Protein AF-A0AA36N2W6-F1 (afdb_monomer_lite)

Secondary structure (DSSP, 8-state):
------------TTHHHHHHHHHHHTS-HHHHHHHHHHHHTS-HHHHHHHHHHHHHHH-HHHHHHHHHHHHHHHHTT-----HHHHHHHHHHHHHHHHHIIIIIHHHHHHHHHHHHHHHHHH--SS---HHHHHHHHHHHHHHHHHHHHHHHHHTTTTTS-----PPP--------------S--TTTHHHHHHHHHHHHHHHHHHHHHHHHHHHHHHHHHHTTS----HHHHHHTS-PPP---PPPP---HHHHHHTTS---SSS----HHHHHHHHHHHHHS-----------HHHHHHHHHHHTT--SPPPPHHHHHHHHHHTTS------------PEEEEEEEEETTEEEEEEEEEPTTHHHHHHHHHHHHHHHHT-SS-HHHHHHHS--S---HHHHHHHHHHHHHHHTT-S----TTS-HHHHHHHHHHHHHHHHHHHHHHHHHHHHHHHT-

Organism: NCBI:txid2562239

Sequence (459 aa):
MEGVEMAKRGEESGELAMQQWEDFDNYSKEEKLEVLQKWANMDVPAIAVATVKGAVVRHPVLVSFWAVGLLIASLAGGLPVNTSQEEAYHILLQQAEVIDSRELGQQAEVELQKAEAVYHASSGLFSCDDTCQKAFDKESNRGYQDAKATTANWAMVTLGSAVFPDSDPEDEDFILEETEEPAARSQAARGADKAARRKRQKAAEELWEEMQKEELQSAKSWVKRPCFDPLFRSLQQRVPPVQRFAPKKVDVAASVASYGQCAEEGQCKSAKEMKQRVRAEVAAPRPSASAGSVSKASIWAQLAKYSFATEPLPSAKEMKQMVRGSNTSGTKKLALKLPSSTVVQESVRFAGETLLLQRRLQPGEQQRYLQTQKRKQAARLGGSLRALDQLLSKDKELNTMEKSGLDWKQHKEEAGLELPKDERGSALERSAFLSRAAARAQHAARAQLRAAARKRAAK

Structure (mmCIF, N/CA/C/O backbone):
data_AF-A0AA36N2W6-F1
#
_entry.id   AF-A0AA36N2W6-F1
#
loop_
_atom_site.group_PDB
_atom_site.id
_atom_site.type_symbol
_atom_site.label_atom_id
_atom_site.label_alt_id
_atom_site.label_comp_id
_atom_site.label_asym_id
_atom_site.label_entity_id
_atom_site.label_seq_id
_atom_site.pdbx_PDB_ins_code
_atom_site.Cartn_x
_atom_site.Cartn_y
_atom_site.Cartn_z
_atom_site.occupancy
_atom_site.B_iso_or_equiv
_atom_site.auth_seq_id
_atom_site.auth_comp_id
_atom_site.auth_asym_id
_atom_site.auth_atom_id
_atom_site.pdbx_PDB_model_num
ATOM 1 N N . MET A 1 1 ? 36.696 29.363 57.363 1.00 43.50 1 MET A N 1
ATOM 2 C CA . MET A 1 1 ? 36.931 29.167 55.921 1.00 43.50 1 MET A CA 1
ATOM 3 C C . MET A 1 1 ? 37.146 27.688 55.725 1.00 43.50 1 MET A C 1
ATOM 5 O O . MET A 1 1 ? 38.185 27.213 56.139 1.00 43.50 1 MET A O 1
ATOM 9 N N . GLU A 1 2 ? 36.163 26.982 55.184 1.00 37.19 2 GLU A N 1
ATOM 10 C CA . GLU A 1 2 ? 36.326 25.639 54.619 1.00 37.19 2 GLU A CA 1
ATOM 11 C C . GLU A 1 2 ? 35.150 25.447 53.657 1.00 37.19 2 GLU A C 1
ATOM 13 O O . GLU A 1 2 ? 33.994 25.683 54.016 1.00 37.19 2 GLU A O 1
ATOM 18 N N . GLY A 1 3 ? 35.488 25.237 52.385 1.00 36.75 3 GLY A N 1
ATOM 19 C CA . GLY A 1 3 ? 34.593 25.363 51.241 1.00 36.75 3 GLY A CA 1
ATOM 20 C C . GLY A 1 3 ? 33.713 24.135 51.048 1.00 36.75 3 GLY A C 1
ATOM 21 O O . GLY A 1 3 ? 34.170 23.002 51.159 1.00 36.75 3 GLY A O 1
ATOM 22 N N . VAL A 1 4 ? 32.445 24.380 50.729 1.00 39.69 4 VAL A N 1
ATOM 23 C CA . VAL A 1 4 ? 31.482 23.353 50.329 1.00 39.69 4 VAL A CA 1
ATOM 24 C C . VAL A 1 4 ? 31.487 23.279 48.804 1.00 39.69 4 VAL A C 1
ATOM 26 O O . VAL A 1 4 ? 30.962 24.166 48.132 1.00 39.69 4 VAL A O 1
ATOM 29 N N . GLU A 1 5 ? 32.095 22.227 48.262 1.00 42.59 5 GLU A N 1
ATOM 30 C CA . GLU A 1 5 ? 31.999 21.874 46.846 1.00 42.59 5 GLU A CA 1
ATOM 31 C C . GLU A 1 5 ? 30.614 21.276 46.554 1.00 42.59 5 GLU A C 1
ATOM 33 O O . GLU A 1 5 ? 30.216 20.245 47.099 1.00 42.59 5 GLU A O 1
ATOM 38 N N . MET A 1 6 ? 29.852 21.950 45.693 1.00 37.00 6 MET A N 1
ATOM 39 C CA . MET A 1 6 ? 28.563 21.476 45.193 1.00 37.00 6 MET A CA 1
ATOM 40 C C . MET A 1 6 ? 28.790 20.520 44.019 1.00 37.00 6 MET A C 1
ATOM 42 O O . MET A 1 6 ? 29.141 20.941 42.917 1.00 37.00 6 MET A O 1
ATOM 46 N N . ALA A 1 7 ? 28.545 19.230 44.249 1.00 37.09 7 ALA A N 1
ATOM 47 C CA . ALA A 1 7 ? 28.520 18.214 43.205 1.00 37.09 7 ALA A CA 1
ATOM 48 C C . ALA A 1 7 ? 27.346 18.448 42.234 1.00 37.09 7 ALA A C 1
ATOM 50 O O . ALA A 1 7 ? 26.171 18.432 42.611 1.00 37.09 7 ALA A O 1
ATOM 51 N N . LYS A 1 8 ? 27.689 18.647 40.961 1.00 41.56 8 LYS A N 1
ATOM 52 C CA . LYS A 1 8 ? 26.786 18.831 39.823 1.00 41.56 8 LYS A CA 1
ATOM 53 C C . LYS A 1 8 ? 26.254 17.455 39.370 1.00 41.56 8 LYS A C 1
ATOM 55 O O . LYS A 1 8 ? 26.951 16.717 38.690 1.00 41.56 8 LYS A O 1
ATOM 60 N N . ARG A 1 9 ? 25.025 17.102 39.767 1.00 39.81 9 ARG A N 1
ATOM 61 C CA . ARG A 1 9 ? 24.149 16.103 39.102 1.00 39.81 9 ARG A CA 1
ATOM 62 C C . ARG A 1 9 ? 23.213 16.899 38.186 1.00 39.81 9 ARG A C 1
ATOM 64 O O . ARG A 1 9 ? 22.675 17.896 38.649 1.00 39.81 9 ARG A O 1
ATOM 71 N N . GLY A 1 10 ? 22.933 16.580 36.931 1.00 38.03 10 GLY A N 1
ATOM 72 C CA . GLY A 1 10 ? 23.143 15.390 36.118 1.00 38.03 10 GLY A CA 1
ATOM 73 C C . GLY A 1 10 ? 22.305 15.604 34.850 1.00 38.03 10 GLY A C 1
ATOM 74 O O . GLY A 1 10 ? 21.081 15.679 34.939 1.00 38.03 10 GLY A O 1
ATOM 75 N N . GLU A 1 11 ? 22.961 15.771 33.704 1.00 46.47 11 GLU A N 1
ATOM 76 C CA . GLU A 1 11 ? 22.370 15.769 32.357 1.00 46.47 11 GLU A CA 1
ATOM 77 C C . GLU A 1 11 ? 22.781 14.448 31.685 1.00 46.47 11 GLU A C 1
ATOM 79 O O . GLU A 1 11 ? 23.636 14.429 30.817 1.00 46.47 11 GLU A O 1
ATOM 84 N N . GLU A 1 12 ? 22.227 13.317 32.133 1.00 46.41 12 GLU A N 1
ATOM 85 C CA . GLU A 1 12 ? 22.584 11.974 31.609 1.00 46.41 12 GLU A CA 1
ATOM 86 C C . GLU A 1 12 ? 21.418 11.289 30.869 1.00 46.41 12 GLU A C 1
ATOM 88 O O . GLU A 1 12 ? 21.501 10.137 30.459 1.00 46.41 12 GLU A O 1
ATOM 93 N N . SER A 1 13 ? 20.286 11.973 30.675 1.00 50.75 13 SER A N 1
ATOM 94 C CA . SER A 1 13 ? 19.083 11.320 30.124 1.00 50.75 13 SER A CA 1
ATOM 95 C C . SER A 1 13 ? 19.024 11.240 28.590 1.00 50.75 13 SER A C 1
ATOM 97 O O . SER A 1 13 ? 18.145 10.559 28.066 1.00 50.75 13 SER A O 1
ATOM 99 N N . GLY A 1 14 ? 19.955 11.894 27.881 1.00 45.12 14 GLY A N 1
ATOM 100 C CA . GLY A 1 14 ? 20.073 11.839 26.417 1.00 45.12 14 GLY A CA 1
ATOM 101 C C . GLY A 1 14 ? 20.987 10.719 25.900 1.00 45.12 14 GLY A C 1
ATOM 102 O O . GLY A 1 14 ? 20.652 10.077 24.909 1.00 45.12 14 GLY A O 1
ATOM 103 N N . GLU A 1 15 ? 22.089 10.422 26.598 1.00 47.62 15 GLU A N 1
ATOM 104 C CA . GLU A 1 15 ? 23.057 9.387 26.182 1.00 47.62 15 GLU A CA 1
ATOM 105 C C . GLU A 1 15 ? 22.507 7.960 26.317 1.00 47.62 15 GLU A C 1
ATOM 107 O O . GLU A 1 15 ? 22.812 7.097 25.496 1.00 47.62 15 GLU A O 1
ATOM 112 N N . LEU A 1 16 ? 21.614 7.717 27.281 1.00 50.09 16 LEU A N 1
ATOM 113 C CA . LEU A 1 16 ? 21.030 6.391 27.522 1.00 50.09 16 LEU A CA 1
ATOM 114 C C . LEU A 1 16 ? 20.176 5.860 26.357 1.00 50.09 16 LEU A C 1
ATOM 116 O O . LEU A 1 16 ? 20.015 4.649 26.225 1.00 50.09 16 LEU A O 1
ATOM 120 N N . ALA A 1 17 ? 19.618 6.736 25.514 1.00 52.62 17 ALA A N 1
ATOM 121 C CA . ALA A 1 17 ? 18.851 6.311 24.342 1.00 52.62 17 ALA A CA 1
ATOM 122 C C . ALA A 1 17 ? 19.750 5.970 23.141 1.00 52.62 17 ALA A C 1
ATOM 124 O O . ALA A 1 17 ? 19.367 5.133 22.329 1.00 52.62 17 ALA A O 1
ATOM 125 N N . MET A 1 18 ? 20.935 6.583 23.046 1.00 46.94 18 MET A N 1
ATOM 126 C CA . MET A 1 18 ? 21.923 6.297 21.999 1.00 46.94 18 MET A CA 1
ATOM 127 C C . MET A 1 18 ? 22.737 5.037 22.329 1.00 46.94 18 MET A C 1
ATOM 129 O O . MET A 1 18 ? 22.900 4.182 21.463 1.00 46.94 18 MET A O 1
ATOM 133 N N . GLN A 1 19 ? 23.120 4.847 23.599 1.00 52.44 19 GLN A N 1
ATOM 134 C CA . GLN A 1 19 ? 23.821 3.636 24.058 1.00 52.44 19 GLN A CA 1
ATOM 135 C C . GLN A 1 19 ? 23.024 2.351 23.809 1.00 52.44 19 GLN A C 1
ATOM 137 O O . GLN A 1 19 ? 23.596 1.326 23.455 1.00 52.44 19 GLN A O 1
ATOM 142 N N . GLN A 1 20 ? 21.691 2.403 23.902 1.00 59.94 20 GLN A N 1
ATOM 143 C CA . GLN A 1 20 ? 20.858 1.222 23.668 1.00 59.94 20 GLN A CA 1
ATOM 144 C C . GLN A 1 20 ? 20.893 0.729 22.205 1.00 59.94 20 GLN A C 1
ATOM 146 O O . GLN A 1 20 ? 20.604 -0.440 21.952 1.00 59.94 20 GLN A O 1
ATOM 151 N N . TRP A 1 21 ? 21.248 1.600 21.252 1.00 60.88 21 TRP A N 1
ATOM 152 C CA . TRP A 1 21 ? 21.449 1.228 19.848 1.00 60.88 21 TRP A CA 1
ATOM 153 C C . TRP A 1 21 ? 22.881 0.763 19.570 1.00 60.88 21 TRP A C 1
ATOM 155 O O . TRP A 1 21 ? 23.057 -0.194 18.822 1.00 60.88 21 TRP A O 1
ATOM 165 N N . GLU A 1 22 ? 23.887 1.364 20.210 1.00 65.31 22 GLU A N 1
ATOM 166 C CA . GLU A 1 22 ? 25.289 0.925 20.095 1.00 65.31 22 GLU A CA 1
ATOM 167 C C . GLU A 1 22 ? 25.506 -0.476 20.693 1.00 65.31 22 GLU A C 1
ATOM 169 O O . GLU A 1 22 ? 26.238 -1.296 20.136 1.00 65.31 22 GLU A O 1
ATOM 174 N N . ASP A 1 23 ? 24.781 -0.812 21.763 1.00 69.62 23 ASP A N 1
ATOM 175 C CA . ASP A 1 23 ? 24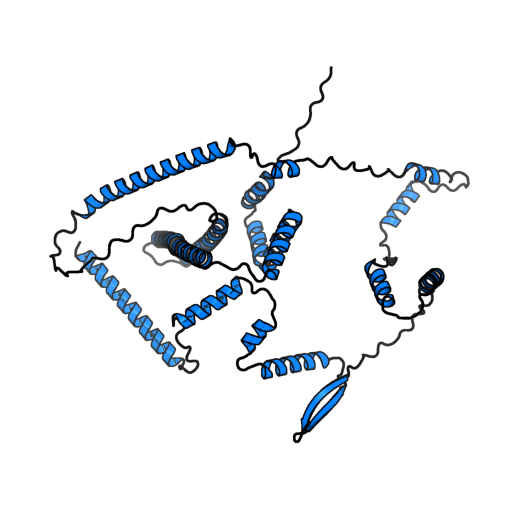.782 -2.160 22.338 1.00 69.62 23 ASP A CA 1
ATOM 176 C C . ASP A 1 23 ? 24.129 -3.200 21.414 1.00 69.62 23 ASP A C 1
ATOM 178 O O . ASP A 1 23 ? 24.426 -4.394 21.515 1.00 69.62 23 ASP A O 1
ATOM 182 N N . PHE A 1 24 ? 23.280 -2.769 20.469 1.00 73.00 24 PHE A N 1
ATOM 183 C CA . PHE A 1 24 ? 22.652 -3.685 19.524 1.00 73.00 24 PHE A CA 1
ATOM 184 C C . PHE A 1 24 ? 23.675 -4.298 18.563 1.00 73.00 24 PHE A C 1
ATOM 186 O O . PHE A 1 24 ? 23.516 -5.448 18.151 1.00 73.00 24 PHE A O 1
ATOM 193 N N . ASP A 1 25 ? 24.756 -3.584 18.240 1.00 76.88 25 ASP A N 1
ATOM 194 C CA . ASP A 1 25 ? 25.797 -4.098 17.352 1.00 76.88 25 ASP A CA 1
ATOM 195 C C . ASP A 1 25 ? 26.714 -5.125 18.018 1.00 76.88 25 ASP A C 1
ATOM 197 O O . ASP A 1 25 ? 27.191 -6.033 17.326 1.00 76.88 25 ASP A O 1
ATOM 201 N N . ASN A 1 26 ? 26.838 -5.075 19.346 1.00 85.81 26 ASN A N 1
ATOM 202 C CA . ASN A 1 26 ? 27.664 -5.981 20.145 1.00 85.81 26 ASN A CA 1
ATOM 203 C C . ASN A 1 26 ? 27.020 -7.346 20.447 1.00 85.81 26 ASN A C 1
ATOM 205 O O . ASN A 1 26 ? 27.709 -8.234 20.952 1.00 85.81 26 ASN A O 1
ATOM 209 N N . TYR A 1 27 ? 25.739 -7.560 20.129 1.00 88.12 27 TYR A N 1
ATOM 210 C CA . TYR A 1 27 ? 25.111 -8.871 20.322 1.00 88.12 27 TYR A CA 1
ATOM 211 C C . TYR A 1 27 ? 25.714 -9.944 19.415 1.00 88.12 27 TYR A C 1
ATOM 213 O O . TYR A 1 27 ? 26.028 -9.718 18.240 1.00 88.12 27 TYR A O 1
ATOM 221 N N . SER A 1 28 ? 25.809 -11.163 19.940 1.00 87.75 28 SER A N 1
ATOM 222 C CA . SER A 1 28 ? 26.140 -12.320 19.117 1.00 87.75 28 SER A CA 1
ATOM 223 C C . SER A 1 28 ? 25.058 -12.538 18.049 1.00 87.75 28 SER A C 1
ATOM 225 O O . SER A 1 28 ? 23.895 -12.156 18.198 1.00 87.75 28 SER A O 1
ATOM 227 N N . LYS A 1 29 ? 25.429 -13.155 16.922 1.00 84.94 29 LYS A N 1
ATOM 228 C CA . LYS A 1 29 ? 24.505 -13.394 15.798 1.00 84.94 29 LYS A CA 1
ATOM 229 C C . LYS A 1 29 ? 23.251 -14.178 16.220 1.00 84.94 29 LYS A C 1
ATOM 231 O O . LYS A 1 29 ? 22.191 -13.987 15.632 1.00 84.94 29 LYS A O 1
ATOM 236 N N . GLU A 1 30 ? 23.384 -15.041 17.221 1.00 85.69 30 GLU A N 1
ATOM 237 C CA . GLU A 1 30 ? 22.304 -15.855 17.783 1.00 85.69 30 GLU A CA 1
ATOM 238 C C . GLU A 1 30 ? 21.336 -14.994 18.608 1.00 85.69 30 GLU A C 1
ATOM 240 O O . GLU A 1 30 ? 20.132 -15.039 18.368 1.00 85.69 30 GLU A O 1
ATOM 245 N N . GLU A 1 31 ? 21.846 -14.101 19.460 1.00 87.50 31 GLU A N 1
ATOM 246 C CA . GLU A 1 31 ? 21.026 -13.157 20.235 1.00 87.50 31 GLU A CA 1
ATOM 247 C C . GLU A 1 31 ? 20.293 -12.152 19.336 1.00 87.50 31 GLU A C 1
ATOM 249 O O . GLU A 1 31 ? 19.117 -11.862 19.561 1.00 87.50 31 GLU A O 1
ATOM 254 N N . LYS A 1 32 ? 20.936 -11.667 18.262 1.00 87.12 32 LYS A N 1
ATOM 255 C CA . LYS A 1 32 ? 20.269 -10.806 17.266 1.00 87.12 32 LYS A CA 1
ATOM 256 C C . LYS A 1 32 ? 19.088 -11.523 16.613 1.00 87.12 32 LYS A C 1
ATOM 258 O O . LYS A 1 32 ? 18.033 -10.918 16.427 1.00 87.12 32 LYS A O 1
ATOM 263 N N . LEU A 1 33 ? 19.244 -12.807 16.283 1.00 81.69 33 LEU A N 1
ATOM 264 C CA . LEU A 1 33 ? 18.172 -13.612 15.696 1.00 81.69 33 LEU A CA 1
ATOM 265 C C . LEU A 1 33 ? 17.049 -13.889 16.698 1.00 81.69 33 LEU A C 1
ATOM 267 O O . LEU A 1 33 ? 15.889 -13.792 16.313 1.00 81.69 33 LEU A O 1
ATOM 271 N N . GLU A 1 34 ? 17.354 -14.150 17.969 1.00 84.25 34 GLU A N 1
ATOM 272 C CA . GLU A 1 34 ? 16.331 -14.324 19.007 1.00 84.25 34 GLU A CA 1
ATOM 273 C C . GLU A 1 34 ? 15.550 -13.035 19.277 1.00 84.25 34 GLU A C 1
ATOM 275 O O . GLU A 1 34 ? 14.323 -13.067 19.401 1.00 84.25 34 GLU A O 1
ATOM 280 N N . VAL A 1 35 ? 16.227 -11.882 19.314 1.00 77.75 35 VAL A N 1
ATOM 281 C CA . VAL A 1 35 ? 15.564 -10.583 19.456 1.00 77.75 35 VAL A CA 1
ATOM 282 C C . VAL A 1 35 ? 14.703 -10.302 18.227 1.00 77.75 35 VAL A C 1
ATOM 284 O O . VAL A 1 35 ? 13.520 -10.014 18.380 1.00 77.75 35 VAL A O 1
ATOM 287 N N . LEU A 1 36 ? 15.214 -10.479 17.008 1.00 77.00 36 LEU A N 1
ATOM 288 C CA . LEU A 1 36 ? 14.423 -10.283 15.787 1.00 77.00 36 LEU A CA 1
ATOM 289 C C . LEU A 1 36 ? 13.245 -11.258 15.683 1.00 77.00 36 LEU A C 1
ATOM 291 O O . LEU A 1 36 ? 12.157 -10.853 15.284 1.00 77.00 36 LEU A O 1
ATOM 295 N N . GLN A 1 37 ? 13.411 -12.514 16.097 1.00 79.19 37 GLN A N 1
ATOM 296 C CA . GLN A 1 37 ? 12.332 -13.499 16.136 1.00 79.19 37 GLN A CA 1
ATOM 297 C C . GLN A 1 37 ? 11.287 -13.138 17.199 1.00 79.19 37 GLN A C 1
ATOM 299 O O . GLN A 1 37 ? 10.088 -13.282 16.967 1.00 79.19 37 GLN A O 1
ATOM 304 N N . LYS A 1 38 ? 11.709 -12.590 18.343 1.00 80.00 38 LYS A N 1
ATOM 305 C CA . LYS A 1 38 ? 10.812 -12.052 19.373 1.00 80.00 38 LYS A CA 1
ATOM 306 C C . LYS A 1 38 ? 10.053 -10.816 18.889 1.00 80.00 38 LYS A C 1
ATOM 308 O O . LYS A 1 38 ? 8.882 -10.672 19.224 1.00 80.00 38 LYS A O 1
ATOM 313 N N . TRP A 1 39 ? 10.680 -9.956 18.088 1.00 74.12 39 TRP A N 1
ATOM 314 C CA . TRP A 1 39 ? 10.032 -8.801 17.460 1.00 74.12 39 TRP A CA 1
ATOM 315 C C . TRP A 1 39 ? 9.085 -9.200 16.325 1.00 74.12 39 TRP A C 1
ATOM 317 O O . TRP A 1 39 ? 7.989 -8.660 16.245 1.00 74.12 39 TRP A O 1
ATOM 327 N N . ALA A 1 40 ? 9.447 -10.190 15.508 1.00 70.50 40 ALA A N 1
ATOM 328 C CA . ALA A 1 40 ? 8.583 -10.740 14.462 1.00 70.50 40 ALA A CA 1
ATOM 329 C C . ALA A 1 40 ? 7.348 -11.461 15.031 1.00 70.50 40 ALA A C 1
ATOM 331 O O . ALA A 1 40 ? 6.288 -11.447 14.413 1.00 70.50 40 ALA A O 1
ATOM 332 N N . ASN A 1 41 ? 7.479 -12.057 16.220 1.00 69.44 41 ASN A N 1
ATOM 333 C CA . ASN A 1 41 ? 6.380 -12.700 16.943 1.00 69.44 41 ASN A CA 1
ATOM 334 C C . ASN A 1 41 ? 5.582 -11.731 17.835 1.00 69.44 41 ASN A C 1
ATOM 336 O O . ASN A 1 41 ? 4.574 -12.137 18.416 1.00 69.44 41 ASN A O 1
ATOM 340 N N . MET A 1 42 ? 6.016 -10.474 17.988 1.00 65.38 42 MET A N 1
ATOM 341 C CA . MET A 1 42 ? 5.210 -9.450 18.648 1.00 65.38 42 MET A CA 1
ATOM 342 C C . MET A 1 42 ? 4.215 -8.888 17.640 1.00 65.38 42 MET A C 1
ATOM 344 O O . MET A 1 42 ? 4.594 -8.247 16.663 1.00 65.38 42 MET A O 1
ATOM 348 N N . ASP A 1 43 ? 2.930 -9.116 17.902 1.00 61.62 43 ASP A N 1
ATOM 349 C CA . ASP A 1 43 ? 1.841 -8.529 17.133 1.00 61.62 43 ASP A CA 1
ATOM 350 C C . ASP A 1 43 ? 2.073 -7.016 16.960 1.00 61.62 43 ASP A C 1
ATOM 352 O O . ASP A 1 43 ? 2.254 -6.287 17.935 1.00 61.62 43 ASP A O 1
ATOM 356 N N . VAL A 1 44 ? 2.034 -6.520 15.722 1.00 53.84 44 VAL A N 1
ATOM 357 C CA . VAL A 1 44 ? 2.092 -5.084 15.380 1.00 53.84 44 VAL A CA 1
ATOM 358 C C . VAL A 1 44 ? 1.198 -4.203 16.284 1.00 53.84 44 VAL A C 1
ATOM 360 O O . VAL A 1 44 ? 1.668 -3.149 16.725 1.00 53.84 44 VAL A O 1
ATOM 363 N N . PRO A 1 45 ? -0.037 -4.606 16.670 1.00 53.66 45 PRO A N 1
ATOM 364 C CA . PRO A 1 45 ? -0.818 -3.848 17.652 1.00 53.66 45 PRO A CA 1
ATOM 365 C C . PRO A 1 45 ? -0.184 -3.784 19.051 1.00 53.66 45 PRO A C 1
ATOM 367 O O . PRO A 1 45 ? -0.373 -2.794 19.751 1.00 53.66 45 PRO A O 1
ATOM 370 N N . ALA A 1 46 ? 0.598 -4.779 19.474 1.00 61.16 46 ALA A N 1
ATOM 371 C CA . ALA A 1 46 ? 1.315 -4.753 20.747 1.00 61.16 46 ALA A CA 1
ATOM 372 C C . ALA A 1 46 ? 2.480 -3.750 20.736 1.00 61.16 46 ALA A C 1
ATOM 374 O O . ALA A 1 46 ? 2.708 -3.087 21.747 1.00 61.16 46 ALA A O 1
ATOM 375 N N . ILE A 1 47 ? 3.164 -3.581 19.597 1.00 66.38 47 ILE A N 1
ATOM 376 C CA . ILE A 1 47 ? 4.220 -2.568 19.427 1.00 66.38 47 ILE A CA 1
ATOM 377 C C . ILE A 1 47 ? 3.610 -1.162 19.482 1.00 66.38 47 ILE A C 1
ATOM 379 O O . ILE A 1 47 ? 4.099 -0.321 20.233 1.00 66.38 47 ILE A O 1
ATOM 383 N N . ALA A 1 48 ? 2.491 -0.929 18.789 1.00 58.81 48 ALA A N 1
ATOM 384 C CA . ALA A 1 48 ? 1.767 0.343 18.858 1.00 58.81 48 ALA A CA 1
ATOM 385 C C . ALA A 1 48 ? 1.249 0.643 20.278 1.00 58.81 48 ALA A C 1
ATOM 387 O O . ALA A 1 48 ? 1.378 1.757 20.780 1.00 58.81 48 ALA A O 1
ATOM 388 N N . VAL A 1 49 ? 0.716 -0.360 20.983 1.00 70.12 49 VAL A N 1
ATOM 389 C CA . VAL A 1 49 ? 0.292 -0.195 22.382 1.00 70.12 49 VAL A CA 1
ATOM 390 C C . VAL A 1 49 ? 1.490 0.055 23.304 1.00 70.12 49 VAL A C 1
ATOM 392 O O . VAL A 1 49 ? 1.372 0.838 24.247 1.00 70.12 49 VAL A O 1
ATOM 395 N N . ALA A 1 50 ? 2.649 -0.557 23.052 1.00 71.94 50 ALA A N 1
ATOM 396 C CA . ALA A 1 50 ? 3.855 -0.351 23.850 1.00 71.94 50 ALA A CA 1
ATOM 397 C C . ALA A 1 50 ? 4.453 1.053 23.662 1.00 71.94 50 ALA A C 1
ATOM 399 O O . ALA A 1 50 ? 4.823 1.684 24.655 1.00 71.94 50 ALA A O 1
ATOM 400 N N . THR A 1 51 ? 4.492 1.576 22.431 1.00 73.38 51 THR A N 1
ATOM 401 C CA . THR A 1 51 ? 4.976 2.939 22.151 1.00 73.38 51 THR A CA 1
ATOM 402 C C . THR A 1 51 ? 4.035 3.990 22.727 1.00 73.38 51 THR A C 1
ATOM 404 O O . THR A 1 51 ? 4.492 4.904 23.418 1.00 73.38 51 THR A O 1
ATOM 407 N N . VAL A 1 52 ? 2.720 3.807 22.564 1.00 73.50 52 VAL A N 1
ATOM 408 C CA . VAL A 1 52 ? 1.708 4.673 23.184 1.00 73.50 52 VAL A CA 1
ATOM 409 C C . VAL A 1 52 ? 1.847 4.637 24.704 1.00 73.50 52 VAL A C 1
ATOM 411 O O . VAL A 1 52 ? 1.917 5.685 25.339 1.00 73.50 52 VAL A O 1
ATOM 414 N N . LYS A 1 53 ? 1.987 3.454 25.314 1.00 82.56 53 LYS A N 1
ATOM 415 C CA . LYS A 1 53 ? 2.160 3.332 26.769 1.00 82.56 53 LYS A CA 1
ATOM 416 C C . LYS A 1 53 ? 3.440 4.017 27.259 1.00 82.56 53 LYS A C 1
ATOM 418 O O . LYS A 1 53 ? 3.410 4.646 28.314 1.00 82.56 53 LYS A O 1
ATOM 423 N N . GLY A 1 54 ? 4.534 3.955 26.498 1.00 85.06 54 GLY A N 1
ATOM 424 C CA . GLY A 1 54 ? 5.774 4.677 26.800 1.00 85.06 54 GLY A CA 1
ATOM 425 C C . GLY A 1 54 ? 5.607 6.199 26.752 1.00 85.06 54 GLY A C 1
ATOM 426 O O . GLY A 1 54 ? 6.025 6.894 27.681 1.00 85.06 54 GLY A O 1
ATOM 427 N N . ALA A 1 55 ? 4.941 6.713 25.717 1.00 80.38 55 ALA A N 1
ATOM 428 C CA . ALA A 1 55 ? 4.669 8.141 25.554 1.00 80.38 55 ALA A CA 1
ATOM 429 C C . ALA A 1 55 ? 3.696 8.681 26.619 1.00 80.38 55 ALA A C 1
ATOM 431 O O . ALA A 1 55 ? 3.955 9.729 27.211 1.00 80.38 55 ALA A O 1
ATOM 432 N N . VAL A 1 56 ? 2.627 7.936 26.937 1.00 90.12 56 VAL A N 1
ATOM 433 C CA . VAL A 1 56 ? 1.655 8.311 27.982 1.00 90.12 56 VAL A CA 1
ATOM 434 C C . VAL A 1 56 ? 2.303 8.340 29.367 1.00 90.12 56 VAL A C 1
ATOM 436 O O . VAL A 1 56 ? 2.013 9.236 30.157 1.00 90.12 56 VAL A O 1
ATOM 439 N N . VAL A 1 57 ? 3.201 7.396 29.674 1.00 90.50 57 VAL A N 1
ATOM 440 C CA . VAL A 1 57 ? 3.903 7.372 30.969 1.00 90.50 57 VAL A CA 1
ATOM 441 C C . VAL A 1 57 ? 4.910 8.519 31.084 1.00 90.50 57 VAL A C 1
ATOM 443 O O . VAL A 1 57 ? 5.038 9.099 32.162 1.00 90.50 57 VAL A O 1
ATOM 446 N N . ARG A 1 58 ? 5.610 8.870 29.997 1.00 91.06 58 ARG A N 1
ATOM 447 C CA . ARG A 1 58 ? 6.599 9.961 30.008 1.00 91.06 58 ARG A CA 1
ATOM 448 C C . ARG A 1 58 ? 5.961 11.351 30.016 1.00 91.06 58 ARG A C 1
ATOM 450 O O . ARG A 1 58 ? 6.479 12.238 30.689 1.00 91.06 58 ARG A O 1
ATOM 457 N N . HIS A 1 59 ? 4.836 11.541 29.324 1.00 90.31 59 HIS A N 1
ATOM 458 C CA . HIS A 1 59 ? 4.204 12.856 29.163 1.00 90.31 59 HIS A CA 1
ATOM 459 C C . HIS A 1 59 ? 2.678 12.815 29.356 1.00 90.31 59 HIS A C 1
ATOM 461 O O . HIS A 1 59 ? 1.929 13.152 28.436 1.00 90.31 59 HIS A O 1
ATOM 467 N N . PRO A 1 60 ? 2.181 12.469 30.559 1.00 88.38 60 PRO A N 1
ATOM 468 C CA . PRO A 1 60 ? 0.744 12.312 30.791 1.00 88.38 60 PRO A CA 1
ATOM 469 C C . PRO A 1 60 ? -0.031 13.616 30.564 1.00 88.38 60 PRO A C 1
ATOM 471 O O . PRO A 1 60 ? -1.143 13.589 30.046 1.00 88.38 60 PRO A O 1
ATOM 474 N N . VAL A 1 61 ? 0.573 14.766 30.890 1.00 91.81 61 VAL A N 1
ATOM 475 C CA . VAL A 1 61 ? -0.053 16.084 30.708 1.00 91.81 61 VAL A CA 1
ATOM 476 C C . VAL A 1 61 ? -0.183 16.429 29.224 1.00 91.81 61 VAL A C 1
ATOM 478 O O . VAL A 1 61 ? -1.267 16.792 28.780 1.00 91.81 61 VAL A O 1
ATOM 481 N N . LEU A 1 62 ? 0.882 16.254 28.438 1.00 90.44 62 LEU A N 1
ATOM 482 C CA . LEU A 1 62 ? 0.887 16.610 27.017 1.00 90.44 62 LEU A CA 1
ATOM 483 C C . LEU A 1 62 ? -0.064 15.719 26.207 1.00 90.44 62 LEU A C 1
ATOM 485 O O . LEU A 1 62 ? -0.852 16.225 25.414 1.00 90.44 62 LEU A O 1
ATOM 489 N N . VAL A 1 63 ? -0.062 14.407 26.475 1.00 92.00 63 VAL A N 1
ATOM 490 C CA . VAL A 1 63 ? -0.999 13.475 25.832 1.00 92.00 63 VAL A CA 1
ATOM 491 C C . VAL A 1 63 ? -2.444 13.782 26.233 1.00 92.00 63 VAL A C 1
ATOM 493 O O . VAL A 1 63 ? -3.331 13.728 25.385 1.00 92.00 63 VAL A O 1
ATOM 496 N N . SER A 1 64 ? -2.698 14.158 27.492 1.00 87.38 64 SER A N 1
ATOM 497 C CA . SER A 1 64 ? -4.048 14.547 27.920 1.00 87.38 64 SER A CA 1
ATOM 498 C C . SER A 1 64 ? -4.532 15.832 27.242 1.00 87.38 64 SER A C 1
ATOM 500 O O . SER A 1 64 ? -5.685 15.890 26.829 1.00 87.38 64 SER A O 1
ATOM 502 N N . PHE A 1 65 ? -3.655 16.823 27.046 1.00 93.19 65 PHE A N 1
ATOM 503 C CA . PHE A 1 65 ? -3.984 18.044 26.306 1.00 93.19 65 PHE A CA 1
ATOM 504 C C . PHE A 1 65 ? -4.260 17.759 24.832 1.00 93.19 65 PHE A C 1
ATOM 506 O O . PHE A 1 65 ? -5.210 18.305 24.282 1.00 93.19 65 PHE A O 1
ATOM 513 N N . TRP A 1 66 ? -3.477 16.877 24.206 1.00 94.19 66 TRP A N 1
ATOM 514 C CA . TRP A 1 66 ? -3.701 16.474 22.819 1.00 94.19 66 TRP A CA 1
ATOM 515 C C . TRP A 1 66 ? -5.026 15.719 22.652 1.00 94.19 66 TRP A C 1
ATOM 517 O O . TRP A 1 66 ? -5.818 16.052 21.776 1.00 94.19 66 TRP A O 1
ATOM 527 N N . ALA A 1 67 ? -5.322 14.771 23.548 1.00 89.38 67 ALA A N 1
ATOM 528 C CA . ALA A 1 67 ? -6.580 14.026 23.539 1.00 89.38 67 ALA A CA 1
ATOM 529 C C . ALA A 1 67 ? -7.798 14.928 23.800 1.00 89.38 67 ALA A C 1
ATOM 531 O O . ALA A 1 67 ? -8.816 14.795 23.126 1.00 89.38 67 ALA A O 1
ATOM 532 N N . VAL A 1 68 ? -7.697 15.876 24.739 1.00 93.25 68 VAL A N 1
ATOM 533 C CA . VAL A 1 68 ? -8.743 16.886 24.971 1.00 93.25 68 VAL A CA 1
ATOM 534 C C . VAL A 1 68 ? -8.883 17.812 23.762 1.00 93.25 68 VAL A C 1
ATOM 536 O O . VAL A 1 68 ? -10.003 18.128 23.383 1.00 93.25 68 VAL A O 1
ATOM 539 N N . GLY A 1 69 ? -7.781 18.195 23.113 1.00 89.62 69 GLY A N 1
ATOM 540 C CA . GLY A 1 69 ? -7.794 18.980 21.879 1.00 89.62 69 GLY A CA 1
ATOM 541 C C . GLY A 1 69 ? -8.529 18.271 20.742 1.00 89.62 69 GLY A C 1
ATOM 542 O O . GLY A 1 69 ? -9.390 18.875 20.110 1.00 89.62 69 GLY A O 1
ATOM 543 N N . LEU A 1 70 ? -8.268 16.975 20.540 1.00 90.12 70 LEU A N 1
ATOM 544 C CA . LEU A 1 70 ? -8.996 16.160 19.563 1.00 90.12 70 LEU A CA 1
ATOM 545 C C . LEU A 1 70 ? -10.474 15.992 19.913 1.00 90.12 70 LEU A C 1
ATOM 547 O O . LEU A 1 70 ? -11.319 16.030 19.024 1.00 90.12 70 LEU A O 1
ATOM 551 N N . LEU A 1 71 ? -10.796 15.837 21.196 1.00 89.00 71 LEU A N 1
ATOM 552 C CA . LEU A 1 71 ? -12.173 15.684 21.660 1.00 89.00 71 LEU A CA 1
ATOM 553 C C . LEU A 1 71 ? -12.968 16.993 21.518 1.00 89.00 71 LEU A C 1
ATOM 555 O O . LEU A 1 71 ? -14.136 16.974 21.145 1.00 89.00 71 LEU A O 1
ATOM 559 N N . ILE A 1 72 ? -12.334 18.142 21.756 1.00 87.94 72 ILE A N 1
ATOM 560 C CA . ILE A 1 72 ? -12.930 19.455 21.476 1.00 87.94 72 ILE A CA 1
ATOM 561 C C . ILE A 1 72 ? -13.094 19.643 19.964 1.00 87.94 72 ILE A C 1
ATOM 563 O O . ILE A 1 72 ? -14.152 20.088 19.528 1.00 87.94 72 ILE A O 1
ATOM 567 N N . ALA A 1 73 ? -12.096 19.264 19.161 1.00 86.25 73 ALA A N 1
ATOM 568 C CA . ALA A 1 73 ? -12.166 19.360 17.704 1.00 86.25 73 ALA A CA 1
ATOM 569 C C . ALA A 1 73 ? -13.277 18.477 17.105 1.00 86.25 73 ALA A C 1
ATOM 571 O O . ALA A 1 73 ? -13.954 18.906 16.170 1.00 86.25 73 ALA A O 1
ATOM 572 N N . SER A 1 74 ? -13.511 17.280 17.656 1.00 87.12 74 SER A N 1
ATOM 573 C CA . SER A 1 74 ? -14.580 16.386 17.194 1.00 87.12 74 SER A CA 1
ATOM 574 C C . SER A 1 74 ? -15.973 16.845 17.634 1.00 87.12 74 SER A C 1
ATOM 576 O O . SER A 1 74 ? -16.920 16.741 16.857 1.00 87.12 74 SER A O 1
ATOM 578 N N . LEU A 1 75 ? -16.111 17.411 18.840 1.00 86.75 75 LEU A N 1
ATOM 579 C CA . LEU A 1 75 ? -17.390 17.933 19.338 1.00 86.75 75 LEU A CA 1
ATOM 580 C C . LEU A 1 75 ? -17.769 19.300 18.754 1.00 86.75 75 LEU A C 1
ATOM 582 O O . LEU A 1 75 ? -18.952 19.629 18.715 1.00 86.75 75 LEU A O 1
ATOM 586 N N . ALA A 1 76 ? -16.805 20.087 18.274 1.00 85.88 76 ALA A N 1
ATOM 587 C CA . ALA A 1 76 ? -17.050 21.401 17.675 1.00 85.88 76 ALA A CA 1
ATOM 588 C C . ALA A 1 76 ? -17.624 21.346 16.241 1.00 85.88 76 ALA A C 1
ATOM 590 O O . ALA A 1 76 ? -17.676 22.374 15.572 1.00 85.88 76 ALA A O 1
ATOM 591 N N . GLY A 1 77 ? -18.077 20.177 15.770 1.00 76.94 77 GLY A N 1
ATOM 592 C CA . GLY A 1 77 ? -18.666 20.014 14.436 1.00 76.94 77 GLY A CA 1
ATOM 593 C C . GLY A 1 77 ? -17.641 19.868 13.309 1.00 76.94 77 GLY A C 1
ATOM 594 O O . GLY A 1 77 ? -18.003 20.014 12.145 1.00 76.94 77 GLY A O 1
ATOM 595 N N . GLY A 1 78 ? -16.384 19.558 13.651 1.00 65.12 78 GLY A N 1
ATOM 596 C CA . GLY A 1 78 ? -15.262 19.605 12.720 1.00 65.12 78 GLY A CA 1
ATOM 597 C C . GLY A 1 78 ? -14.818 21.047 12.481 1.00 65.12 78 GLY A C 1
ATOM 598 O O . GLY A 1 78 ? -15.630 21.963 12.374 1.00 65.12 78 GLY A O 1
ATOM 599 N N . LEU A 1 79 ? -13.507 21.277 12.426 1.00 69.75 79 LEU A N 1
ATOM 600 C CA . LEU A 1 79 ? -12.991 22.558 11.950 1.00 69.75 79 LEU A CA 1
ATOM 601 C C . LEU A 1 79 ? -13.477 22.726 10.504 1.00 69.75 79 LEU A C 1
ATOM 603 O O . LEU A 1 79 ? -13.208 21.829 9.702 1.00 69.75 79 LEU A O 1
ATOM 607 N N . PRO A 1 80 ? -14.199 23.807 10.155 1.00 73.06 80 PRO A N 1
ATOM 608 C CA . PRO A 1 80 ? -14.517 24.071 8.763 1.00 73.06 80 PRO A CA 1
ATOM 609 C C . PRO A 1 80 ? -13.187 24.242 8.033 1.00 73.06 80 PRO A C 1
ATOM 611 O O . PRO A 1 80 ? -12.465 25.217 8.250 1.00 73.06 80 PRO A O 1
ATOM 614 N N . VAL A 1 81 ? -12.827 23.243 7.232 1.00 77.38 81 VAL A N 1
ATOM 615 C CA . VAL A 1 81 ? -11.677 23.329 6.344 1.00 77.38 81 VAL A CA 1
ATOM 616 C C . VAL A 1 81 ? -12.076 24.355 5.297 1.00 77.38 81 VAL A C 1
ATOM 618 O O . VAL A 1 81 ? -13.017 24.146 4.535 1.00 77.38 81 VAL A O 1
ATOM 621 N N . ASN A 1 82 ? -11.438 25.521 5.332 1.00 84.56 82 ASN A N 1
ATOM 622 C CA . ASN A 1 82 ? -11.650 26.514 4.288 1.00 84.56 82 ASN A CA 1
ATOM 623 C C . ASN A 1 82 ? -11.170 25.915 2.960 1.00 84.56 82 ASN A C 1
ATOM 625 O O . ASN A 1 82 ? -10.184 25.181 2.950 1.00 84.56 82 ASN A O 1
ATOM 629 N N . THR A 1 83 ? -11.813 26.262 1.847 1.00 86.44 83 THR A N 1
ATOM 630 C CA . THR A 1 83 ? -11.439 25.766 0.508 1.00 86.44 83 THR A CA 1
ATOM 631 C C . THR A 1 83 ? -9.950 25.971 0.203 1.00 86.44 83 THR A C 1
ATOM 633 O O . THR A 1 83 ? -9.311 25.107 -0.382 1.00 86.44 83 THR A O 1
ATOM 636 N N . SER A 1 84 ? -9.347 27.049 0.715 1.00 81.19 84 SER A N 1
ATOM 637 C CA . SER A 1 84 ? -7.905 27.302 0.601 1.00 81.19 84 SER A CA 1
ATOM 638 C C . SER A 1 84 ? -7.020 26.304 1.361 1.00 81.19 84 SER A C 1
ATOM 640 O O . SER A 1 84 ? -5.905 26.015 0.936 1.00 81.19 84 SER A O 1
ATOM 642 N N . GLN A 1 85 ? -7.487 25.764 2.490 1.00 78.38 85 GLN A N 1
ATOM 643 C CA . GLN A 1 85 ? -6.773 24.721 3.235 1.00 78.38 85 GLN A CA 1
ATOM 644 C C . GLN A 1 85 ? -6.927 23.350 2.574 1.00 78.38 85 GLN A C 1
ATOM 646 O O . GLN A 1 85 ? -5.997 22.550 2.629 1.00 78.38 85 GLN A O 1
ATOM 651 N N . GLU A 1 86 ? -8.072 23.092 1.941 1.00 85.62 86 GLU A N 1
ATOM 652 C CA . GLU A 1 86 ? -8.311 21.878 1.158 1.00 85.62 86 GLU A CA 1
ATOM 653 C C . GLU A 1 86 ? -7.403 21.837 -0.080 1.00 85.62 86 GLU A C 1
ATOM 655 O O . GLU A 1 86 ? -6.708 20.847 -0.303 1.00 85.62 86 GLU A O 1
ATOM 660 N N . GLU A 1 87 ? -7.300 22.947 -0.814 1.00 90.25 87 GLU A N 1
ATOM 661 C CA . GLU A 1 87 ? -6.372 23.088 -1.942 1.00 90.25 87 GLU A CA 1
ATOM 662 C C . GLU A 1 87 ? -4.908 22.927 -1.507 1.00 90.25 87 GLU A C 1
ATOM 664 O O . GLU A 1 87 ? -4.166 22.148 -2.106 1.00 90.25 87 GLU A O 1
ATOM 669 N N . ALA A 1 88 ? -4.491 23.589 -0.420 1.00 84.88 88 ALA A N 1
ATOM 670 C CA . ALA A 1 88 ? -3.133 23.448 0.110 1.00 84.88 88 ALA A CA 1
ATOM 671 C C . ALA A 1 88 ? -2.819 22.004 0.541 1.00 84.88 88 ALA A C 1
ATOM 673 O O . ALA A 1 88 ? -1.707 21.516 0.328 1.00 84.88 88 ALA A O 1
ATOM 674 N N . TYR A 1 89 ? -3.798 21.303 1.119 1.00 84.19 89 TYR A N 1
ATOM 675 C CA . TYR A 1 89 ? -3.656 19.899 1.486 1.00 84.19 89 TYR A CA 1
ATOM 676 C C . TYR A 1 89 ? -3.488 19.005 0.253 1.00 84.19 89 TYR A C 1
ATOM 678 O O . TYR A 1 89 ? -2.592 18.163 0.237 1.00 84.19 89 TYR A O 1
ATOM 686 N N . HIS A 1 90 ? -4.281 19.218 -0.802 1.00 86.56 90 HIS A N 1
ATOM 687 C CA . HIS A 1 90 ? -4.152 18.473 -2.055 1.00 86.56 90 HIS A CA 1
ATOM 688 C C . HIS A 1 90 ? -2.807 18.707 -2.753 1.00 86.56 90 HIS A C 1
ATOM 690 O O . HIS A 1 90 ? -2.202 17.746 -3.228 1.00 86.56 90 HIS A O 1
ATOM 696 N N . ILE A 1 91 ? -2.306 19.945 -2.761 1.00 87.38 91 ILE A N 1
ATOM 697 C CA . ILE A 1 91 ? -0.990 20.277 -3.325 1.00 87.38 91 ILE A CA 1
ATOM 698 C C . ILE A 1 91 ? 0.124 19.556 -2.556 1.00 87.38 91 ILE A C 1
ATOM 700 O O . ILE A 1 91 ? 1.004 18.951 -3.170 1.00 87.38 91 ILE A O 1
ATOM 704 N N . LEU A 1 92 ? 0.073 19.566 -1.220 1.00 79.75 92 LEU A N 1
ATOM 705 C CA . LEU A 1 92 ? 1.044 18.843 -0.393 1.00 79.75 92 LEU A CA 1
ATOM 706 C C . LEU A 1 92 ? 0.982 17.330 -0.624 1.00 79.75 92 LEU A C 1
ATOM 708 O O . LEU A 1 92 ? 2.025 16.681 -0.678 1.00 79.75 92 LEU A O 1
ATOM 712 N N . LEU A 1 93 ? -0.217 16.768 -0.795 1.00 85.56 93 LEU A N 1
ATOM 713 C CA . LEU A 1 93 ? -0.387 15.341 -1.060 1.00 85.56 93 LEU A CA 1
ATOM 714 C C . LEU A 1 93 ? 0.210 14.946 -2.418 1.00 85.56 93 LEU A C 1
ATOM 716 O O . LEU A 1 93 ? 0.974 13.988 -2.498 1.00 85.56 93 LEU A O 1
ATOM 720 N N . GLN A 1 94 ? -0.068 15.728 -3.465 1.00 84.50 94 GLN A N 1
ATOM 721 C CA . GLN A 1 94 ? 0.508 15.514 -4.796 1.00 84.50 94 GLN A CA 1
ATOM 722 C C . GLN A 1 94 ? 2.036 15.639 -4.786 1.00 84.50 94 GLN A C 1
ATOM 724 O O . GLN A 1 94 ? 2.728 14.856 -5.433 1.00 84.50 94 GLN A O 1
ATOM 729 N N . GLN A 1 95 ? 2.592 16.591 -4.033 1.00 75.69 95 GLN A N 1
ATOM 730 C CA . GLN A 1 95 ? 4.043 16.724 -3.899 1.00 75.69 95 GLN A CA 1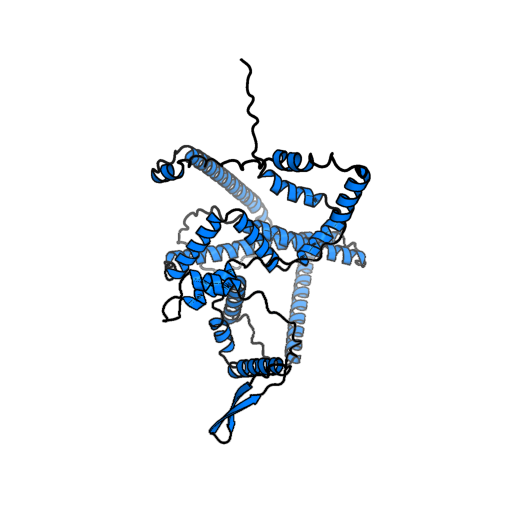
ATOM 731 C C . GLN A 1 95 ? 4.668 15.546 -3.153 1.00 75.69 95 GLN A C 1
ATOM 7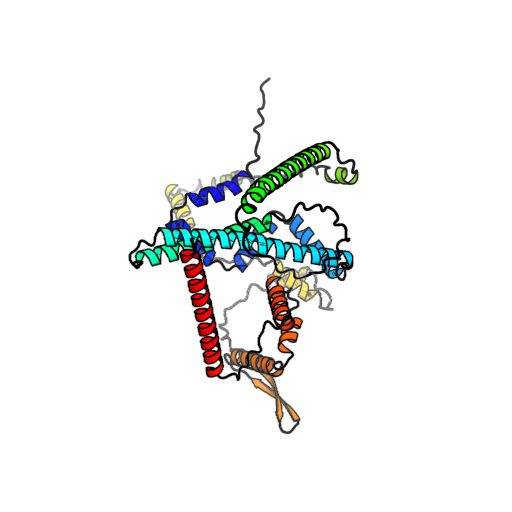33 O O . GLN A 1 95 ? 5.710 15.052 -3.584 1.00 75.69 95 GLN A O 1
ATOM 738 N N . ALA A 1 96 ? 4.031 15.064 -2.083 1.00 78.06 96 ALA A N 1
ATOM 739 C CA . ALA A 1 96 ? 4.489 13.879 -1.366 1.00 78.06 96 ALA A CA 1
ATOM 740 C C . ALA A 1 96 ? 4.520 12.648 -2.287 1.00 78.06 96 ALA A C 1
ATOM 742 O O . ALA A 1 96 ? 5.508 11.921 -2.293 1.00 78.06 96 ALA A O 1
ATOM 743 N N . GLU A 1 97 ? 3.510 12.466 -3.143 1.00 79.25 97 GLU A N 1
ATOM 744 C CA . GLU A 1 97 ? 3.489 11.379 -4.132 1.00 79.25 97 GLU A CA 1
ATOM 745 C C . GLU A 1 97 ? 4.603 11.504 -5.183 1.00 79.25 97 GLU A C 1
ATOM 747 O O . GLU A 1 97 ? 5.218 10.506 -5.574 1.00 79.25 97 GLU A O 1
ATOM 752 N N . VAL A 1 98 ? 4.901 12.722 -5.646 1.00 83.38 98 VAL A N 1
ATOM 753 C CA . VAL A 1 98 ? 5.987 12.960 -6.611 1.00 83.38 98 VAL A CA 1
ATOM 754 C C . VAL A 1 98 ? 7.354 12.712 -5.974 1.00 83.38 98 VAL A C 1
ATOM 756 O O . VAL A 1 98 ? 8.216 12.111 -6.614 1.00 83.38 98 VAL A O 1
ATOM 759 N N . ILE A 1 99 ? 7.562 13.140 -4.728 1.00 76.88 99 ILE A N 1
ATOM 760 C CA . ILE A 1 99 ? 8.815 12.914 -3.997 1.00 76.88 99 ILE A CA 1
ATOM 761 C C . ILE A 1 99 ? 8.992 11.421 -3.713 1.00 76.88 99 ILE A C 1
ATOM 763 O O . ILE A 1 99 ? 10.033 10.865 -4.058 1.00 76.88 99 ILE A O 1
ATOM 767 N N . ASP A 1 100 ? 7.963 10.741 -3.203 1.00 79.88 100 ASP A N 1
ATOM 768 C CA . ASP A 1 100 ? 8.024 9.304 -2.928 1.00 79.88 100 ASP A CA 1
ATOM 769 C C . ASP A 1 100 ? 8.284 8.507 -4.212 1.00 79.88 100 ASP A C 1
ATOM 771 O O . ASP A 1 100 ? 9.189 7.676 -4.264 1.00 79.88 100 ASP A O 1
ATOM 775 N N . SER A 1 101 ? 7.554 8.779 -5.295 1.00 78.44 101 SER A N 1
ATOM 776 C CA . SER A 1 101 ? 7.735 8.038 -6.549 1.00 78.44 101 SER A CA 1
ATOM 777 C C . SER A 1 101 ? 9.084 8.310 -7.216 1.00 78.44 101 SER A C 1
ATOM 779 O O . SER A 1 101 ? 9.677 7.399 -7.800 1.00 78.44 101 SER A O 1
ATOM 781 N N . ARG A 1 102 ? 9.602 9.540 -7.126 1.00 83.38 102 ARG A N 1
ATOM 782 C CA . ARG A 1 102 ? 10.845 9.926 -7.796 1.00 83.38 102 ARG A CA 1
ATOM 783 C C . ARG A 1 102 ? 12.078 9.563 -6.984 1.00 83.38 102 ARG A C 1
ATOM 785 O O . ARG A 1 102 ? 13.029 9.055 -7.566 1.00 83.38 102 ARG A O 1
ATOM 792 N N . GLU A 1 103 ? 12.082 9.799 -5.679 1.00 77.44 103 GLU A N 1
ATOM 793 C CA . GLU A 1 103 ? 13.258 9.563 -4.839 1.00 77.44 103 GLU A CA 1
ATOM 794 C C . GLU A 1 103 ? 13.341 8.109 -4.379 1.00 77.44 103 GLU A C 1
ATOM 796 O O . GLU A 1 103 ? 14.380 7.478 -4.592 1.00 77.44 103 GLU A O 1
ATOM 801 N N . LEU A 1 104 ? 12.251 7.530 -3.853 1.00 75.75 104 LEU A N 1
ATOM 802 C CA . LEU A 1 104 ? 12.255 6.112 -3.470 1.00 75.75 104 LEU A CA 1
ATOM 803 C C . LEU A 1 104 ? 12.331 5.219 -4.708 1.00 75.75 104 LEU A C 1
ATOM 805 O O . LEU A 1 104 ? 13.055 4.226 -4.695 1.00 75.75 104 LEU A O 1
ATOM 809 N N . GLY A 1 105 ? 11.645 5.589 -5.796 1.00 80.19 105 GLY A N 1
ATOM 810 C CA . GLY A 1 105 ? 11.707 4.852 -7.059 1.00 80.19 105 GLY A CA 1
ATOM 811 C C . GLY A 1 105 ? 13.114 4.833 -7.659 1.00 80.19 105 GLY A C 1
ATOM 812 O O . GLY A 1 105 ? 13.638 3.760 -7.953 1.00 80.19 105 GLY A O 1
ATOM 813 N N . GLN A 1 106 ? 13.776 5.991 -7.778 1.00 80.88 106 GLN A N 1
ATOM 814 C CA . GLN A 1 106 ? 15.129 6.051 -8.346 1.00 80.88 106 GLN A CA 1
ATOM 815 C C . GLN A 1 106 ? 16.175 5.386 -7.450 1.00 80.88 106 GLN A C 1
ATOM 817 O O . GLN A 1 106 ? 17.072 4.721 -7.966 1.00 80.88 106 GLN A O 1
ATOM 822 N N . GLN A 1 107 ? 16.084 5.529 -6.124 1.00 76.81 107 GLN A N 1
ATOM 823 C CA . GLN A 1 107 ? 17.020 4.859 -5.218 1.00 76.81 107 GLN A CA 1
ATOM 824 C C . GLN A 1 107 ? 16.834 3.340 -5.241 1.00 76.81 107 GLN A C 1
ATOM 826 O O . GLN A 1 107 ? 17.825 2.619 -5.354 1.00 76.81 107 GLN A O 1
ATOM 831 N N . ALA A 1 108 ? 15.588 2.854 -5.233 1.00 74.00 108 ALA A N 1
ATOM 832 C CA . ALA A 1 108 ? 15.300 1.428 -5.355 1.00 74.00 108 ALA A CA 1
ATOM 833 C C . ALA A 1 108 ? 15.800 0.859 -6.693 1.00 74.00 108 ALA A C 1
ATOM 835 O O . ALA A 1 108 ? 16.402 -0.213 -6.715 1.00 74.00 108 ALA A O 1
ATOM 836 N N . GLU A 1 109 ? 15.623 1.583 -7.804 1.00 79.25 109 GLU A N 1
ATOM 837 C CA . GLU A 1 109 ? 16.160 1.179 -9.108 1.00 79.25 109 GLU A CA 1
ATOM 838 C C . GLU A 1 109 ? 17.694 1.149 -9.127 1.00 79.25 109 GLU A C 1
ATOM 840 O O . GLU A 1 109 ? 18.283 0.224 -9.687 1.00 79.25 109 GLU A O 1
ATOM 845 N N . VAL A 1 110 ? 18.362 2.123 -8.500 1.00 87.50 110 VAL A N 1
ATOM 846 C CA . VAL A 1 110 ? 19.830 2.162 -8.408 1.00 87.50 110 VAL A CA 1
ATOM 847 C C . VAL A 1 110 ? 20.365 1.017 -7.547 1.00 87.50 110 VAL A C 1
ATOM 849 O O . VAL A 1 110 ? 21.358 0.387 -7.919 1.00 87.50 110 VAL A O 1
ATOM 852 N N . GLU A 1 111 ? 19.721 0.707 -6.422 1.00 81.12 111 GLU A N 1
ATOM 853 C CA . GLU A 1 111 ? 20.100 -0.434 -5.584 1.00 81.12 111 GLU A CA 1
ATOM 854 C C . GLU A 1 111 ? 19.873 -1.766 -6.299 1.00 81.12 111 GLU A C 1
ATOM 856 O O . GLU A 1 111 ? 20.736 -2.646 -6.249 1.00 81.12 111 GLU A O 1
ATOM 861 N N . LEU A 1 112 ? 18.767 -1.889 -7.036 1.00 84.38 112 LEU A N 1
ATOM 862 C CA . LEU A 1 112 ? 18.462 -3.072 -7.832 1.00 84.38 112 LEU A CA 1
ATOM 863 C C . LEU A 1 112 ? 19.486 -3.256 -8.962 1.00 84.38 112 LEU A C 1
ATOM 865 O O . LEU A 1 112 ? 20.040 -4.343 -9.109 1.00 84.38 112 LEU A O 1
ATOM 869 N N . GLN A 1 113 ? 19.843 -2.188 -9.683 1.00 87.56 113 GLN A N 1
ATOM 870 C CA . GLN A 1 113 ? 20.907 -2.222 -10.695 1.00 87.56 113 GLN A CA 1
ATOM 871 C C . GLN A 1 113 ? 22.273 -2.572 -10.094 1.00 87.56 113 GLN A C 1
ATOM 873 O O . GLN A 1 113 ? 23.066 -3.280 -10.715 1.00 87.56 113 GLN A O 1
ATOM 878 N N . LYS A 1 114 ? 22.570 -2.095 -8.880 1.00 91.44 114 LYS A N 1
ATOM 879 C CA . LYS A 1 114 ? 23.810 -2.433 -8.174 1.00 91.44 114 LYS A CA 1
ATOM 880 C C . LYS A 1 114 ? 23.838 -3.913 -7.786 1.00 91.44 114 LYS A C 1
ATOM 882 O O . LYS A 1 114 ? 24.870 -4.555 -7.971 1.00 91.44 114 LYS A O 1
ATOM 887 N N . ALA A 1 115 ? 22.722 -4.462 -7.308 1.00 80.69 115 ALA A N 1
ATOM 888 C CA . ALA A 1 115 ? 22.591 -5.885 -7.008 1.00 80.69 115 ALA A CA 1
ATOM 889 C C . ALA A 1 115 ? 22.707 -6.750 -8.277 1.00 80.69 115 ALA A C 1
ATOM 891 O O . ALA A 1 115 ? 23.439 -7.739 -8.279 1.00 80.69 115 ALA A O 1
ATOM 892 N N . GLU A 1 116 ? 22.079 -6.341 -9.384 1.00 83.75 116 GLU A N 1
ATOM 893 C CA . GLU A 1 116 ? 22.223 -7.004 -10.688 1.00 83.75 116 GLU A CA 1
ATOM 894 C C . GLU A 1 116 ? 23.666 -6.959 -11.203 1.00 83.75 116 GLU A C 1
ATOM 896 O O . GLU A 1 116 ? 24.176 -7.957 -11.709 1.00 83.75 116 GLU A O 1
ATOM 901 N N . ALA A 1 117 ? 24.363 -5.831 -11.046 1.00 85.12 117 ALA A N 1
ATOM 902 C CA . ALA A 1 117 ? 25.762 -5.709 -11.442 1.00 85.12 117 ALA A CA 1
ATOM 903 C C . ALA A 1 117 ? 26.676 -6.638 -10.626 1.00 85.12 117 ALA A C 1
ATOM 905 O O . ALA A 1 117 ? 27.573 -7.259 -11.194 1.00 85.12 117 ALA A O 1
ATOM 906 N N . VAL A 1 118 ? 26.437 -6.778 -9.316 1.00 82.06 118 VAL A N 1
ATOM 907 C CA . VAL A 1 118 ? 27.167 -7.723 -8.449 1.00 82.06 118 VAL A CA 1
ATOM 908 C C . VAL A 1 118 ? 26.862 -9.171 -8.838 1.00 82.06 118 VAL A C 1
ATOM 910 O O . VAL A 1 118 ? 27.773 -10.000 -8.924 1.00 82.06 118 VAL A O 1
ATOM 913 N N . TYR A 1 119 ? 25.603 -9.475 -9.150 1.00 78.56 119 TYR A N 1
ATOM 914 C CA . TYR A 1 119 ? 25.204 -10.789 -9.640 1.00 78.56 119 TYR A CA 1
ATOM 915 C C . TYR A 1 119 ? 25.906 -11.131 -10.960 1.00 78.56 119 TYR A C 1
ATOM 917 O O . TYR A 1 119 ? 26.542 -12.174 -11.074 1.00 78.56 119 TYR A O 1
ATOM 925 N N . HIS A 1 120 ? 25.897 -10.217 -11.930 1.00 80.12 120 HIS A N 1
ATOM 926 C CA . HIS A 1 120 ? 26.552 -10.438 -13.217 1.00 80.12 120 HIS A CA 1
ATOM 927 C C . HIS A 1 120 ? 28.082 -10.466 -13.132 1.00 80.12 120 HIS A C 1
ATOM 929 O O . HIS A 1 120 ? 28.722 -11.168 -13.913 1.00 80.12 120 HIS A O 1
ATOM 935 N N . ALA A 1 121 ? 28.679 -9.738 -12.187 1.00 80.31 121 ALA A N 1
ATOM 936 C CA . ALA A 1 121 ? 30.114 -9.805 -11.923 1.00 80.31 121 ALA A CA 1
ATOM 937 C C . ALA A 1 121 ? 30.532 -11.128 -11.258 1.00 80.31 121 ALA A C 1
ATOM 939 O O . ALA A 1 121 ? 31.661 -11.575 -11.456 1.00 80.31 121 ALA A O 1
ATOM 940 N N . SER A 1 122 ? 29.640 -11.756 -10.482 1.00 74.94 122 SER A N 1
ATOM 941 C CA . SER A 1 122 ? 29.898 -13.047 -9.829 1.00 74.94 122 SER A CA 1
ATOM 942 C C . SER A 1 122 ? 29.526 -14.253 -10.697 1.00 74.94 122 SER A C 1
ATOM 944 O O . SER A 1 122 ? 30.130 -15.317 -10.549 1.00 74.94 122 SER A O 1
ATOM 946 N N . SER A 1 123 ? 28.612 -14.093 -11.660 1.00 75.81 123 SER A N 1
ATOM 947 C CA . SER A 1 123 ? 28.337 -15.102 -12.681 1.00 75.81 123 SER A CA 1
ATOM 948 C C . SER A 1 123 ? 29.483 -15.150 -13.700 1.00 75.81 123 SER A C 1
ATOM 950 O O . SER A 1 123 ? 29.478 -14.450 -14.714 1.00 75.81 123 SER A O 1
ATOM 952 N N . GLY A 1 124 ? 30.501 -15.965 -13.424 1.00 74.94 124 GLY A N 1
ATOM 953 C CA . GLY A 1 124 ? 31.515 -16.330 -14.413 1.00 74.94 124 GLY A CA 1
ATOM 954 C C . GLY A 1 124 ? 30.903 -17.029 -15.637 1.00 74.94 124 GLY A C 1
ATOM 955 O O . GLY A 1 124 ? 29.723 -17.368 -15.662 1.00 74.94 124 GLY A O 1
ATOM 956 N N . LEU A 1 125 ? 31.716 -17.284 -16.668 1.00 77.62 125 LEU A N 1
ATOM 957 C CA . LEU A 1 125 ? 31.287 -17.862 -17.958 1.00 77.62 125 LEU A CA 1
ATOM 958 C C . LEU A 1 125 ? 30.681 -19.285 -17.887 1.00 77.62 125 LEU A C 1
ATOM 960 O O . LEU A 1 125 ? 30.335 -19.853 -18.921 1.00 77.62 125 LEU A O 1
ATOM 964 N N . PHE A 1 126 ? 30.567 -19.865 -16.695 1.00 64.50 126 PHE A N 1
ATOM 965 C CA . PHE A 1 126 ? 30.067 -21.211 -16.452 1.00 64.50 126 PHE A CA 1
ATOM 966 C C . PHE A 1 126 ? 28.905 -21.137 -15.454 1.00 64.50 126 PHE A C 1
ATOM 968 O O . PHE A 1 126 ? 28.947 -20.354 -14.511 1.00 64.50 126 PHE A O 1
ATOM 975 N N . SER A 1 127 ? 27.848 -21.902 -15.739 1.00 66.06 127 SER A N 1
ATOM 976 C CA . SER A 1 127 ? 26.552 -21.965 -15.045 1.00 66.06 127 SER A CA 1
ATOM 977 C C . SER A 1 127 ? 26.610 -21.681 -13.538 1.00 66.06 127 SER A C 1
ATOM 979 O O . SER A 1 127 ? 27.410 -22.298 -12.842 1.00 66.06 127 SER A O 1
ATOM 981 N N . CYS A 1 128 ? 25.730 -20.800 -13.035 1.00 69.38 128 CYS A N 1
ATOM 982 C CA . CYS A 1 128 ? 25.523 -20.608 -11.592 1.00 69.38 128 CYS A CA 1
ATOM 983 C C . CYS A 1 128 ? 25.243 -21.973 -10.938 1.00 69.38 128 CYS A C 1
ATOM 985 O O . CYS A 1 128 ? 24.186 -22.559 -11.165 1.00 69.38 128 CYS A O 1
ATOM 987 N N . ASP A 1 129 ? 26.172 -22.451 -10.114 1.00 82.25 129 ASP A N 1
ATOM 988 C CA . ASP A 1 129 ? 25.925 -23.559 -9.192 1.00 82.25 129 ASP A CA 1
ATOM 989 C C . ASP A 1 129 ? 24.926 -23.134 -8.097 1.00 82.25 129 ASP A C 1
ATOM 991 O O . ASP A 1 129 ? 24.715 -21.945 -7.850 1.00 82.25 129 ASP A O 1
ATOM 995 N N . ASP A 1 130 ? 24.344 -24.091 -7.368 1.00 81.00 130 ASP A N 1
ATOM 996 C CA . ASP A 1 130 ? 23.377 -23.836 -6.280 1.00 81.00 130 ASP A CA 1
ATOM 997 C C . ASP A 1 130 ? 23.887 -22.859 -5.199 1.00 81.00 130 ASP A C 1
ATOM 999 O O . ASP A 1 130 ? 23.112 -22.230 -4.473 1.00 81.00 130 ASP A O 1
ATOM 1003 N N . THR A 1 131 ? 25.206 -22.716 -5.065 1.00 75.62 131 THR A N 1
ATOM 1004 C CA . THR A 1 131 ? 25.859 -21.737 -4.185 1.00 75.62 131 THR A CA 1
ATOM 1005 C C . THR A 1 131 ? 25.687 -20.296 -4.676 1.00 75.62 131 THR A C 1
ATOM 1007 O O . THR A 1 131 ? 25.489 -19.401 -3.856 1.00 75.62 131 THR A O 1
ATOM 1010 N N . CYS A 1 132 ? 25.689 -20.086 -5.993 1.00 77.62 132 CYS A N 1
ATOM 1011 C CA . CYS A 1 132 ? 25.420 -18.817 -6.674 1.00 77.62 132 CYS A CA 1
ATOM 1012 C C . CYS A 1 132 ? 23.975 -18.364 -6.417 1.00 77.62 132 CYS A C 1
ATOM 1014 O O . CYS A 1 132 ? 23.732 -17.236 -5.991 1.00 77.62 132 CYS A O 1
ATOM 1016 N N . GLN A 1 133 ? 23.021 -19.291 -6.574 1.00 78.50 133 GLN A N 1
ATOM 1017 C CA . GLN A 1 133 ? 21.597 -19.047 -6.330 1.00 78.50 133 GLN A CA 1
ATOM 1018 C C . GLN A 1 133 ? 21.342 -18.653 -4.865 1.00 78.50 133 GLN A C 1
ATOM 1020 O O . GLN A 1 133 ? 20.670 -17.666 -4.581 1.00 78.50 133 GLN A O 1
ATOM 1025 N N . LYS A 1 134 ? 21.964 -19.369 -3.918 1.00 80.50 134 LYS A N 1
ATOM 1026 C CA . LYS A 1 134 ? 21.848 -19.071 -2.481 1.00 80.50 134 LYS A CA 1
ATOM 1027 C C . LYS A 1 134 ? 22.494 -17.746 -2.082 1.00 80.50 134 LYS A C 1
ATOM 1029 O O . LYS A 1 134 ? 22.020 -17.109 -1.142 1.00 80.50 134 LYS A O 1
ATOM 1034 N N . ALA A 1 135 ? 23.577 -17.338 -2.745 1.00 74.44 135 ALA A N 1
ATOM 1035 C CA . ALA A 1 135 ? 24.182 -16.028 -2.523 1.00 74.44 135 ALA A CA 1
ATOM 1036 C C . ALA A 1 135 ? 23.249 -14.910 -3.011 1.00 74.44 135 ALA A C 1
ATOM 1038 O O . ALA A 1 135 ? 22.995 -13.971 -2.259 1.00 74.44 135 ALA A O 1
ATOM 1039 N N . PHE A 1 136 ? 22.654 -15.076 -4.195 1.00 77.75 136 PHE A N 1
ATOM 1040 C CA . PHE A 1 136 ? 21.678 -14.138 -4.746 1.00 77.75 136 PHE A CA 1
ATOM 1041 C C . PHE A 1 136 ? 20.436 -13.992 -3.856 1.00 77.75 136 PHE A C 1
ATOM 1043 O O . PHE A 1 136 ? 20.077 -12.878 -3.479 1.00 77.75 136 PHE A O 1
ATOM 1050 N N . ASP A 1 137 ? 19.832 -15.104 -3.427 1.00 78.12 137 ASP A N 1
ATOM 1051 C CA . ASP A 1 137 ? 18.652 -15.077 -2.551 1.00 78.12 137 ASP A CA 1
ATOM 1052 C C . ASP A 1 137 ? 18.955 -14.416 -1.198 1.00 78.12 137 ASP A C 1
ATOM 1054 O O . ASP A 1 137 ? 18.101 -13.759 -0.595 1.00 78.12 137 ASP A O 1
ATOM 1058 N N . LYS A 1 138 ? 20.187 -14.563 -0.700 1.00 83.38 138 LYS A N 1
ATOM 1059 C CA . LYS A 1 138 ? 20.628 -13.936 0.548 1.00 83.38 138 LYS A CA 1
ATOM 1060 C C . LYS A 1 138 ? 20.823 -12.427 0.396 1.00 83.38 138 LYS A C 1
ATOM 1062 O O . LYS A 1 138 ? 20.493 -11.686 1.318 1.00 83.38 138 LYS A O 1
ATOM 1067 N N . GLU A 1 139 ? 21.359 -11.979 -0.732 1.00 78.62 139 GLU A N 1
ATOM 1068 C CA . GLU A 1 139 ? 21.639 -10.565 -0.998 1.00 78.62 139 GLU A CA 1
ATOM 1069 C C . GLU A 1 139 ? 20.360 -9.801 -1.376 1.00 78.62 139 GLU A C 1
ATOM 1071 O O . GLU A 1 139 ? 20.122 -8.712 -0.856 1.00 78.62 139 GLU A O 1
ATOM 1076 N N . SER A 1 140 ? 19.460 -10.429 -2.141 1.00 76.06 140 SER A N 1
ATOM 1077 C CA . SER A 1 140 ? 18.113 -9.916 -2.433 1.00 76.06 140 SER A CA 1
ATOM 1078 C C . SER A 1 140 ? 17.281 -9.716 -1.158 1.00 76.06 140 SER A C 1
ATOM 1080 O O . SER A 1 140 ? 16.690 -8.654 -0.953 1.00 76.06 140 SER A O 1
ATOM 1082 N N . ASN A 1 141 ? 17.309 -10.686 -0.235 1.00 74.38 141 ASN A N 1
ATOM 1083 C CA . ASN A 1 141 ? 16.639 -10.544 1.061 1.00 74.38 141 ASN A CA 1
ATOM 1084 C C . ASN A 1 141 ? 17.260 -9.451 1.945 1.00 74.38 141 ASN A C 1
ATOM 1086 O O . ASN A 1 141 ? 16.559 -8.876 2.777 1.00 74.38 141 ASN A O 1
ATOM 1090 N N . ARG A 1 142 ? 18.556 -9.156 1.781 1.00 74.19 142 ARG A N 1
ATOM 1091 C CA . ARG A 1 142 ? 19.240 -8.095 2.530 1.00 74.19 142 ARG A CA 1
ATOM 1092 C C . ARG A 1 142 ? 18.848 -6.710 2.018 1.00 74.19 142 ARG A C 1
ATOM 1094 O O . ARG A 1 142 ? 18.460 -5.880 2.828 1.00 74.19 142 ARG A O 1
ATOM 1101 N N . GLY A 1 143 ? 18.810 -6.515 0.697 1.00 72.69 143 GLY A N 1
ATOM 1102 C CA . GLY A 1 143 ? 18.308 -5.275 0.093 1.00 72.69 143 GLY A CA 1
ATOM 1103 C C . GLY A 1 143 ? 16.859 -4.969 0.489 1.00 72.69 143 GLY A C 1
ATOM 1104 O O . GLY A 1 143 ? 16.533 -3.838 0.829 1.00 72.69 143 GLY A O 1
ATOM 1105 N N . TYR A 1 144 ? 15.996 -5.989 0.563 1.00 71.31 144 TYR A N 1
ATOM 1106 C CA . TYR A 1 144 ? 14.614 -5.811 1.028 1.00 71.31 144 TYR A CA 1
ATOM 1107 C C . TYR A 1 144 ? 14.514 -5.391 2.509 1.00 71.31 144 TYR A C 1
ATOM 1109 O O . TYR A 1 144 ? 13.631 -4.620 2.884 1.00 71.31 144 TYR A O 1
ATOM 1117 N N . GLN A 1 145 ? 15.410 -5.894 3.364 1.00 69.88 145 GLN A N 1
ATOM 1118 C CA . GLN A 1 145 ? 15.469 -5.516 4.781 1.00 69.88 145 GLN A CA 1
ATOM 1119 C C . GLN A 1 145 ? 16.014 -4.093 4.962 1.00 69.88 145 GLN A C 1
ATOM 1121 O O . GLN A 1 145 ? 15.440 -3.323 5.733 1.00 69.88 145 GLN A O 1
ATOM 1126 N N . ASP A 1 146 ? 17.059 -3.728 4.218 1.00 70.00 146 ASP A N 1
ATOM 1127 C CA . ASP A 1 146 ? 17.693 -2.409 4.297 1.00 70.00 146 ASP A CA 1
ATOM 1128 C C . ASP A 1 146 ? 16.757 -1.309 3.757 1.00 70.00 146 ASP A C 1
ATOM 1130 O O . ASP A 1 146 ? 16.567 -0.292 4.426 1.00 70.00 146 ASP A O 1
ATOM 1134 N N . ALA A 1 147 ? 16.048 -1.556 2.645 1.00 62.41 147 ALA A N 1
ATOM 1135 C CA . ALA A 1 147 ? 15.028 -0.648 2.101 1.00 62.41 147 ALA A CA 1
ATOM 1136 C C . ALA A 1 147 ? 13.848 -0.409 3.066 1.00 62.41 147 ALA A C 1
ATOM 1138 O O . ALA A 1 147 ? 13.261 0.676 3.114 1.00 62.41 147 ALA A O 1
ATOM 1139 N N . LYS A 1 148 ? 13.496 -1.419 3.872 1.00 70.75 148 LYS A N 1
ATOM 1140 C CA . LYS A 1 148 ? 12.455 -1.315 4.905 1.00 70.75 148 LYS A CA 1
ATOM 1141 C C . LYS A 1 148 ? 12.926 -0.521 6.131 1.00 70.75 148 LYS A C 1
ATOM 1143 O O . LYS A 1 148 ? 12.112 0.109 6.804 1.00 70.75 148 LYS A O 1
ATOM 1148 N N . ALA A 1 149 ? 14.223 -0.548 6.433 1.00 60.81 149 ALA A N 1
ATOM 1149 C CA . ALA A 1 149 ? 14.811 0.221 7.526 1.00 60.81 149 ALA A CA 1
ATOM 1150 C C . ALA A 1 149 ? 14.987 1.707 7.158 1.00 60.81 149 ALA A C 1
ATOM 1152 O O . ALA A 1 149 ? 14.717 2.579 7.985 1.00 60.81 149 ALA A O 1
ATOM 1153 N N . THR A 1 150 ? 15.371 2.018 5.916 1.00 62.06 150 THR A N 1
ATOM 1154 C CA . THR A 1 150 ? 15.522 3.405 5.437 1.00 62.06 150 THR A CA 1
ATOM 1155 C C . THR A 1 150 ? 14.188 4.140 5.309 1.00 62.06 150 THR A C 1
ATOM 1157 O O . THR A 1 150 ? 14.097 5.295 5.727 1.00 62.06 150 THR A O 1
ATOM 1160 N N . THR A 1 151 ? 13.124 3.473 4.851 1.00 57.72 151 THR A N 1
ATOM 1161 C CA . THR A 1 151 ? 11.762 4.053 4.811 1.00 57.72 151 THR A CA 1
ATOM 1162 C C . THR A 1 151 ? 11.211 4.396 6.202 1.00 57.72 151 THR A C 1
ATOM 1164 O O . THR A 1 151 ? 10.497 5.386 6.352 1.00 57.72 151 THR A O 1
ATOM 1167 N N . ALA A 1 152 ? 11.583 3.650 7.248 1.00 49.75 152 ALA A N 1
ATOM 1168 C CA . ALA A 1 152 ? 11.165 3.943 8.623 1.00 49.75 152 ALA A CA 1
ATOM 1169 C C . ALA A 1 152 ? 11.854 5.185 9.230 1.00 49.75 152 ALA A C 1
ATOM 1171 O O . ALA A 1 152 ? 11.253 5.867 10.059 1.00 49.75 152 ALA A O 1
ATOM 1172 N N . ASN A 1 153 ? 13.085 5.501 8.810 1.00 48.44 153 ASN A N 1
ATOM 1173 C CA . ASN A 1 153 ? 13.825 6.675 9.291 1.00 48.44 153 ASN A CA 1
ATOM 1174 C C . ASN A 1 153 ? 13.405 7.981 8.590 1.00 48.44 153 ASN A C 1
ATOM 1176 O O . ASN A 1 153 ? 13.425 9.037 9.220 1.00 48.44 153 ASN A O 1
ATOM 1180 N N . TRP A 1 154 ? 12.981 7.927 7.322 1.00 49.97 154 TRP A N 1
ATOM 1181 C CA . TRP A 1 154 ? 12.562 9.120 6.570 1.00 49.97 154 TRP A CA 1
ATOM 1182 C C . TRP A 1 154 ? 11.200 9.678 6.993 1.00 49.97 154 TRP A C 1
ATOM 1184 O O . TRP A 1 154 ? 11.024 10.895 7.018 1.00 49.97 154 TRP A O 1
ATOM 1194 N N . ALA A 1 155 ? 10.279 8.824 7.450 1.00 44.00 155 ALA A N 1
ATOM 1195 C CA . ALA A 1 155 ? 8.976 9.251 7.972 1.00 44.00 155 ALA A CA 1
ATOM 1196 C C . ALA A 1 155 ? 9.061 10.181 9.207 1.00 44.00 155 ALA A C 1
ATOM 1198 O O . ALA A 1 155 ? 8.050 10.750 9.612 1.00 44.00 155 ALA A O 1
ATOM 1199 N N . MET A 1 156 ? 10.245 10.352 9.814 1.00 40.53 156 MET A N 1
ATOM 1200 C CA . MET A 1 156 ? 10.467 11.280 10.929 1.00 40.53 156 MET A CA 1
ATOM 1201 C C . MET A 1 156 ? 11.114 12.623 10.540 1.00 40.53 156 MET A C 1
ATOM 1203 O O . MET A 1 156 ? 11.195 13.497 11.400 1.00 40.53 156 MET A O 1
ATOM 1207 N N . VAL A 1 157 ? 11.570 12.824 9.294 1.00 41.38 157 VAL A N 1
ATOM 1208 C CA . VAL A 1 15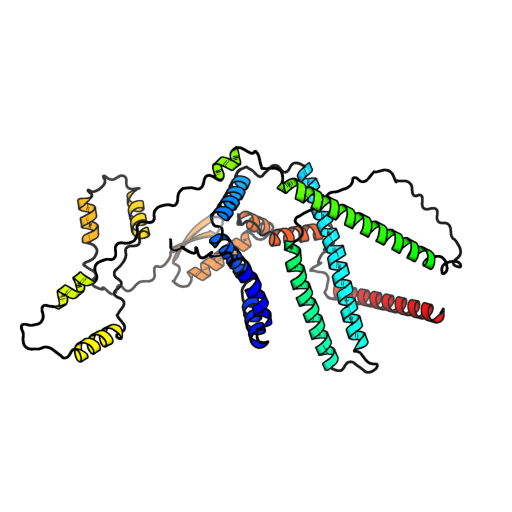7 ? 12.425 13.981 8.932 1.00 41.38 157 VAL A CA 1
ATOM 1209 C C . VAL A 1 157 ? 11.717 15.044 8.069 1.00 41.38 157 VAL A C 1
ATOM 1211 O O . VAL A 1 157 ? 12.115 16.204 8.093 1.00 41.38 157 VAL A O 1
ATOM 1214 N N . THR A 1 158 ? 10.614 14.738 7.383 1.00 42.94 158 THR A N 1
ATOM 1215 C CA . THR A 1 158 ? 9.997 15.624 6.364 1.00 42.94 158 THR A CA 1
ATOM 1216 C C . THR A 1 158 ? 8.877 16.562 6.859 1.00 42.94 158 THR A C 1
ATOM 1218 O O . THR A 1 158 ? 7.921 16.825 6.136 1.00 42.94 158 THR A O 1
ATOM 1221 N N . LEU A 1 159 ? 8.975 17.117 8.076 1.00 38.44 159 LEU A N 1
ATOM 1222 C CA . LEU A 1 159 ? 7.976 18.067 8.624 1.00 38.44 159 LEU A CA 1
ATOM 1223 C C . LEU A 1 159 ? 8.485 19.506 8.847 1.00 38.44 159 LEU A C 1
ATOM 1225 O O . LEU A 1 159 ? 7.782 20.317 9.449 1.00 38.44 159 LEU A O 1
ATOM 1229 N N . GLY A 1 160 ? 9.675 19.861 8.360 1.00 39.19 160 GLY A N 1
ATOM 1230 C CA . GLY A 1 160 ? 10.221 21.213 8.502 1.00 39.19 160 GLY A CA 1
ATOM 1231 C C . GLY A 1 160 ? 10.898 21.706 7.229 1.00 39.19 160 GLY A C 1
ATOM 1232 O O . GLY A 1 160 ? 11.833 21.069 6.774 1.00 39.19 160 GLY A O 1
ATOM 1233 N N . SER A 1 161 ? 10.427 22.859 6.747 1.00 41.34 161 SER A N 1
ATOM 1234 C CA . SER A 1 161 ? 10.971 23.745 5.702 1.00 41.34 161 SER A CA 1
ATOM 1235 C C . SER A 1 161 ? 10.760 23.370 4.222 1.00 41.34 161 SER A C 1
ATOM 1237 O O . SER A 1 161 ? 11.531 22.653 3.596 1.00 41.34 161 SER A O 1
ATOM 1239 N N . ALA A 1 162 ? 9.754 24.007 3.614 1.00 35.28 162 ALA A N 1
ATOM 1240 C CA . ALA A 1 162 ? 9.761 24.354 2.193 1.00 35.28 162 ALA A CA 1
ATOM 1241 C C . ALA A 1 162 ? 9.133 25.751 2.024 1.00 35.28 162 ALA A C 1
ATOM 1243 O O . ALA A 1 162 ? 7.969 25.962 2.364 1.00 35.28 162 ALA A O 1
ATOM 1244 N N . VAL A 1 163 ? 9.936 26.714 1.561 1.00 40.41 163 VAL A N 1
ATOM 1245 C CA . VAL A 1 163 ? 9.521 28.062 1.136 1.00 40.41 163 VAL A CA 1
ATOM 1246 C C . VAL A 1 163 ? 9.662 28.117 -0.387 1.00 40.41 163 VAL A C 1
ATOM 1248 O O . VAL A 1 163 ? 10.676 27.684 -0.930 1.00 40.41 163 VAL A O 1
ATOM 1251 N N . PHE A 1 164 ? 8.623 28.609 -1.061 1.00 35.34 164 PHE A N 1
ATOM 1252 C CA . PHE A 1 164 ? 8.467 28.650 -2.519 1.00 35.34 164 PHE A CA 1
ATOM 1253 C C . PHE A 1 164 ? 9.024 29.944 -3.142 1.00 35.34 164 PHE A C 1
ATOM 1255 O O . PHE A 1 164 ? 8.988 30.986 -2.485 1.00 35.34 164 PHE A O 1
ATOM 1262 N N . PRO A 1 165 ? 9.410 29.925 -4.432 1.00 44.62 165 PRO A N 1
ATOM 1263 C CA . PRO A 1 165 ? 9.262 31.069 -5.326 1.00 44.62 165 PRO A CA 1
ATOM 1264 C C . PRO A 1 165 ? 8.116 30.861 -6.337 1.00 44.62 165 PRO A C 1
ATOM 1266 O O . PRO A 1 165 ? 7.938 29.770 -6.885 1.00 44.62 165 PRO A O 1
ATOM 1269 N N . ASP A 1 166 ? 7.354 31.933 -6.565 1.00 37.19 166 ASP A N 1
ATOM 1270 C CA . ASP A 1 166 ? 6.214 32.033 -7.484 1.00 37.19 166 ASP A CA 1
ATOM 1271 C C . ASP A 1 166 ? 6.605 31.723 -8.939 1.00 37.19 166 ASP A C 1
ATOM 1273 O O . ASP A 1 166 ? 7.633 32.189 -9.434 1.00 37.19 166 ASP A O 1
ATOM 1277 N N . SER A 1 167 ? 5.777 30.928 -9.625 1.00 37.28 167 SER A N 1
ATOM 1278 C CA . SER A 1 167 ? 5.923 30.618 -11.053 1.00 37.28 167 SER A CA 1
ATOM 1279 C C . SER A 1 167 ? 4.936 31.438 -11.881 1.00 37.28 167 SER A C 1
ATOM 1281 O O . SER A 1 167 ? 3.727 31.395 -11.656 1.00 37.28 167 SER A O 1
ATOM 1283 N N . ASP A 1 168 ? 5.516 32.175 -12.822 1.00 41.78 168 ASP A N 1
ATOM 1284 C CA . ASP A 1 168 ? 4.906 33.061 -13.811 1.00 41.78 168 ASP A CA 1
ATOM 1285 C C . ASP A 1 168 ? 4.148 32.246 -14.889 1.00 41.78 168 ASP A C 1
ATOM 1287 O O . ASP A 1 168 ? 4.728 31.296 -15.427 1.00 41.78 168 ASP A O 1
ATOM 1291 N N . PRO A 1 169 ? 2.873 32.548 -15.201 1.00 45.91 169 PRO A N 1
ATOM 1292 C CA . PRO A 1 169 ? 2.067 31.782 -16.150 1.00 45.91 169 PRO A CA 1
ATOM 1293 C C . PRO A 1 169 ? 1.987 32.458 -17.533 1.00 45.91 169 PRO A C 1
ATOM 1295 O O . PRO A 1 169 ? 0.919 32.914 -17.927 1.00 45.91 169 PRO A O 1
ATOM 1298 N N . GLU A 1 170 ? 3.081 32.500 -18.297 1.00 44.69 170 GLU A N 1
ATOM 1299 C CA . GLU A 1 170 ? 3.046 32.876 -19.723 1.00 44.69 170 GLU A CA 1
ATOM 1300 C C . GLU A 1 170 ? 4.056 32.044 -20.529 1.00 44.69 170 GLU A C 1
ATOM 1302 O O . GLU A 1 170 ? 5.202 32.445 -20.668 1.00 44.69 170 GLU A O 1
ATOM 1307 N N . ASP A 1 171 ? 3.648 30.876 -21.040 1.00 42.12 171 ASP A N 1
ATOM 1308 C CA . ASP A 1 171 ? 4.316 30.176 -22.156 1.00 42.12 171 ASP A CA 1
ATOM 1309 C C . ASP A 1 171 ? 3.347 29.109 -22.725 1.00 42.12 171 ASP A C 1
ATOM 1311 O O . ASP A 1 171 ? 3.394 27.935 -22.356 1.00 42.12 171 ASP A O 1
ATOM 1315 N N . GLU A 1 172 ? 2.423 29.523 -23.600 1.00 46.97 172 GLU A N 1
ATOM 1316 C CA . GLU A 1 172 ? 1.383 28.672 -24.221 1.00 46.97 172 GLU A CA 1
ATOM 1317 C C . GLU A 1 172 ? 1.469 28.641 -25.763 1.00 46.97 172 GLU A C 1
ATOM 1319 O O . GLU A 1 172 ? 0.468 28.422 -26.425 1.00 46.97 172 GLU A O 1
ATOM 1324 N N . ASP A 1 173 ? 2.648 28.774 -26.386 1.00 48.28 173 ASP A N 1
ATOM 1325 C CA . ASP A 1 173 ? 2.746 28.753 -27.859 1.00 48.28 173 ASP A CA 1
ATOM 1326 C C . ASP A 1 173 ? 3.883 27.837 -28.364 1.00 48.28 173 ASP A C 1
ATOM 1328 O O . ASP A 1 173 ? 4.970 28.298 -28.711 1.00 48.28 173 ASP A O 1
ATOM 1332 N N . PHE A 1 174 ? 3.650 26.522 -28.474 1.00 37.00 174 PHE A N 1
ATOM 1333 C CA . PHE A 1 174 ? 4.517 25.638 -29.277 1.00 37.00 174 PHE A CA 1
ATOM 1334 C C . PHE A 1 174 ? 3.719 24.851 -30.323 1.00 37.00 174 PHE A C 1
ATOM 1336 O O . PHE A 1 174 ? 3.146 23.793 -30.065 1.00 37.00 174 PHE A O 1
ATOM 1343 N N . ILE A 1 175 ? 3.730 25.380 -31.548 1.00 39.53 175 ILE A N 1
ATOM 1344 C CA . ILE A 1 175 ? 3.289 24.701 -32.767 1.00 39.53 175 ILE A CA 1
ATOM 1345 C C . ILE A 1 175 ? 4.400 23.726 -33.185 1.00 39.53 175 ILE A C 1
ATOM 1347 O O . ILE A 1 175 ? 5.510 24.130 -33.527 1.00 39.53 175 ILE A O 1
ATOM 1351 N N . LEU A 1 176 ? 4.102 22.426 -33.138 1.00 40.84 176 LEU A N 1
ATOM 1352 C CA . LEU A 1 176 ? 4.968 21.362 -33.648 1.00 40.84 176 LEU A CA 1
ATOM 1353 C C . LEU A 1 176 ? 4.861 21.296 -35.177 1.00 40.84 176 LEU A C 1
ATOM 1355 O O . LEU A 1 176 ? 3.960 20.662 -35.722 1.00 40.84 176 LEU A O 1
ATOM 1359 N N . GLU A 1 177 ? 5.791 21.954 -35.865 1.00 41.12 177 GLU A N 1
ATOM 1360 C CA . GLU A 1 177 ? 6.014 21.781 -37.300 1.00 41.12 177 GLU A CA 1
ATOM 1361 C C . GLU A 1 177 ? 7.027 20.637 -37.505 1.00 41.12 177 GLU A C 1
ATOM 1363 O O . GLU A 1 177 ? 8.218 20.770 -37.217 1.00 41.12 177 GLU A O 1
ATOM 1368 N N . GLU A 1 178 ? 6.545 19.468 -37.944 1.00 49.62 178 GLU A N 1
ATOM 1369 C CA . GLU A 1 178 ? 7.379 18.312 -38.300 1.00 49.62 178 GLU A CA 1
ATOM 1370 C C . GLU A 1 178 ? 8.257 18.652 -39.512 1.00 49.62 178 GLU A C 1
ATOM 1372 O O . GLU A 1 178 ? 7.831 18.574 -40.664 1.00 49.62 178 GLU A O 1
ATOM 1377 N N . THR A 1 179 ? 9.510 19.022 -39.253 1.00 39.72 179 THR A N 1
ATOM 1378 C CA . THR A 1 179 ? 10.553 19.122 -40.277 1.00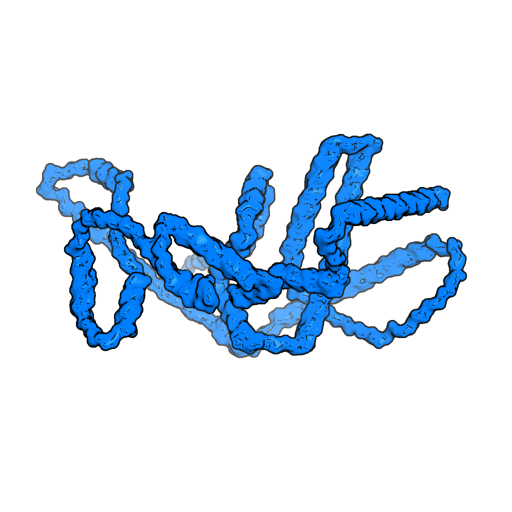 39.72 179 THR A CA 1
ATOM 1379 C C . THR A 1 179 ? 11.456 17.894 -40.205 1.00 39.72 179 THR A C 1
ATOM 1381 O O . THR A 1 179 ? 12.186 17.680 -39.236 1.00 39.72 179 THR A O 1
ATOM 1384 N N . GLU A 1 180 ? 11.400 17.062 -41.244 1.00 52.09 180 GLU A N 1
ATOM 1385 C CA . GLU A 1 180 ? 12.338 15.963 -41.460 1.00 52.09 180 GLU A CA 1
ATOM 1386 C C . GLU A 1 180 ? 13.741 16.531 -41.751 1.00 52.09 180 GLU A C 1
ATOM 1388 O O . GLU A 1 180 ? 13.974 17.114 -42.809 1.00 52.09 180 GLU A O 1
ATOM 1393 N N . GLU A 1 181 ? 14.697 16.340 -40.832 1.00 44.44 181 GLU A N 1
ATOM 1394 C CA . GLU A 1 181 ? 16.117 16.650 -41.058 1.00 44.44 181 GLU A CA 1
ATOM 1395 C C . GLU A 1 181 ? 17.042 15.413 -40.945 1.00 44.44 181 GLU A C 1
ATOM 1397 O O . GLU A 1 181 ? 16.783 14.479 -40.176 1.00 44.44 181 GLU A O 1
ATOM 1402 N N . PRO A 1 182 ? 18.151 15.386 -41.716 1.00 49.03 182 PRO A N 1
ATOM 1403 C CA . PRO A 1 182 ? 18.960 14.195 -41.970 1.00 49.03 182 PRO A CA 1
ATOM 1404 C C . PRO A 1 182 ? 19.939 13.817 -40.840 1.00 49.03 182 PRO A C 1
ATOM 1406 O O . PRO A 1 182 ? 20.660 14.628 -40.258 1.00 49.03 182 PRO A O 1
ATOM 1409 N N . ALA A 1 183 ? 20.040 12.508 -40.603 1.00 50.22 183 ALA A N 1
ATOM 1410 C CA . ALA A 1 183 ? 20.696 11.844 -39.473 1.00 50.22 183 ALA A CA 1
ATOM 1411 C C . ALA A 1 183 ? 22.250 11.833 -39.454 1.00 50.22 183 ALA A C 1
ATOM 1413 O O . ALA A 1 183 ? 22.846 10.815 -39.098 1.00 50.22 183 ALA A O 1
ATOM 1414 N N . ALA A 1 184 ? 22.944 12.929 -39.789 1.00 52.88 184 ALA A N 1
ATOM 1415 C CA . ALA A 1 184 ? 24.414 12.911 -39.938 1.00 52.88 184 ALA A CA 1
ATOM 1416 C C . ALA A 1 184 ? 25.235 13.831 -39.000 1.00 52.88 184 ALA A C 1
ATOM 1418 O O . ALA A 1 184 ? 26.435 13.994 -39.217 1.00 52.88 184 ALA A O 1
ATOM 1419 N N . ARG A 1 185 ? 24.662 14.415 -37.931 1.00 51.47 185 ARG A N 1
ATOM 1420 C CA . ARG A 1 185 ? 25.380 15.376 -37.044 1.00 51.47 185 ARG A CA 1
ATOM 1421 C C . ARG A 1 185 ? 25.391 15.072 -35.532 1.00 51.47 185 ARG A C 1
ATOM 1423 O O . ARG A 1 185 ? 25.705 15.943 -34.727 1.00 51.47 185 ARG A O 1
ATOM 1430 N N . SER A 1 186 ? 25.124 13.840 -35.094 1.00 54.66 186 SER A N 1
ATOM 1431 C CA . SER A 1 186 ? 24.797 13.565 -33.678 1.00 54.66 186 SER A CA 1
ATOM 1432 C C . SER A 1 186 ? 25.958 13.254 -32.711 1.00 54.66 186 SER A C 1
ATOM 1434 O O . SER A 1 186 ? 25.690 12.841 -31.580 1.00 54.66 186 SER A O 1
ATOM 1436 N N . GLN A 1 187 ? 27.233 13.394 -33.095 1.00 55.97 187 GLN A N 1
ATOM 1437 C CA . GLN A 1 187 ? 28.355 13.029 -32.201 1.00 55.97 187 GLN A CA 1
ATOM 1438 C C . GLN A 1 187 ? 29.147 14.224 -31.643 1.00 55.97 187 GLN A C 1
ATOM 1440 O O . GLN A 1 187 ? 29.629 14.138 -30.516 1.00 55.97 187 GLN A O 1
ATOM 1445 N N . ALA A 1 188 ? 29.197 15.365 -32.338 1.00 52.56 188 ALA A N 1
ATOM 1446 C CA . ALA A 1 188 ? 29.898 16.559 -31.846 1.00 52.56 188 ALA A CA 1
ATOM 1447 C C . ALA A 1 188 ? 29.079 17.379 -30.822 1.00 52.56 188 ALA A C 1
ATOM 1449 O O . ALA A 1 188 ? 29.653 17.999 -29.929 1.00 52.56 188 ALA A O 1
ATOM 1450 N N . ALA A 1 189 ? 27.742 17.329 -30.882 1.00 53.75 189 ALA A N 1
ATOM 1451 C CA . ALA A 1 189 ? 26.866 18.093 -29.984 1.00 53.75 189 ALA A CA 1
ATOM 1452 C C . ALA A 1 189 ? 26.858 17.576 -28.528 1.00 53.75 189 ALA A C 1
ATOM 1454 O O . ALA A 1 189 ? 26.667 18.345 -27.592 1.00 53.75 189 ALA A O 1
ATOM 1455 N N . ARG A 1 190 ? 27.160 16.289 -28.298 1.00 55.59 190 ARG A N 1
ATOM 1456 C CA . ARG A 1 190 ? 27.104 15.676 -26.953 1.00 55.59 190 ARG A CA 1
ATOM 1457 C C . ARG A 1 190 ? 28.239 16.108 -26.015 1.00 55.59 190 ARG A C 1
ATOM 1459 O O . ARG A 1 190 ? 28.136 15.921 -24.804 1.00 55.59 190 ARG A O 1
ATOM 1466 N N . GLY A 1 191 ? 29.326 16.666 -26.553 1.00 56.12 191 GLY A N 1
ATOM 1467 C CA . GLY A 1 191 ? 30.449 17.169 -25.755 1.00 56.12 191 GLY A CA 1
ATOM 1468 C C . GLY A 1 191 ? 30.174 18.533 -25.115 1.00 56.12 191 GLY A C 1
ATOM 1469 O O . GLY A 1 191 ? 30.556 18.757 -23.964 1.00 56.12 191 GLY A O 1
ATOM 1470 N N . ALA A 1 192 ? 29.470 19.418 -25.830 1.00 57.19 192 ALA A N 1
ATOM 1471 C CA . ALA A 1 192 ? 29.161 20.775 -25.375 1.00 57.19 192 ALA A CA 1
ATOM 1472 C C . ALA A 1 192 ? 28.182 20.785 -24.184 1.00 57.19 192 ALA A C 1
ATOM 1474 O O . ALA A 1 192 ? 28.371 21.543 -23.228 1.00 57.19 192 ALA A O 1
ATOM 1475 N N . ASP A 1 193 ? 27.221 19.856 -24.162 1.00 72.19 193 ASP A N 1
ATOM 1476 C CA . ASP A 1 193 ? 26.226 19.752 -23.086 1.00 72.19 193 ASP A CA 1
ATOM 1477 C C . ASP A 1 193 ? 26.821 19.368 -21.728 1.00 72.19 193 ASP A C 1
ATOM 1479 O O . ASP A 1 193 ? 26.322 19.775 -20.675 1.00 72.19 193 ASP A O 1
ATOM 1483 N N . LYS A 1 194 ? 27.931 18.621 -21.705 1.00 80.75 194 LYS A N 1
ATOM 1484 C CA . LYS A 1 194 ? 28.536 18.178 -20.441 1.00 80.75 194 LYS A CA 1
ATOM 1485 C C . LYS A 1 194 ? 29.176 19.337 -19.672 1.00 80.75 194 LYS A C 1
ATOM 1487 O O . LYS A 1 194 ? 29.111 19.368 -18.442 1.00 80.75 194 LYS A O 1
ATOM 1492 N N . ALA A 1 195 ? 29.778 20.294 -20.380 1.00 83.94 195 ALA A N 1
ATOM 1493 C CA . ALA A 1 195 ? 30.353 21.490 -19.769 1.00 83.94 195 ALA A CA 1
ATOM 1494 C C . ALA A 1 195 ? 29.259 22.449 -19.272 1.00 83.94 195 ALA A C 1
ATOM 1496 O O . ALA A 1 195 ? 29.362 22.968 -18.160 1.00 83.94 195 ALA A O 1
ATOM 1497 N N . ALA A 1 196 ? 28.184 22.620 -20.048 1.00 86.62 196 ALA A N 1
ATOM 1498 C CA . ALA A 1 196 ? 27.025 23.414 -19.645 1.00 86.62 196 ALA A CA 1
ATOM 1499 C C . ALA A 1 196 ? 26.334 22.829 -18.400 1.00 86.62 196 ALA A C 1
ATOM 1501 O O . ALA A 1 196 ? 26.042 23.560 -17.454 1.00 86.62 196 ALA A O 1
ATOM 1502 N N . ARG A 1 197 ? 26.169 21.501 -18.335 1.00 85.00 197 ARG A N 1
ATOM 1503 C CA . ARG A 1 197 ? 25.593 20.816 -17.168 1.00 85.00 197 ARG A CA 1
ATOM 1504 C C . ARG A 1 197 ? 26.428 21.007 -15.900 1.00 85.00 197 ARG A C 1
ATOM 1506 O O . ARG A 1 197 ? 25.863 21.277 -14.847 1.00 85.00 197 ARG A O 1
ATOM 1513 N N . ARG A 1 198 ? 27.761 20.938 -16.001 1.00 93.19 198 ARG A N 1
ATOM 1514 C CA . ARG A 1 198 ? 28.661 21.201 -14.861 1.00 93.19 198 ARG A CA 1
ATOM 1515 C C . ARG A 1 198 ? 28.572 22.642 -14.361 1.00 93.19 198 ARG A C 1
ATOM 1517 O O . ARG A 1 198 ? 28.624 22.855 -13.158 1.00 93.19 198 ARG A O 1
ATOM 1524 N N . LYS A 1 199 ? 28.423 23.622 -15.260 1.00 94.81 199 LYS A N 1
ATOM 1525 C CA . LYS A 1 199 ? 28.219 25.025 -14.864 1.00 94.81 199 LYS A CA 1
ATOM 1526 C C . LYS A 1 199 ? 26.895 25.221 -14.124 1.00 94.81 199 LYS A C 1
ATOM 1528 O O . LYS A 1 199 ? 26.888 25.884 -13.098 1.00 94.81 199 LYS A O 1
ATOM 1533 N N . ARG A 1 200 ? 25.808 24.596 -14.594 1.00 92.69 200 ARG A N 1
ATOM 1534 C CA . ARG A 1 200 ? 24.502 24.647 -13.911 1.00 92.69 200 ARG A CA 1
ATOM 1535 C C . ARG A 1 200 ? 24.539 23.982 -12.532 1.00 92.69 200 ARG A C 1
ATOM 1537 O O . ARG A 1 200 ? 23.962 24.518 -11.601 1.00 92.69 200 ARG A O 1
ATOM 1544 N N . GLN A 1 201 ? 25.247 22.858 -12.395 1.00 92.31 201 GLN A N 1
ATOM 1545 C CA . GLN A 1 201 ? 25.423 22.194 -11.097 1.00 92.31 201 GLN A CA 1
ATOM 1546 C C . GLN A 1 201 ? 26.193 23.066 -10.103 1.00 92.31 201 GLN A C 1
ATOM 1548 O O . GLN A 1 201 ? 25.730 23.237 -8.985 1.00 92.31 201 GLN A O 1
ATOM 1553 N N . LYS A 1 202 ? 27.298 23.689 -10.529 1.00 96.44 202 LYS A N 1
ATOM 1554 C CA . LYS A 1 202 ? 28.045 24.619 -9.669 1.00 96.44 202 LYS A CA 1
ATOM 1555 C C . LYS A 1 202 ? 27.215 25.825 -9.237 1.00 96.44 202 LYS A C 1
ATOM 1557 O O . LYS A 1 202 ? 27.244 26.178 -8.071 1.00 96.44 202 LYS A O 1
ATOM 1562 N N . ALA A 1 203 ? 26.446 26.414 -10.153 1.00 95.12 203 ALA A N 1
ATOM 1563 C CA . ALA A 1 203 ? 25.574 27.539 -9.818 1.00 95.12 203 ALA A CA 1
ATOM 1564 C C . ALA A 1 203 ? 24.482 27.144 -8.804 1.00 95.12 203 ALA A C 1
ATOM 1566 O O . ALA A 1 203 ? 24.147 27.927 -7.923 1.00 95.12 203 ALA A O 1
ATOM 1567 N N . ALA A 1 204 ? 23.949 25.920 -8.901 1.00 91.75 204 ALA A N 1
ATOM 1568 C CA . ALA A 1 204 ? 22.980 25.403 -7.936 1.00 91.75 204 ALA A CA 1
ATOM 1569 C C . ALA A 1 204 ? 23.611 25.134 -6.556 1.00 91.75 204 ALA A C 1
ATOM 1571 O O . ALA A 1 204 ? 22.987 25.422 -5.539 1.00 91.75 204 ALA A O 1
ATOM 1572 N N . GLU A 1 205 ? 24.843 24.616 -6.514 1.00 95.19 205 GLU A N 1
ATOM 1573 C CA . GLU A 1 205 ? 25.601 24.420 -5.268 1.00 95.19 205 GLU A CA 1
ATOM 1574 C C . GLU A 1 205 ? 25.924 25.762 -4.589 1.00 95.19 205 GLU A C 1
ATOM 1576 O O . GLU A 1 205 ? 25.712 25.903 -3.387 1.00 95.19 205 GLU A O 1
ATOM 1581 N N . GLU A 1 206 ? 26.355 26.770 -5.355 1.00 96.50 206 GLU A N 1
ATOM 1582 C CA . GLU A 1 206 ? 26.620 28.125 -4.849 1.00 96.50 206 GLU A CA 1
ATOM 1583 C C . GLU A 1 206 ? 25.352 28.772 -4.261 1.00 96.50 206 GLU A C 1
ATOM 1585 O O . GLU A 1 206 ? 25.393 29.299 -3.149 1.00 96.50 206 GLU A O 1
ATOM 1590 N N . LEU A 1 207 ? 24.207 28.653 -4.947 1.00 96.62 207 LEU A N 1
ATOM 1591 C CA . LEU A 1 207 ? 22.915 29.149 -4.456 1.00 96.62 207 LEU A CA 1
ATOM 1592 C C . LEU A 1 207 ? 22.486 28.450 -3.154 1.00 96.62 207 LEU A C 1
ATOM 1594 O O . LEU A 1 207 ? 21.987 29.085 -2.225 1.00 96.62 207 LEU A O 1
ATOM 1598 N N . TRP A 1 208 ? 22.691 27.133 -3.070 1.00 92.69 208 TRP A N 1
ATOM 1599 C CA . TRP A 1 208 ? 22.364 26.359 -1.874 1.00 92.69 208 TRP A CA 1
ATOM 1600 C C . TRP A 1 208 ? 23.214 26.782 -0.669 1.00 92.69 208 TRP A C 1
ATOM 1602 O O . TRP A 1 208 ? 22.702 26.924 0.444 1.00 92.69 208 TRP A O 1
ATOM 1612 N N . GLU A 1 209 ? 24.508 27.033 -0.881 1.00 96.50 209 GLU A N 1
ATOM 1613 C CA . GLU A 1 209 ? 25.392 27.540 0.169 1.00 96.50 209 GLU A CA 1
ATOM 1614 C C . GLU A 1 209 ? 25.011 28.950 0.646 1.00 96.50 209 GLU A C 1
ATOM 1616 O O . GLU A 1 209 ? 25.154 29.248 1.836 1.00 96.50 209 GLU A O 1
ATOM 1621 N N . GLU A 1 210 ? 24.547 29.829 -0.247 1.00 96.19 210 GLU A N 1
ATOM 1622 C CA . GLU A 1 210 ? 24.042 31.157 0.128 1.00 96.19 210 GLU A CA 1
ATOM 1623 C C . GLU A 1 210 ? 22.784 31.055 0.994 1.00 96.19 210 GLU A C 1
ATOM 1625 O O . GLU A 1 210 ? 22.737 31.655 2.070 1.00 96.19 210 GLU A O 1
ATOM 1630 N N . MET A 1 211 ? 21.831 30.205 0.608 1.00 92.94 211 MET A N 1
ATOM 1631 C CA . MET A 1 211 ? 20.602 29.975 1.371 1.00 92.94 211 MET A CA 1
ATOM 1632 C C . MET A 1 211 ? 20.895 29.455 2.789 1.00 92.94 211 MET A C 1
ATOM 1634 O O . MET A 1 211 ? 20.361 29.977 3.768 1.00 92.94 211 MET A O 1
ATOM 1638 N N . GLN A 1 212 ? 21.823 28.501 2.940 1.00 95.38 212 GLN A N 1
ATOM 1639 C CA . GLN A 1 212 ? 22.225 28.022 4.270 1.00 95.38 212 GLN A CA 1
ATOM 1640 C C . GLN A 1 212 ? 22.905 29.104 5.119 1.00 95.38 212 GLN A C 1
ATOM 1642 O O . GLN A 1 212 ? 22.737 29.145 6.343 1.00 95.38 212 GLN A O 1
ATOM 1647 N N . LYS A 1 213 ? 23.679 30.003 4.499 1.00 96.75 213 LYS A N 1
ATOM 1648 C CA . LYS A 1 213 ? 24.277 31.141 5.213 1.00 96.75 213 LYS A CA 1
ATOM 1649 C C . LYS A 1 213 ? 23.201 32.113 5.693 1.00 96.75 213 LYS A C 1
ATOM 1651 O O . LYS A 1 213 ? 23.316 32.595 6.822 1.00 96.75 213 LYS A O 1
ATOM 1656 N N . GLU A 1 214 ? 22.168 32.372 4.895 1.00 94.88 214 GLU A N 1
ATOM 1657 C CA . GLU A 1 214 ? 21.032 33.213 5.289 1.00 94.88 214 GLU A CA 1
ATOM 1658 C C . GLU A 1 214 ? 20.209 32.585 6.421 1.00 94.88 214 GLU A C 1
ATOM 1660 O O . GLU A 1 214 ? 19.913 33.269 7.404 1.00 94.88 214 GLU A O 1
ATOM 1665 N N . GLU A 1 215 ? 19.929 31.280 6.370 1.00 92.50 215 GLU A N 1
ATOM 1666 C CA . GLU A 1 215 ? 19.240 30.566 7.455 1.00 92.50 215 GLU A CA 1
ATOM 1667 C C . GLU A 1 215 ? 20.031 30.597 8.770 1.00 92.50 215 GLU A C 1
ATOM 1669 O O . GLU A 1 215 ? 19.484 30.854 9.845 1.00 92.50 215 GLU A O 1
ATOM 1674 N N . LEU A 1 216 ? 21.353 30.415 8.717 1.00 94.69 216 LEU A N 1
ATOM 1675 C CA . LEU A 1 216 ? 22.193 30.529 9.912 1.00 94.69 216 LEU A CA 1
ATOM 1676 C C . LEU A 1 216 ? 22.222 31.959 10.467 1.00 94.69 216 LEU A C 1
ATOM 1678 O O . LEU A 1 216 ? 22.331 32.152 11.683 1.00 94.69 216 LEU A O 1
ATOM 1682 N N . GLN A 1 217 ? 22.145 32.978 9.608 1.00 92.38 217 GLN A N 1
ATOM 1683 C CA . GLN A 1 217 ? 22.049 34.371 10.045 1.00 92.38 217 GLN A CA 1
ATOM 1684 C C . GLN A 1 217 ? 20.675 34.684 10.650 1.00 92.38 217 GLN A C 1
ATOM 1686 O O . GLN A 1 217 ? 20.610 35.326 11.706 1.00 92.38 217 GLN A O 1
ATOM 1691 N N . SER A 1 218 ? 19.590 34.187 10.054 1.00 86.25 218 SER A N 1
ATOM 1692 C CA . SER A 1 218 ? 18.231 34.370 10.566 1.00 86.25 218 SER A CA 1
ATOM 1693 C C . SER A 1 218 ? 18.055 33.665 11.916 1.00 86.25 218 SER A C 1
ATOM 1695 O O . SER A 1 218 ? 17.600 34.299 12.874 1.00 86.25 218 SER A O 1
ATOM 1697 N N . ALA A 1 219 ? 18.567 32.440 12.069 1.00 84.44 219 ALA A N 1
ATOM 1698 C CA . ALA A 1 219 ? 18.586 31.715 13.338 1.00 84.44 219 ALA A CA 1
ATOM 1699 C C . ALA A 1 219 ? 19.369 32.470 14.430 1.00 84.44 219 ALA A C 1
ATOM 1701 O O . ALA A 1 219 ? 18.897 32.616 15.561 1.00 84.44 219 ALA A O 1
ATOM 1702 N N . LYS A 1 220 ? 20.536 33.045 14.099 1.00 88.81 220 LYS A N 1
ATOM 1703 C CA . LYS A 1 220 ? 21.305 33.891 15.036 1.00 88.81 220 LYS A CA 1
ATOM 1704 C C . LYS A 1 220 ? 20.549 35.158 15.446 1.00 88.81 220 LYS A C 1
ATOM 1706 O O . LYS A 1 220 ? 20.733 35.639 16.567 1.00 88.81 220 LYS A O 1
ATOM 1711 N N . SER A 1 221 ? 19.717 35.710 14.562 1.00 85.00 221 SER A N 1
ATOM 1712 C CA . SER A 1 221 ? 18.898 36.892 14.859 1.00 85.00 221 SER A CA 1
ATOM 1713 C C . SER A 1 221 ? 17.719 36.576 15.791 1.00 85.00 221 SER A C 1
ATOM 1715 O O . SER A 1 221 ? 17.376 37.402 16.640 1.00 85.00 221 SER A O 1
ATOM 1717 N N . TRP A 1 222 ? 17.161 35.362 15.707 1.00 74.25 222 TRP A N 1
ATOM 1718 C CA . TRP A 1 222 ? 16.062 34.900 16.561 1.00 74.25 222 TRP A CA 1
ATOM 1719 C C . TRP A 1 222 ? 16.479 34.734 18.024 1.00 74.25 222 TRP A C 1
ATOM 1721 O O . TRP A 1 222 ? 15.743 35.133 18.922 1.00 74.25 222 TRP A O 1
ATOM 1731 N N . VAL A 1 223 ? 17.700 34.257 18.284 1.00 70.25 223 VAL A N 1
ATOM 1732 C CA . VAL A 1 223 ? 18.216 34.068 19.656 1.00 70.25 223 VAL A CA 1
ATOM 1733 C C . VAL A 1 223 ? 18.375 35.395 20.421 1.00 70.25 223 VAL A C 1
ATOM 1735 O O . VAL A 1 223 ? 18.403 35.408 21.649 1.00 70.25 223 VAL A O 1
ATOM 1738 N N . LYS A 1 224 ? 18.452 36.539 19.725 1.00 67.62 224 LYS A N 1
ATOM 1739 C CA . LYS A 1 224 ? 18.699 37.852 20.348 1.00 67.62 224 LYS A CA 1
ATOM 1740 C C . LYS A 1 224 ? 17.449 38.663 20.674 1.00 67.62 224 LYS A C 1
ATOM 1742 O O . LYS A 1 224 ? 17.588 39.728 21.275 1.00 67.62 224 LYS A O 1
ATOM 1747 N N . ARG A 1 225 ? 16.247 38.214 20.305 1.00 58.62 225 ARG A N 1
ATOM 1748 C CA . ARG A 1 225 ? 15.016 38.917 20.687 1.00 58.62 225 ARG A CA 1
ATOM 1749 C C . ARG A 1 225 ? 14.471 38.297 21.975 1.00 58.62 225 ARG A C 1
ATOM 1751 O O . ARG A 1 225 ? 13.876 37.226 21.904 1.00 58.62 225 ARG A O 1
ATOM 1758 N N . PRO A 1 226 ? 14.663 38.917 23.157 1.00 62.53 226 PRO A N 1
ATOM 1759 C CA . PRO A 1 226 ? 13.969 38.463 24.353 1.00 62.53 226 PRO A CA 1
ATOM 1760 C C . PRO A 1 226 ? 12.468 38.566 24.083 1.00 62.53 226 PRO A C 1
ATOM 1762 O O . PRO A 1 226 ? 11.969 39.648 23.773 1.00 62.53 226 PRO A O 1
ATOM 1765 N N . CYS A 1 227 ? 11.764 37.435 24.147 1.00 54.06 227 CYS A N 1
ATOM 1766 C CA . CYS A 1 227 ? 10.319 37.382 23.973 1.00 54.06 227 CYS A CA 1
ATOM 1767 C C . CYS A 1 227 ? 9.668 38.321 24.998 1.00 54.06 227 CYS A C 1
ATOM 1769 O O . CYS A 1 227 ? 9.613 38.020 26.189 1.00 54.06 227 CYS A O 1
ATOM 1771 N N . PHE A 1 228 ? 9.202 39.478 24.532 1.00 50.38 228 PHE A N 1
ATOM 1772 C CA . PHE A 1 228 ? 8.556 40.512 25.340 1.00 50.38 228 PHE A CA 1
ATOM 1773 C C . PHE A 1 228 ? 7.066 40.218 25.535 1.00 50.38 228 PHE A C 1
ATOM 1775 O O . PHE A 1 228 ? 6.251 41.132 25.592 1.00 50.38 228 PHE A O 1
ATOM 1782 N N . ASP A 1 229 ? 6.700 38.938 25.611 1.00 63.78 229 ASP A N 1
ATOM 1783 C CA . ASP A 1 229 ? 5.307 38.538 25.727 1.00 63.78 229 ASP A CA 1
ATOM 1784 C C . ASP A 1 229 ? 4.938 38.416 27.218 1.00 63.78 229 ASP A C 1
ATOM 1786 O O . ASP A 1 229 ? 5.400 37.490 27.902 1.00 63.78 229 ASP A O 1
ATOM 1790 N N . PRO A 1 230 ? 4.159 39.358 27.786 1.00 62.75 230 PRO A N 1
ATOM 1791 C CA . PRO A 1 230 ? 3.879 39.405 29.223 1.00 62.75 230 PRO A CA 1
ATOM 1792 C C . PRO A 1 230 ? 3.131 38.162 29.727 1.00 62.75 230 PRO A C 1
ATOM 1794 O O . PRO A 1 230 ? 3.207 37.841 30.914 1.00 62.75 230 PRO A O 1
ATOM 1797 N N . LEU A 1 231 ? 2.471 37.423 28.830 1.00 66.12 231 LEU A N 1
ATOM 1798 C CA . LEU A 1 231 ? 1.754 36.186 29.140 1.00 66.12 231 LEU A CA 1
ATOM 1799 C C . LEU A 1 231 ? 2.683 34.988 29.389 1.00 66.12 231 LEU A C 1
ATOM 1801 O O . LEU A 1 231 ? 2.332 34.095 30.155 1.00 66.12 231 LEU A O 1
ATOM 1805 N N . PHE A 1 232 ? 3.896 34.977 28.832 1.00 60.88 232 PHE A N 1
ATOM 1806 C CA . PHE A 1 232 ? 4.860 33.898 29.089 1.00 60.88 232 PHE A CA 1
ATOM 1807 C C . PHE A 1 232 ? 5.589 34.056 30.429 1.00 60.88 232 PHE A C 1
ATOM 1809 O O . PHE A 1 232 ? 6.070 33.081 31.012 1.00 60.88 232 PHE A O 1
ATOM 1816 N N . ARG A 1 233 ? 5.633 35.280 30.969 1.00 60.91 233 ARG A N 1
ATOM 1817 C CA . ARG A 1 233 ? 6.317 35.587 32.233 1.00 60.91 233 ARG A CA 1
ATOM 1818 C C . ARG A 1 233 ? 5.562 35.069 33.461 1.00 60.91 233 ARG A C 1
ATOM 1820 O O . ARG A 1 233 ? 6.196 34.743 34.463 1.00 60.91 233 ARG A O 1
ATOM 1827 N N . SER A 1 234 ? 4.235 34.953 33.387 1.00 62.09 234 SER A N 1
ATOM 1828 C CA . SER A 1 234 ? 3.420 34.363 34.459 1.00 62.09 234 SER A CA 1
ATOM 1829 C C . SER A 1 234 ? 3.550 32.837 34.514 1.00 62.09 234 SER A C 1
ATOM 1831 O O . SER A 1 234 ? 3.529 32.268 35.601 1.00 62.09 234 SER A O 1
ATOM 1833 N N . LEU A 1 235 ? 3.790 32.175 33.376 1.00 58.03 235 LEU A N 1
ATOM 1834 C CA . LEU A 1 235 ? 3.997 30.722 33.303 1.00 58.03 235 LEU A CA 1
ATOM 1835 C C . LEU A 1 235 ? 5.395 30.276 33.764 1.00 58.03 235 LEU A C 1
ATOM 1837 O O . LEU A 1 235 ? 5.570 29.131 34.174 1.00 58.03 235 LEU A O 1
ATOM 1841 N N . GLN A 1 236 ? 6.387 31.172 33.750 1.00 62.31 236 GLN A N 1
ATOM 1842 C CA . GLN A 1 236 ? 7.733 30.901 34.272 1.00 62.31 236 GLN A CA 1
ATOM 1843 C C . GLN A 1 236 ? 7.904 31.216 35.767 1.00 62.31 236 GLN A C 1
ATOM 1845 O O . GLN A 1 236 ? 8.992 30.997 36.313 1.00 62.31 236 GLN A O 1
ATOM 1850 N N . GLN A 1 237 ? 6.864 31.691 36.467 1.00 58.91 237 GLN A N 1
ATOM 1851 C CA . GLN A 1 237 ? 6.919 31.801 37.925 1.00 58.91 237 GLN A CA 1
ATOM 1852 C C . GLN A 1 237 ? 6.984 30.396 38.535 1.00 58.91 237 GLN A C 1
ATOM 1854 O O . GLN A 1 237 ? 5.985 29.692 38.665 1.00 58.91 237 GLN A O 1
ATOM 1859 N N . ARG A 1 238 ? 8.207 29.983 38.891 1.00 51.12 238 ARG A N 1
ATOM 1860 C CA . ARG A 1 238 ? 8.499 28.745 39.617 1.00 51.12 238 ARG A CA 1
ATOM 1861 C C . ARG A 1 238 ? 7.585 28.640 40.836 1.00 51.12 238 ARG A C 1
ATOM 1863 O O . ARG A 1 238 ? 7.726 29.402 41.790 1.00 51.12 238 ARG A O 1
ATOM 1870 N N . VAL A 1 239 ? 6.692 27.655 40.811 1.00 57.47 239 VAL A N 1
ATOM 1871 C CA . VAL A 1 239 ? 5.951 27.206 41.991 1.00 57.47 239 VAL A CA 1
ATOM 1872 C C . VAL A 1 239 ? 6.979 26.851 43.078 1.00 57.47 239 VAL A C 1
ATOM 1874 O O . VAL A 1 239 ? 7.907 26.086 42.792 1.00 57.47 239 VAL A O 1
ATOM 1877 N N . PRO A 1 240 ? 6.883 27.408 44.301 1.00 55.62 240 PRO A N 1
ATOM 1878 C CA . PRO A 1 240 ? 7.819 27.082 45.369 1.00 55.62 240 PRO A CA 1
ATOM 1879 C C . PRO A 1 240 ? 7.768 25.575 45.675 1.00 55.62 240 PRO A C 1
ATOM 1881 O O . PRO A 1 240 ? 6.696 24.967 45.608 1.00 55.62 240 PRO A O 1
ATOM 1884 N N . PRO A 1 241 ? 8.910 24.941 45.999 1.00 50.56 241 PRO A N 1
ATOM 1885 C CA . PRO A 1 241 ? 8.962 23.506 46.232 1.00 50.56 241 PRO A CA 1
ATOM 1886 C C . PRO A 1 241 ? 8.060 23.125 47.410 1.00 50.56 241 PRO A C 1
ATOM 1888 O O . PRO A 1 241 ? 8.234 23.600 48.532 1.00 50.56 241 PRO A O 1
ATOM 1891 N N . VAL A 1 242 ? 7.099 22.238 47.145 1.00 52.22 242 VAL A N 1
ATOM 1892 C CA . VAL A 1 242 ? 6.234 21.629 48.160 1.00 52.22 242 VAL A CA 1
ATOM 1893 C C . VAL A 1 242 ? 7.121 20.917 49.185 1.00 52.22 242 VAL A C 1
ATOM 1895 O O . VAL A 1 242 ? 7.807 19.947 48.853 1.00 52.22 242 VAL A O 1
ATOM 1898 N N . GLN A 1 243 ? 7.114 21.401 50.430 1.00 51.66 243 GLN A N 1
ATOM 1899 C CA . GLN A 1 243 ? 7.813 20.772 51.548 1.00 51.66 243 GLN A CA 1
ATOM 1900 C C . GLN A 1 243 ? 7.244 19.365 51.767 1.00 51.66 243 GLN A C 1
ATOM 1902 O O . GLN A 1 243 ? 6.135 19.181 52.268 1.00 51.66 243 GLN A O 1
ATOM 1907 N N . ARG A 1 244 ? 8.002 18.344 51.359 1.00 48.62 244 ARG A N 1
ATOM 1908 C CA . ARG A 1 244 ? 7.689 16.948 51.662 1.00 48.62 244 ARG A CA 1
ATOM 1909 C C . ARG A 1 244 ? 7.984 16.710 53.141 1.00 48.62 244 ARG A C 1
ATOM 1911 O O . ARG A 1 244 ? 9.144 16.658 53.539 1.00 48.62 244 ARG A O 1
ATOM 1918 N N . PHE A 1 245 ? 6.938 16.558 53.948 1.00 45.00 245 PHE A N 1
ATOM 1919 C CA . PHE A 1 245 ? 7.070 16.071 55.318 1.00 45.00 245 PHE A CA 1
ATOM 1920 C C . PHE A 1 245 ? 7.696 14.672 55.300 1.00 45.00 245 PHE A C 1
ATOM 1922 O O . PHE A 1 245 ? 7.182 13.754 54.658 1.00 45.00 245 PHE A O 1
ATOM 1929 N N . ALA A 1 246 ? 8.827 14.523 55.988 1.00 45.69 246 ALA A N 1
ATOM 1930 C CA . ALA A 1 246 ? 9.503 13.244 56.141 1.00 45.69 246 ALA A CA 1
ATOM 1931 C C . ALA A 1 246 ? 8.603 12.248 56.902 1.00 45.69 246 ALA A C 1
ATOM 1933 O O . ALA A 1 246 ? 7.963 12.633 57.887 1.00 45.69 246 ALA A O 1
ATOM 1934 N N . PRO A 1 247 ? 8.550 10.966 56.497 1.00 46.75 247 PRO A N 1
ATOM 1935 C CA . PRO A 1 247 ? 7.844 9.952 57.264 1.00 46.75 247 PRO A CA 1
ATOM 1936 C C . PRO A 1 247 ? 8.543 9.763 58.615 1.00 46.75 247 PRO A C 1
ATOM 1938 O O . PRO A 1 247 ? 9.744 9.490 58.681 1.00 46.75 247 PRO A O 1
ATOM 1941 N N . LYS A 1 248 ? 7.782 9.921 59.704 1.00 44.47 248 LYS A N 1
ATOM 1942 C CA . LYS A 1 248 ? 8.236 9.624 61.066 1.00 44.47 248 LYS A CA 1
ATOM 1943 C C . LYS A 1 248 ? 8.698 8.167 61.115 1.00 44.47 248 LYS A C 1
ATOM 1945 O O . LYS A 1 248 ? 7.908 7.257 60.866 1.00 44.47 248 LYS A O 1
ATOM 1950 N N . LYS A 1 249 ? 9.981 7.957 61.421 1.00 44.31 249 LYS A N 1
ATOM 1951 C CA . LYS A 1 249 ? 10.521 6.648 61.791 1.00 44.31 249 LYS A CA 1
ATOM 1952 C C . LYS A 1 249 ? 9.749 6.184 63.024 1.00 44.31 249 LYS A C 1
ATOM 1954 O O . LYS A 1 249 ? 9.802 6.835 64.059 1.00 44.31 249 LYS A O 1
ATOM 1959 N N . VAL A 1 250 ? 8.975 5.116 62.875 1.00 48.19 250 VAL A N 1
ATOM 1960 C CA . VAL A 1 250 ? 8.331 4.431 63.995 1.00 48.19 250 VAL A CA 1
ATOM 1961 C C . VAL A 1 250 ? 9.433 3.722 64.781 1.00 48.19 250 VAL A C 1
ATOM 1963 O O . VAL A 1 250 ? 10.246 3.003 64.198 1.00 48.19 250 VAL A O 1
ATOM 1966 N N . ASP A 1 251 ? 9.478 3.981 66.084 1.00 51.19 251 ASP A N 1
ATOM 1967 C CA . ASP A 1 251 ? 10.481 3.495 67.027 1.00 51.19 251 ASP A CA 1
ATOM 1968 C C . ASP A 1 251 ? 10.535 1.962 67.093 1.00 51.19 251 ASP A C 1
ATOM 1970 O O . ASP A 1 251 ? 9.804 1.312 67.838 1.00 51.19 251 ASP A O 1
ATOM 1974 N N . VAL A 1 252 ? 11.486 1.374 66.366 1.00 52.53 252 VAL A N 1
ATOM 1975 C CA . VAL A 1 252 ? 11.882 -0.042 66.500 1.00 52.53 252 VAL A CA 1
ATOM 1976 C C . VAL A 1 252 ? 12.462 -0.322 67.903 1.00 52.53 252 VAL A C 1
ATOM 1978 O O . VAL A 1 252 ? 12.449 -1.459 68.376 1.00 52.53 252 VAL A O 1
ATOM 1981 N N . ALA A 1 253 ? 12.890 0.719 68.625 1.00 51.75 253 ALA A N 1
ATOM 1982 C CA . ALA A 1 253 ? 13.368 0.624 70.003 1.00 51.75 253 ALA A CA 1
ATOM 1983 C C . ALA A 1 253 ? 12.262 0.229 71.004 1.00 51.75 253 ALA A C 1
ATOM 1985 O O . ALA A 1 253 ? 12.538 -0.505 71.953 1.00 51.75 253 ALA A O 1
ATOM 1986 N N . ALA A 1 254 ? 11.001 0.615 70.765 1.00 53.34 254 ALA A N 1
ATOM 1987 C CA . ALA A 1 254 ? 9.887 0.243 71.641 1.00 53.34 254 ALA A CA 1
ATOM 1988 C C . ALA A 1 254 ? 9.533 -1.252 71.530 1.00 53.34 254 ALA A C 1
ATOM 1990 O O . ALA A 1 254 ? 9.195 -1.891 72.525 1.00 53.34 254 ALA A O 1
ATOM 1991 N N . SER A 1 255 ? 9.689 -1.849 70.342 1.00 53.62 255 SER A N 1
ATOM 1992 C CA . SER A 1 255 ? 9.494 -3.292 70.160 1.00 53.62 255 SER A CA 1
ATOM 1993 C C . SER A 1 255 ? 10.584 -4.132 70.830 1.00 53.62 255 SER A C 1
ATOM 1995 O O . SER A 1 255 ? 10.277 -5.203 71.344 1.00 53.62 255 SER A O 1
ATOM 1997 N N . VAL A 1 256 ? 11.831 -3.652 70.897 1.00 54.66 256 VAL A N 1
ATOM 1998 C CA . VAL A 1 256 ? 12.938 -4.393 71.535 1.00 54.66 256 VAL A CA 1
ATOM 1999 C C . VAL A 1 256 ? 12.824 -4.381 73.066 1.00 54.66 256 VAL A C 1
ATOM 2001 O O . VAL A 1 256 ? 13.149 -5.381 73.701 1.00 54.66 256 VAL A O 1
ATOM 2004 N N . ALA A 1 257 ? 12.265 -3.323 73.662 1.00 54.09 257 ALA A N 1
ATOM 2005 C CA . ALA A 1 257 ? 12.021 -3.265 75.107 1.00 54.09 257 ALA A CA 1
ATOM 2006 C C . ALA A 1 257 ? 10.969 -4.288 75.592 1.00 54.09 257 ALA A C 1
ATOM 2008 O O . ALA A 1 257 ? 11.049 -4.754 76.726 1.00 54.09 257 ALA A O 1
ATOM 2009 N N . SER A 1 258 ? 10.032 -4.705 74.731 1.00 53.97 258 SER A N 1
ATOM 2010 C CA . SER A 1 258 ? 8.996 -5.689 75.097 1.00 53.97 258 SER A CA 1
ATOM 2011 C C . SER A 1 258 ? 9.495 -7.138 75.226 1.00 53.97 258 SER A C 1
ATOM 2013 O O . SER A 1 258 ? 8.801 -7.966 75.805 1.00 53.97 258 SER A O 1
ATOM 2015 N N . TYR A 1 259 ? 10.710 -7.449 74.756 1.00 54.09 259 TYR A N 1
ATOM 2016 C CA . TYR A 1 259 ? 11.289 -8.801 74.836 1.00 54.09 259 TYR A CA 1
ATOM 2017 C C . TYR A 1 259 ? 12.299 -8.978 75.984 1.00 54.09 259 TYR A C 1
ATOM 2019 O O . TYR A 1 259 ? 12.868 -10.056 76.138 1.00 54.09 259 TYR A O 1
ATOM 2027 N N . GLY A 1 260 ? 12.515 -7.945 76.809 1.00 49.44 260 GLY A N 1
ATOM 2028 C CA . GLY A 1 260 ? 13.421 -7.992 77.967 1.00 49.44 260 GLY A CA 1
ATOM 2029 C C . GLY A 1 260 ? 12.839 -8.651 79.227 1.00 49.44 260 GLY A C 1
ATOM 2030 O O . GLY A 1 260 ? 13.573 -8.875 80.183 1.00 49.44 260 GLY A O 1
ATOM 2031 N N . GLN A 1 261 ? 11.547 -8.989 79.247 1.00 50.47 261 GLN A N 1
ATOM 2032 C CA . GLN A 1 261 ? 10.876 -9.628 80.389 1.00 50.47 261 GLN A CA 1
ATOM 2033 C C . GLN A 1 261 ? 10.682 -11.133 80.155 1.00 50.47 261 GLN A C 1
ATOM 2035 O O . GLN A 1 261 ? 9.568 -11.619 80.002 1.00 50.47 261 GLN A O 1
ATOM 2040 N N . CYS A 1 262 ? 11.780 -11.887 80.104 1.00 50.22 262 CYS A N 1
ATOM 2041 C CA . CYS A 1 262 ? 11.775 -13.359 80.147 1.00 50.22 262 CYS A CA 1
ATOM 2042 C C . CYS A 1 262 ? 12.947 -13.871 81.004 1.00 50.22 262 CYS A C 1
ATOM 2044 O O . CYS A 1 262 ? 13.669 -14.775 80.595 1.00 50.22 262 CYS A O 1
ATOM 2046 N N . ALA A 1 263 ? 13.180 -13.252 82.166 1.00 52.03 263 ALA A N 1
ATOM 2047 C CA . ALA A 1 263 ? 14.305 -13.590 83.042 1.00 52.03 263 ALA A CA 1
ATOM 2048 C C . ALA A 1 263 ? 13.921 -14.292 84.359 1.00 52.03 263 ALA A C 1
ATOM 2050 O O . ALA A 1 263 ? 14.828 -14.644 85.104 1.00 52.03 263 ALA A O 1
ATOM 2051 N N . GLU A 1 264 ? 12.637 -14.543 84.656 1.00 53.91 264 GLU A N 1
ATOM 2052 C CA . GLU A 1 264 ? 12.251 -15.053 85.991 1.00 53.91 264 GLU A CA 1
ATOM 2053 C C . GLU A 1 264 ? 11.704 -16.484 86.063 1.00 53.91 264 GLU A C 1
ATOM 2055 O O . GLU A 1 264 ? 11.516 -16.997 87.158 1.00 53.91 264 GLU A O 1
ATOM 2060 N N . GLU A 1 265 ? 11.571 -17.215 84.956 1.00 53.59 265 GLU A N 1
ATOM 2061 C CA . GLU A 1 265 ? 11.223 -18.643 85.028 1.00 53.59 265 GLU A CA 1
ATOM 2062 C C . GLU A 1 265 ? 12.205 -19.491 84.219 1.00 53.59 265 GLU A C 1
ATOM 2064 O O . GLU A 1 265 ? 11.966 -19.802 83.060 1.00 53.59 265 GLU A O 1
ATOM 2069 N N . GLY A 1 266 ? 13.347 -19.808 84.843 1.00 55.03 266 GLY A N 1
ATOM 2070 C CA . GLY A 1 266 ? 14.134 -21.058 84.778 1.00 55.03 266 GLY A CA 1
ATOM 2071 C C . GLY A 1 266 ? 14.279 -21.908 83.501 1.00 55.03 266 GLY A C 1
ATOM 2072 O O . GLY A 1 266 ? 14.788 -23.021 83.603 1.00 55.03 266 GLY A O 1
ATOM 2073 N N . GLN A 1 267 ? 13.882 -21.464 82.311 1.00 59.06 267 GLN A N 1
ATOM 2074 C CA . GLN A 1 267 ? 13.981 -22.222 81.061 1.00 59.06 267 GLN A CA 1
ATOM 2075 C C . GLN A 1 267 ? 14.336 -21.306 79.885 1.00 59.06 267 GLN A C 1
ATOM 2077 O O . GLN A 1 267 ? 13.587 -21.146 78.920 1.00 59.06 267 GLN A O 1
ATOM 2082 N N . CYS A 1 268 ? 15.543 -20.744 79.920 1.00 43.09 268 CYS A N 1
ATOM 2083 C CA . CYS A 1 268 ? 16.141 -20.139 78.736 1.00 43.09 268 CYS A CA 1
ATOM 2084 C C . CYS A 1 268 ? 16.564 -21.241 77.757 1.00 43.09 268 CYS A C 1
ATOM 2086 O O . CYS A 1 268 ? 17.662 -21.794 77.840 1.00 43.09 268 CYS A O 1
ATOM 2088 N N . LYS A 1 269 ? 15.691 -21.553 76.796 1.00 63.97 269 LYS A N 1
ATOM 2089 C CA . LYS A 1 269 ? 16.084 -22.287 75.589 1.00 63.97 269 LYS A CA 1
ATOM 2090 C C . LYS A 1 269 ? 17.146 -21.476 74.850 1.00 63.97 269 LYS A C 1
ATOM 2092 O O . LYS A 1 269 ? 16.993 -20.273 74.647 1.00 63.97 269 LYS A O 1
ATOM 2097 N N . SER A 1 270 ? 18.244 -22.140 74.493 1.00 74.44 270 SER A N 1
ATOM 2098 C CA . SER A 1 270 ? 19.425 -21.537 73.870 1.00 74.44 270 SER A CA 1
ATOM 2099 C C . SER A 1 270 ? 19.040 -20.617 72.709 1.00 74.44 270 SER A C 1
ATOM 2101 O O . SER A 1 270 ? 18.210 -20.973 71.872 1.00 74.44 270 SER A O 1
ATOM 2103 N N . ALA A 1 271 ? 19.699 -19.460 72.595 1.00 65.06 271 ALA A N 1
ATOM 2104 C CA . ALA A 1 271 ? 19.493 -18.503 71.504 1.00 65.06 271 ALA A CA 1
ATOM 2105 C C . ALA A 1 271 ? 19.583 -19.145 70.099 1.00 65.06 271 ALA A C 1
ATOM 2107 O O . ALA A 1 271 ? 19.013 -18.623 69.139 1.00 65.06 271 ALA A O 1
ATOM 2108 N N . LYS A 1 272 ? 20.251 -20.305 69.968 1.00 72.12 272 LYS A N 1
ATOM 2109 C CA . LYS A 1 272 ? 20.257 -21.120 68.742 1.00 72.12 272 LYS A CA 1
ATOM 2110 C C . LYS A 1 272 ? 18.900 -21.757 68.419 1.00 72.12 272 LYS A C 1
ATOM 2112 O O . LYS A 1 272 ? 18.509 -21.722 67.255 1.00 72.12 272 LYS A O 1
ATOM 2117 N N . GLU A 1 273 ? 18.170 -22.282 69.403 1.00 71.75 273 GLU A N 1
ATOM 2118 C CA . GLU A 1 273 ? 16.832 -22.861 69.191 1.00 71.75 273 GLU A CA 1
ATOM 2119 C C . GLU A 1 273 ? 15.819 -21.791 68.782 1.00 71.75 273 GLU A C 1
ATOM 2121 O O . GLU A 1 273 ? 14.997 -22.012 67.892 1.00 71.75 273 GLU A O 1
ATOM 2126 N N . MET A 1 274 ? 15.914 -20.596 69.370 1.00 66.00 274 MET A N 1
ATOM 2127 C CA . MET A 1 274 ? 15.022 -19.491 69.022 1.00 66.00 274 MET A CA 1
ATOM 2128 C C . MET A 1 274 ? 15.290 -18.990 67.591 1.00 66.00 274 MET A C 1
ATOM 2130 O O . MET A 1 274 ? 14.354 -18.784 66.819 1.00 66.00 274 MET A O 1
ATOM 2134 N N . LYS A 1 275 ? 16.563 -18.920 67.169 1.00 74.88 275 LYS A N 1
ATOM 2135 C CA . LYS A 1 275 ? 16.936 -18.601 65.776 1.00 74.88 275 LYS A CA 1
ATOM 2136 C C . LYS A 1 275 ? 16.498 -19.676 64.775 1.00 74.88 275 LYS A C 1
ATOM 2138 O O . LYS A 1 275 ? 16.117 -19.338 63.654 1.00 74.88 275 LYS A O 1
ATOM 2143 N N . GLN A 1 276 ? 16.544 -20.955 65.157 1.00 75.00 276 GLN A N 1
ATOM 2144 C CA . GLN A 1 276 ? 16.061 -22.058 64.317 1.00 75.00 276 GLN A CA 1
ATOM 2145 C C . GLN A 1 276 ? 14.540 -22.045 64.166 1.00 75.00 276 GLN A C 1
ATOM 2147 O O . GLN A 1 276 ? 14.056 -22.268 63.061 1.00 75.00 276 GLN A O 1
ATOM 2152 N N . ARG A 1 277 ? 13.789 -21.702 65.218 1.00 69.12 277 ARG A N 1
ATOM 2153 C CA . ARG A 1 277 ? 12.328 -21.561 65.131 1.00 69.12 277 ARG A CA 1
ATOM 2154 C C . ARG A 1 277 ? 11.906 -20.399 64.242 1.00 69.12 277 ARG A C 1
ATOM 2156 O O . ARG A 1 277 ? 11.075 -20.607 63.371 1.00 69.12 277 ARG A O 1
ATOM 2163 N N . VAL A 1 278 ? 12.547 -19.235 64.365 1.00 72.06 278 VAL A N 1
ATOM 2164 C CA . VAL A 1 278 ? 12.255 -18.083 63.491 1.00 72.06 278 VAL A CA 1
ATOM 2165 C C . VAL A 1 278 ? 12.574 -18.403 62.025 1.00 72.06 278 VAL A C 1
ATOM 2167 O O . VAL A 1 278 ? 11.814 -18.036 61.134 1.00 72.06 278 VAL A O 1
ATOM 2170 N N . ARG A 1 279 ? 13.655 -19.146 61.742 1.00 70.94 279 ARG A N 1
ATOM 2171 C CA . ARG A 1 279 ? 13.949 -19.603 60.371 1.00 70.94 279 ARG A CA 1
ATOM 2172 C C . ARG A 1 279 ? 12.974 -20.672 59.869 1.00 70.94 279 ARG A C 1
ATOM 2174 O O . ARG A 1 279 ? 12.630 -20.641 58.693 1.00 70.94 279 ARG A O 1
ATOM 2181 N N . ALA A 1 280 ? 12.510 -21.575 60.731 1.00 68.38 280 ALA A N 1
ATOM 2182 C CA . ALA A 1 280 ? 11.509 -22.580 60.373 1.00 68.38 280 ALA A CA 1
ATOM 2183 C C . ALA A 1 280 ? 10.123 -21.957 60.111 1.00 68.38 280 ALA A C 1
ATOM 2185 O O . ALA A 1 280 ? 9.425 -22.384 59.197 1.00 68.38 280 ALA A O 1
ATOM 2186 N N . GLU A 1 281 ? 9.752 -20.902 60.842 1.00 61.50 281 GLU A N 1
ATOM 2187 C CA . GLU A 1 281 ? 8.496 -20.163 60.645 1.00 61.50 281 GLU A CA 1
ATOM 2188 C C . GLU A 1 281 ? 8.483 -19.325 59.359 1.00 61.50 281 GLU A C 1
ATOM 2190 O O . GLU A 1 281 ? 7.433 -19.142 58.746 1.00 61.50 281 GLU A O 1
ATOM 2195 N N . VAL A 1 282 ? 9.651 -18.839 58.927 1.00 65.31 282 VAL A N 1
ATOM 2196 C CA . VAL A 1 282 ? 9.813 -18.119 57.653 1.00 65.31 282 VAL A CA 1
ATOM 2197 C C . VAL A 1 282 ? 9.862 -19.083 56.457 1.00 65.31 282 VAL A C 1
ATOM 2199 O O . VAL A 1 282 ? 9.501 -18.689 55.350 1.00 65.31 282 VAL A O 1
ATOM 2202 N N . ALA A 1 283 ? 10.262 -20.343 56.664 1.00 55.72 283 ALA A N 1
ATOM 2203 C CA . ALA A 1 283 ? 10.389 -21.351 55.606 1.00 55.72 283 ALA A CA 1
ATOM 2204 C C . ALA A 1 283 ? 9.124 -22.203 55.370 1.00 55.72 283 ALA A C 1
ATOM 2206 O O . ALA A 1 283 ? 9.044 -22.902 54.359 1.00 55.72 283 ALA A O 1
ATOM 2207 N N . ALA A 1 284 ? 8.127 -22.164 56.259 1.00 51.03 284 ALA A N 1
ATOM 2208 C CA . ALA A 1 284 ? 6.870 -22.882 56.056 1.00 51.03 284 ALA A CA 1
ATOM 2209 C C . ALA A 1 284 ? 5.942 -22.115 55.083 1.00 51.03 284 ALA A C 1
ATOM 2211 O O . ALA A 1 284 ? 5.692 -20.923 55.292 1.00 51.03 284 ALA A O 1
ATOM 2212 N N . PRO A 1 285 ? 5.379 -22.757 54.037 1.00 46.16 285 PRO A N 1
ATOM 2213 C CA . PRO A 1 285 ? 4.421 -22.108 53.148 1.00 46.16 285 PRO A CA 1
ATOM 2214 C C . PRO A 1 285 ? 3.146 -21.780 53.931 1.00 46.16 285 PRO A C 1
ATOM 2216 O O . PRO A 1 285 ? 2.379 -22.665 54.313 1.00 46.16 285 PRO A O 1
ATOM 2219 N N . ARG A 1 286 ? 2.924 -20.489 54.200 1.00 41.72 286 ARG A N 1
ATOM 2220 C CA . ARG A 1 286 ? 1.704 -20.009 54.856 1.00 41.72 286 ARG A CA 1
ATOM 2221 C C . ARG A 1 286 ? 0.485 -20.371 53.994 1.00 41.72 286 ARG A C 1
ATOM 2223 O O . ARG A 1 286 ? 0.448 -19.961 52.832 1.00 41.72 286 ARG A O 1
ATOM 2230 N N . PRO A 1 287 ? -0.543 -21.056 54.529 1.00 39.66 287 PRO A N 1
ATOM 2231 C CA . PRO A 1 287 ? -1.833 -21.115 53.860 1.00 39.66 287 PRO A CA 1
ATOM 2232 C C . PRO A 1 287 ? -2.381 -19.689 53.771 1.00 39.66 287 PRO A C 1
ATOM 2234 O O . PRO A 1 287 ? -2.424 -18.958 54.762 1.00 39.66 287 PRO A O 1
ATOM 2237 N N . SER A 1 288 ? -2.753 -19.276 52.562 1.00 42.31 288 SER A N 1
ATOM 2238 C CA . SER A 1 288 ? -3.313 -17.963 52.262 1.00 42.31 288 SER A CA 1
ATOM 2239 C C . SER A 1 288 ? -4.612 -17.737 53.042 1.00 42.31 288 SER A C 1
ATOM 2241 O O . SER A 1 288 ? -5.703 -18.070 52.578 1.00 42.31 288 SER A O 1
ATOM 2243 N N . ALA A 1 289 ? -4.500 -17.154 54.234 1.00 38.75 289 ALA A N 1
ATOM 2244 C CA . ALA A 1 289 ? -5.616 -16.541 54.929 1.00 38.75 289 ALA A CA 1
ATOM 2245 C C . ALA A 1 289 ? -5.953 -15.235 54.198 1.00 38.75 289 ALA A C 1
ATOM 2247 O O . ALA A 1 289 ? -5.351 -14.187 54.433 1.00 38.75 289 ALA A O 1
ATOM 2248 N N . SER A 1 290 ? -6.896 -15.314 53.261 1.00 42.34 290 SER A N 1
ATOM 2249 C CA . SER A 1 290 ? -7.523 -14.155 52.637 1.00 42.34 290 SER A CA 1
ATOM 2250 C C . SER A 1 290 ? -8.342 -13.402 53.689 1.00 42.34 290 SER A C 1
ATOM 2252 O O . SER A 1 290 ? -9.542 -13.629 53.847 1.00 42.34 290 SER A O 1
ATOM 2254 N N . ALA A 1 291 ? -7.695 -12.503 54.429 1.00 37.91 291 ALA A N 1
ATOM 2255 C CA . ALA A 1 291 ? -8.393 -11.413 55.090 1.00 37.91 291 ALA A CA 1
ATOM 2256 C C . ALA A 1 291 ? -8.999 -10.543 53.980 1.00 37.91 291 ALA A C 1
ATOM 2258 O O . ALA A 1 291 ? -8.281 -9.856 53.254 1.00 37.91 291 ALA A O 1
ATOM 2259 N N . GLY A 1 292 ? -10.313 -10.664 53.784 1.00 40.44 292 GLY A N 1
ATOM 2260 C CA . GLY A 1 292 ? -11.049 -9.954 52.747 1.00 40.44 292 GLY A CA 1
ATOM 2261 C C . GLY A 1 292 ? -10.927 -8.446 52.928 1.00 40.44 292 GLY A C 1
ATOM 2262 O O . GLY A 1 292 ? -11.623 -7.855 53.752 1.00 40.44 292 GLY A O 1
ATOM 2263 N N . SER A 1 293 ? -10.060 -7.813 52.140 1.00 45.78 293 SER A N 1
ATOM 2264 C CA . SER A 1 293 ? -10.135 -6.379 51.915 1.00 45.78 293 SER A CA 1
ATOM 2265 C C . SER A 1 293 ? -11.369 -6.127 51.052 1.00 45.78 293 SER A C 1
ATOM 2267 O O . SER A 1 293 ? -11.434 -6.486 49.876 1.00 45.78 293 SER A O 1
ATOM 2269 N N . VAL A 1 294 ? -12.408 -5.557 51.660 1.00 48.28 294 VAL A N 1
ATOM 2270 C CA . VAL A 1 294 ? -13.569 -5.076 50.911 1.00 48.28 294 VAL A CA 1
ATOM 2271 C C . VAL A 1 294 ? -13.058 -3.958 50.009 1.00 48.28 294 VAL A C 1
ATOM 2273 O O . VAL A 1 294 ? -12.646 -2.897 50.484 1.00 48.28 294 VAL A O 1
ATOM 2276 N N . SER A 1 295 ? -12.998 -4.222 48.703 1.00 57.12 295 SER A N 1
ATOM 2277 C CA . SER A 1 295 ? -12.522 -3.239 47.735 1.00 57.12 295 SER A CA 1
ATOM 2278 C C . SER A 1 295 ? -13.417 -2.001 47.807 1.00 57.12 295 SER A C 1
ATOM 2280 O O . SER A 1 295 ? -14.637 -2.110 47.953 1.00 57.12 295 SER A O 1
ATOM 2282 N N . LYS A 1 296 ? -12.830 -0.804 47.688 1.00 63.84 296 LYS A N 1
ATOM 2283 C CA . LYS A 1 296 ? -13.596 0.456 47.655 1.00 63.84 296 LYS A CA 1
ATOM 2284 C C . LYS A 1 296 ? -14.720 0.396 46.610 1.00 63.84 296 LYS A C 1
ATOM 2286 O O . LYS A 1 296 ? -15.798 0.924 46.848 1.00 63.84 296 LYS A O 1
ATOM 2291 N N . ALA A 1 297 ? -14.507 -0.329 45.509 1.00 65.38 297 ALA A N 1
ATOM 2292 C CA . ALA A 1 297 ? -15.513 -0.588 44.481 1.00 65.38 297 ALA A CA 1
ATOM 2293 C C . ALA A 1 297 ? -16.751 -1.346 45.003 1.00 65.38 297 ALA A C 1
ATOM 2295 O O . ALA A 1 297 ? -17.869 -1.011 44.627 1.00 65.38 297 ALA A O 1
ATOM 2296 N N . SER A 1 298 ? -16.585 -2.311 45.916 1.00 65.75 298 SER A N 1
ATOM 2297 C CA . SER A 1 298 ? -17.710 -3.015 46.548 1.00 65.75 298 SER A CA 1
ATOM 2298 C C . SER A 1 298 ? -18.523 -2.110 47.479 1.00 65.75 298 SER A C 1
ATOM 2300 O O . SER A 1 298 ? -19.728 -2.310 47.615 1.00 65.75 298 SER A O 1
ATOM 2302 N N . ILE A 1 299 ? -17.885 -1.117 48.107 1.00 67.81 299 ILE A N 1
ATOM 2303 C CA . ILE A 1 299 ? -18.565 -0.133 48.963 1.00 67.81 299 ILE A CA 1
ATOM 2304 C C . ILE A 1 299 ? -19.389 0.827 48.094 1.00 67.81 299 ILE A C 1
ATOM 2306 O O . ILE A 1 299 ? -20.567 1.042 48.370 1.00 67.81 299 ILE A O 1
ATOM 2310 N N . TRP A 1 300 ? -18.815 1.328 46.995 1.00 69.56 300 TRP A N 1
ATOM 2311 C CA . TRP A 1 300 ? -19.523 2.198 46.047 1.00 69.56 300 TRP A CA 1
ATOM 2312 C C . TRP A 1 300 ? -20.688 1.491 45.343 1.00 69.56 300 TRP A C 1
ATOM 2314 O O . TRP A 1 300 ? -21.759 2.075 45.200 1.00 69.56 300 TRP A O 1
ATOM 2324 N N . ALA A 1 301 ? -20.529 0.215 44.975 1.00 69.69 301 ALA A N 1
ATOM 2325 C CA . ALA A 1 301 ? -21.597 -0.572 44.357 1.00 69.69 301 ALA A CA 1
ATOM 2326 C C . ALA A 1 301 ? -22.771 -0.858 45.312 1.00 69.69 301 ALA A C 1
ATOM 2328 O O . ALA A 1 301 ? -23.910 -0.981 44.862 1.00 69.69 301 ALA A O 1
ATOM 2329 N N . GLN A 1 302 ? -22.521 -0.959 46.623 1.00 66.81 302 GLN A N 1
ATOM 2330 C CA . GLN A 1 302 ? -23.601 -1.047 47.607 1.00 66.81 302 GLN A CA 1
ATOM 2331 C C . GLN A 1 302 ? -24.252 0.315 47.854 1.00 66.81 302 GLN A C 1
ATOM 2333 O O . GLN A 1 302 ? -25.473 0.373 47.914 1.00 66.81 302 GLN A O 1
ATOM 2338 N N . LEU A 1 303 ? -23.485 1.409 47.898 1.00 65.31 303 LEU A N 1
ATOM 2339 C CA . LEU A 1 303 ? -24.045 2.759 48.035 1.00 65.31 303 LEU A CA 1
ATOM 2340 C C . LEU A 1 303 ? -24.993 3.119 46.876 1.00 65.31 303 LEU A C 1
ATOM 2342 O O . LEU A 1 303 ? -26.075 3.650 47.109 1.00 65.31 303 LEU A O 1
ATOM 2346 N N . ALA A 1 304 ? -24.627 2.760 45.641 1.00 68.19 304 ALA A N 1
ATOM 2347 C CA . ALA A 1 304 ? -25.445 3.003 44.450 1.00 68.19 304 ALA A CA 1
ATOM 2348 C C . ALA A 1 304 ? -26.756 2.192 44.424 1.00 68.19 304 ALA A C 1
ATOM 2350 O O . ALA A 1 304 ? -27.718 2.587 43.771 1.00 68.19 304 ALA A O 1
ATOM 2351 N N . LYS A 1 305 ? -26.831 1.067 45.152 1.00 65.69 305 LYS A N 1
ATOM 2352 C CA . LYS A 1 305 ? -28.087 0.313 45.312 1.00 65.69 305 LYS A CA 1
ATOM 2353 C C . LYS A 1 305 ? -29.076 1.008 46.246 1.00 65.69 305 LYS A C 1
ATOM 2355 O O . LYS A 1 305 ? -30.274 0.810 46.087 1.00 65.69 305 LYS A O 1
ATOM 2360 N N . TYR A 1 306 ? -28.594 1.826 47.181 1.00 57.00 306 TYR A N 1
ATOM 2361 C CA . TYR A 1 306 ? -29.444 2.557 48.124 1.00 57.00 306 TYR A CA 1
ATOM 2362 C C . TYR A 1 306 ? -29.795 3.974 47.655 1.00 57.00 306 TYR A C 1
ATOM 2364 O O . TYR A 1 306 ? -30.707 4.575 48.209 1.00 57.00 306 TYR A O 1
ATOM 2372 N N . SER A 1 307 ? -29.148 4.500 46.608 1.00 56.41 307 SER A N 1
ATOM 2373 C CA . SER A 1 307 ? -29.458 5.834 46.074 1.00 56.41 307 SER A CA 1
ATOM 2374 C C . SER A 1 307 ? -30.739 5.904 45.228 1.00 56.41 307 SER A C 1
ATOM 2376 O O . SER A 1 307 ? -31.121 6.996 44.827 1.00 56.41 307 SER A O 1
ATOM 2378 N N . PHE A 1 308 ? -31.405 4.774 44.955 1.00 50.94 308 PHE A N 1
ATOM 2379 C CA . PHE A 1 308 ? -32.642 4.715 44.155 1.00 50.94 308 PHE A CA 1
ATOM 2380 C C . PHE A 1 308 ? -33.876 4.196 44.916 1.00 50.94 308 PHE A C 1
ATOM 2382 O O . PHE A 1 308 ? -34.933 4.035 44.313 1.00 50.94 308 PHE A O 1
ATOM 2389 N N . ALA A 1 309 ? -33.778 3.943 46.224 1.00 45.56 309 ALA A N 1
ATOM 2390 C CA . ALA A 1 309 ? -34.917 3.495 47.026 1.00 45.56 309 ALA A CA 1
ATOM 2391 C C . ALA A 1 309 ? -35.603 4.688 47.716 1.00 45.56 309 ALA A C 1
ATOM 2393 O O . ALA A 1 309 ? -35.000 5.364 48.544 1.00 45.56 309 ALA A O 1
ATOM 2394 N N . THR A 1 310 ? -36.874 4.938 47.391 1.00 52.81 310 THR A N 1
ATOM 2395 C CA . THR A 1 310 ? -37.752 5.958 48.000 1.00 52.81 310 THR A CA 1
ATOM 2396 C C . THR A 1 310 ? -38.341 5.506 49.344 1.00 52.81 310 THR A C 1
ATOM 2398 O O . THR A 1 310 ? -39.532 5.671 49.594 1.00 52.81 310 THR A O 1
ATOM 2401 N N . GLU A 1 311 ? -37.522 4.917 50.214 1.00 65.81 311 GLU A N 1
ATOM 2402 C CA . GLU A 1 311 ? -37.903 4.549 51.584 1.00 65.81 311 GLU A CA 1
ATOM 2403 C C . GLU A 1 311 ? -37.029 5.298 52.605 1.00 65.81 311 GLU A C 1
ATOM 2405 O O . GLU A 1 311 ? -35.892 5.661 52.285 1.00 65.81 311 GLU A O 1
ATOM 2410 N N . PRO A 1 312 ? -37.543 5.590 53.818 1.00 64.75 312 PRO A N 1
ATOM 2411 C CA . PRO A 1 312 ? -36.812 6.369 54.811 1.00 64.75 312 PRO A CA 1
ATOM 2412 C C . PRO A 1 312 ? -35.489 5.685 55.174 1.00 64.75 312 PRO A C 1
ATOM 2414 O O . PRO A 1 312 ? -35.455 4.527 55.585 1.00 64.75 312 PRO A O 1
ATOM 2417 N N . LEU A 1 313 ? -34.392 6.428 55.001 1.00 63.59 313 LEU A N 1
ATOM 2418 C CA . LEU A 1 313 ? -33.023 5.975 55.244 1.00 63.59 313 LEU A CA 1
ATOM 2419 C C . LEU A 1 313 ? -32.881 5.375 56.658 1.00 63.59 313 LEU A C 1
ATOM 2421 O O . LEU A 1 313 ? -33.149 6.082 57.635 1.00 63.59 313 LEU A O 1
ATOM 2425 N N . PRO A 1 314 ? -32.416 4.117 56.799 1.00 69.31 314 PRO A N 1
ATOM 2426 C CA . PRO A 1 314 ? -32.162 3.531 58.107 1.00 69.31 314 PRO A CA 1
ATOM 2427 C C . PRO A 1 314 ? -31.015 4.263 58.809 1.00 69.31 314 PRO A C 1
ATOM 2429 O O . PRO A 1 314 ? -30.067 4.754 58.185 1.00 69.31 314 PRO A O 1
ATOM 2432 N N . SER A 1 315 ? -31.098 4.336 60.136 1.00 78.12 315 SER A N 1
ATOM 2433 C CA . SER A 1 315 ? -30.130 5.054 60.964 1.00 78.12 315 SER A CA 1
ATOM 2434 C C . SER A 1 315 ? -28.722 4.481 60.779 1.00 78.12 315 SER A C 1
ATOM 2436 O O . SER A 1 315 ? -28.530 3.268 60.678 1.00 78.12 315 SER A O 1
ATOM 2438 N N . ALA A 1 316 ? -27.690 5.333 60.807 1.00 73.19 316 ALA A N 1
ATOM 2439 C CA . ALA A 1 316 ? -26.289 4.915 60.673 1.00 73.19 316 ALA A CA 1
ATOM 2440 C C . ALA A 1 316 ? -25.863 3.828 61.692 1.00 73.19 316 ALA A C 1
ATOM 2442 O O . ALA A 1 316 ? -24.891 3.102 61.462 1.00 73.19 316 ALA A O 1
ATOM 2443 N N . LYS A 1 317 ? -26.594 3.687 62.811 1.00 75.81 317 LYS A N 1
ATOM 2444 C CA . LYS A 1 317 ? -26.417 2.588 63.776 1.00 75.81 317 LYS A CA 1
ATOM 2445 C C . LYS A 1 317 ? -26.923 1.237 63.250 1.00 75.81 317 LYS A C 1
ATOM 2447 O O . LYS A 1 317 ? -26.246 0.234 63.466 1.00 75.81 317 LYS A O 1
ATOM 2452 N N . GLU A 1 318 ? -28.033 1.207 62.517 1.00 75.38 318 GLU A N 1
ATOM 2453 C CA . GLU A 1 318 ? -28.631 -0.013 61.950 1.00 75.38 318 GLU A CA 1
ATOM 2454 C C . GLU A 1 318 ? -27.809 -0.543 60.770 1.00 75.38 318 GLU A C 1
ATOM 2456 O O . GLU A 1 318 ? -27.515 -1.738 60.703 1.00 75.38 318 GLU A O 1
ATOM 2461 N N . MET A 1 319 ? -27.301 0.351 59.911 1.00 73.19 319 MET A N 1
ATOM 2462 C CA . MET A 1 319 ? -26.373 -0.026 58.833 1.00 73.19 319 MET A CA 1
ATOM 2463 C C . MET A 1 319 ? -25.091 -0.682 59.372 1.00 73.19 319 MET A C 1
ATOM 2465 O O . MET A 1 319 ? -24.594 -1.654 58.801 1.00 73.19 319 MET A O 1
ATOM 2469 N N . LYS A 1 320 ? -24.569 -0.220 60.516 1.00 74.19 320 LYS A N 1
ATOM 2470 C CA . LYS A 1 320 ? -23.395 -0.836 61.163 1.00 74.19 320 LYS A CA 1
ATOM 2471 C C . LYS A 1 320 ? -23.692 -2.214 61.767 1.00 74.19 320 LYS A C 1
ATOM 2473 O O . LYS A 1 320 ? -22.784 -3.045 61.829 1.00 74.19 320 LYS A O 1
ATOM 2478 N N . GLN A 1 321 ? -24.929 -2.471 62.192 1.00 72.38 321 GLN A N 1
ATOM 2479 C CA . GLN A 1 321 ? -25.357 -3.775 62.707 1.00 72.38 321 GLN A CA 1
ATOM 2480 C C . GLN A 1 321 ? -25.585 -4.792 61.579 1.00 72.38 321 GLN A C 1
ATOM 2482 O O . GLN A 1 321 ? -25.115 -5.925 61.691 1.00 72.38 321 GLN A O 1
ATOM 2487 N N . MET A 1 322 ? -26.180 -4.382 60.452 1.00 66.06 322 MET A N 1
ATOM 2488 C CA . MET A 1 322 ? -26.353 -5.254 59.278 1.00 66.06 322 MET A CA 1
ATOM 2489 C C . MET A 1 322 ? -25.019 -5.694 58.655 1.00 66.06 322 MET A C 1
ATOM 2491 O O . MET A 1 322 ? -24.874 -6.838 58.221 1.00 66.06 322 MET A O 1
ATOM 2495 N N . VAL A 1 323 ? -24.006 -4.824 58.670 1.00 65.06 323 VAL A N 1
ATOM 2496 C CA . VAL A 1 323 ? -22.666 -5.154 58.153 1.00 65.06 323 VAL A CA 1
ATOM 2497 C C . VAL A 1 323 ? -21.883 -6.071 59.107 1.00 65.06 323 VAL A C 1
ATOM 2499 O O . VAL A 1 323 ? -21.020 -6.821 58.658 1.00 65.06 323 VAL A O 1
ATOM 2502 N N . ARG A 1 324 ? -22.195 -6.084 60.413 1.00 57.84 324 ARG A N 1
ATOM 2503 C CA . ARG A 1 324 ? -21.558 -6.996 61.386 1.00 57.84 324 ARG A CA 1
ATOM 2504 C C . ARG A 1 324 ? -22.242 -8.362 61.512 1.00 57.84 324 ARG A C 1
ATOM 2506 O O . ARG A 1 324 ? -21.562 -9.316 61.873 1.00 57.84 324 ARG A O 1
ATOM 2513 N N . GLY A 1 325 ? -23.533 -8.482 61.198 1.00 51.75 325 GLY A N 1
ATOM 2514 C CA . GLY A 1 325 ? -24.288 -9.739 61.335 1.00 51.75 325 GLY A CA 1
ATOM 2515 C C . GLY A 1 325 ? -24.145 -10.741 60.181 1.00 51.75 325 GLY A C 1
ATOM 2516 O O . GLY A 1 325 ? -24.505 -11.903 60.336 1.00 51.75 325 GLY A O 1
ATOM 2517 N N . SER A 1 326 ? -23.613 -10.335 59.025 1.00 51.97 326 SER A N 1
ATOM 2518 C CA . SER A 1 326 ? -23.617 -11.164 57.806 1.00 51.97 326 SER A CA 1
ATOM 2519 C C . SER A 1 326 ? -22.424 -12.122 57.652 1.00 51.97 326 SER A C 1
ATOM 2521 O O . SER A 1 326 ? -22.405 -12.910 56.710 1.00 51.97 326 SER A O 1
ATOM 2523 N N . ASN A 1 327 ? -21.461 -12.130 58.585 1.00 50.47 327 ASN A N 1
ATOM 2524 C CA . ASN A 1 327 ? -20.239 -12.946 58.472 1.00 50.47 327 ASN A CA 1
ATOM 2525 C C . ASN A 1 327 ? -20.189 -14.207 59.353 1.00 50.47 327 ASN A C 1
ATOM 2527 O O . ASN A 1 327 ? -19.175 -14.904 59.348 1.00 50.47 327 ASN A O 1
ATOM 2531 N N . THR A 1 328 ? -21.251 -14.555 60.085 1.00 49.31 328 THR A N 1
ATOM 2532 C CA . THR A 1 328 ? -21.227 -15.710 61.003 1.00 49.31 328 THR A CA 1
ATOM 2533 C C . THR A 1 328 ? -22.475 -16.586 60.892 1.00 49.31 328 THR A C 1
ATOM 2535 O O . THR A 1 328 ? -23.264 -16.673 61.824 1.00 49.31 328 THR A O 1
ATOM 2538 N N . SER A 1 329 ? -22.682 -17.238 59.746 1.00 46.16 329 SER A N 1
ATOM 2539 C CA . SER A 1 329 ? -23.472 -18.486 59.645 1.00 46.16 329 SER A CA 1
ATOM 2540 C C . SER A 1 329 ? -23.383 -19.083 58.235 1.00 46.16 329 SER A C 1
ATOM 2542 O O . SER A 1 329 ? -24.335 -19.111 57.467 1.00 46.16 329 SER A O 1
ATOM 2544 N N . GLY A 1 330 ? -22.197 -19.575 57.877 1.00 40.38 330 GLY A N 1
ATOM 2545 C CA . GLY A 1 330 ? -21.976 -20.343 56.651 1.00 40.38 330 GLY A CA 1
ATOM 2546 C C . GLY A 1 330 ? -21.715 -21.814 56.951 1.00 40.38 330 GLY A C 1
ATOM 2547 O O . GLY A 1 330 ? -20.606 -22.295 56.728 1.00 40.38 330 GLY A O 1
ATOM 2548 N N . THR A 1 331 ? -22.709 -22.544 57.462 1.00 41.81 331 THR A N 1
ATOM 2549 C CA . THR A 1 331 ? -22.701 -24.009 57.378 1.00 41.81 331 THR A CA 1
ATOM 2550 C C . THR A 1 331 ? -22.738 -24.390 55.900 1.00 41.81 331 THR A C 1
ATOM 2552 O O . THR A 1 331 ? -23.671 -24.064 55.167 1.00 41.81 331 THR A O 1
ATOM 2555 N N . LYS A 1 332 ? -21.671 -25.048 55.441 1.00 44.59 332 LYS A N 1
ATOM 2556 C CA . LYS A 1 332 ? -21.502 -25.543 54.073 1.00 44.59 332 LYS A CA 1
ATOM 2557 C C . LYS A 1 332 ? -22.551 -26.622 53.772 1.00 44.59 332 LYS A C 1
ATOM 2559 O O . LYS A 1 332 ? -22.268 -27.812 53.862 1.00 44.59 332 LYS A O 1
ATOM 2564 N N . LYS A 1 333 ? -23.766 -26.218 53.395 1.00 43.00 333 LYS A N 1
ATOM 2565 C CA . LYS A 1 333 ? -24.672 -27.072 52.623 1.00 43.00 333 LYS A CA 1
ATOM 2566 C C . LYS A 1 333 ? -24.130 -27.130 51.199 1.00 43.00 333 LYS A C 1
ATOM 2568 O O . LYS A 1 333 ? -24.099 -26.124 50.495 1.00 43.00 333 LYS A O 1
ATOM 2573 N N . LEU A 1 334 ? -23.684 -28.319 50.803 1.00 44.47 334 LEU A N 1
ATOM 2574 C CA . LEU A 1 334 ? -23.414 -28.708 49.422 1.00 44.47 334 LEU A CA 1
ATOM 2575 C C . LEU A 1 334 ? -24.726 -28.613 48.628 1.00 44.47 334 LEU A C 1
ATOM 2577 O O . LEU A 1 334 ? -25.436 -29.596 48.444 1.00 44.47 334 LEU A O 1
ATOM 2581 N N . ALA A 1 335 ? -25.092 -27.400 48.218 1.00 44.19 335 ALA A N 1
ATOM 2582 C CA . ALA A 1 335 ? -26.171 -27.179 47.276 1.00 44.19 335 ALA A CA 1
ATOM 2583 C C . ALA A 1 335 ? -25.666 -27.608 45.897 1.00 44.19 335 ALA A C 1
ATOM 2585 O O . ALA A 1 335 ? -24.851 -26.927 45.270 1.00 44.19 335 ALA A O 1
ATOM 2586 N N . LEU A 1 336 ? -26.129 -28.780 45.467 1.00 48.53 336 LEU A N 1
ATOM 2587 C CA . LEU A 1 336 ? -26.024 -29.268 44.102 1.00 48.53 336 LEU A CA 1
ATOM 2588 C C . LEU A 1 336 ? -26.520 -28.146 43.170 1.00 48.53 336 LEU A C 1
ATOM 2590 O O . LEU A 1 336 ? -27.706 -27.813 43.165 1.00 48.53 336 LEU A O 1
ATOM 2594 N N . LYS A 1 337 ? -25.608 -27.501 42.435 1.00 51.91 337 LYS A N 1
ATOM 2595 C CA . LYS A 1 337 ? -25.956 -26.491 41.429 1.00 51.91 337 LYS A CA 1
ATOM 2596 C C . LYS A 1 337 ? -26.704 -27.196 40.299 1.00 51.91 337 LYS A C 1
ATOM 2598 O O . LYS A 1 337 ? -26.074 -27.758 39.408 1.00 51.91 337 LYS A O 1
ATOM 2603 N N . LEU A 1 338 ? -28.036 -27.185 40.344 1.00 57.38 338 LEU A N 1
ATOM 2604 C CA . LEU A 1 338 ? -28.839 -27.544 39.179 1.00 57.38 338 LEU A CA 1
ATOM 2605 C C . LEU A 1 338 ? -28.539 -26.529 38.060 1.00 57.38 338 LEU A C 1
ATOM 2607 O O . LEU A 1 338 ? -28.534 -25.323 38.328 1.00 57.38 338 LEU A O 1
ATOM 2611 N N . PRO A 1 339 ? -28.269 -26.982 36.824 1.00 63.84 339 PRO A N 1
ATOM 2612 C CA . PRO A 1 339 ? -28.012 -26.083 35.711 1.00 63.84 339 PRO A CA 1
ATOM 2613 C C . PRO A 1 339 ? -29.277 -25.269 35.419 1.00 63.84 339 PRO A C 1
ATOM 2615 O O . PRO A 1 339 ? -30.345 -25.824 35.162 1.00 63.84 339 PRO A O 1
ATOM 2618 N N . SER A 1 340 ? -29.167 -23.943 35.472 1.00 69.56 340 SER A N 1
ATOM 2619 C CA . SER A 1 340 ? -30.256 -23.031 35.136 1.00 69.56 340 SER A CA 1
ATOM 2620 C C . SER A 1 340 ? -30.593 -23.153 33.647 1.00 69.56 340 SER A C 1
ATOM 2622 O O . SER A 1 340 ? -29.857 -22.683 32.781 1.00 69.56 340 SER A O 1
ATOM 2624 N N . SER A 1 341 ? -31.716 -23.801 33.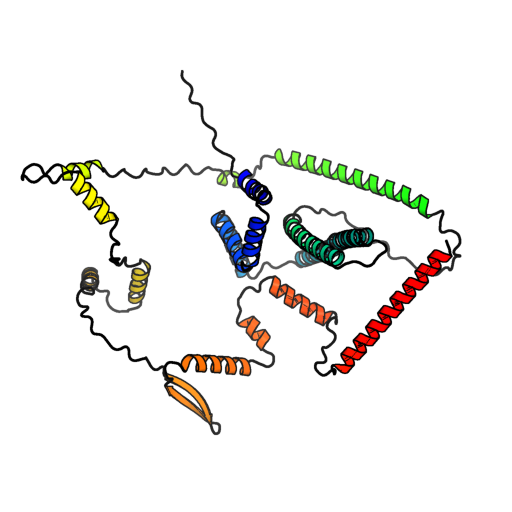329 1.00 76.00 341 SER A N 1
ATOM 2625 C CA . SER A 1 341 ? -32.232 -23.857 31.960 1.00 76.00 341 SER A CA 1
ATOM 2626 C C . SER A 1 341 ? -32.718 -22.470 31.536 1.00 76.00 341 SER A C 1
ATOM 2628 O O . SER A 1 341 ? -33.611 -21.907 32.169 1.00 76.00 341 SER A O 1
ATOM 2630 N N . THR A 1 342 ? -32.163 -21.919 30.460 1.00 79.44 342 THR A N 1
ATOM 2631 C CA . THR A 1 342 ? -32.643 -20.666 29.860 1.00 79.44 342 THR A CA 1
ATOM 2632 C C . THR A 1 342 ? -33.838 -20.936 28.955 1.00 79.44 342 THR A C 1
ATOM 2634 O O . THR A 1 342 ? -33.757 -21.777 28.054 1.00 79.44 342 THR A O 1
ATOM 2637 N N . VAL A 1 343 ? -34.931 -20.204 29.163 1.00 87.12 343 VAL A N 1
ATOM 2638 C CA . VAL A 1 343 ? -36.093 -20.211 28.266 1.00 87.12 343 VAL A CA 1
ATOM 2639 C C . VAL A 1 343 ? -35.900 -19.125 27.214 1.00 87.12 343 VAL A C 1
ATOM 2641 O O . VAL A 1 343 ? -35.640 -17.977 27.562 1.00 87.12 343 VAL A O 1
ATOM 2644 N N . VAL A 1 344 ? -36.009 -19.482 25.938 1.00 89.88 344 VAL A N 1
ATOM 2645 C CA . VAL A 1 344 ? -35.914 -18.552 24.808 1.00 89.88 344 VAL A CA 1
ATOM 2646 C C . VAL A 1 344 ? -37.254 -18.506 24.082 1.00 89.88 344 VAL A C 1
ATOM 2648 O O . VAL A 1 344 ? -37.878 -19.543 23.864 1.00 89.88 344 VAL A O 1
ATOM 2651 N N . GLN A 1 345 ? -37.701 -17.300 23.728 1.00 90.56 345 GLN A N 1
ATOM 2652 C CA . GLN A 1 345 ? -38.876 -17.079 22.885 1.00 90.56 345 GLN A CA 1
ATOM 2653 C C . GLN A 1 345 ? -38.453 -16.967 21.416 1.00 90.56 345 GLN A C 1
ATOM 2655 O O . GLN A 1 345 ? -37.592 -16.156 21.076 1.00 90.56 345 GLN A O 1
ATOM 2660 N N . GLU A 1 346 ? -39.060 -17.774 20.550 1.00 90.69 346 GLU A N 1
ATOM 2661 C CA . GLU A 1 346 ? -38.872 -17.740 19.099 1.00 90.69 346 GLU A CA 1
ATOM 2662 C C . GLU A 1 346 ? -40.188 -17.375 18.411 1.00 90.69 346 GLU A C 1
ATOM 2664 O O . GLU A 1 346 ? -41.226 -17.970 18.695 1.00 90.69 346 GLU A O 1
ATOM 2669 N N . SER A 1 347 ? -40.146 -16.414 17.485 1.00 90.94 347 SER A N 1
ATOM 2670 C CA . SER A 1 347 ? -41.277 -16.108 16.611 1.00 90.94 347 SER A CA 1
ATOM 2671 C C . SER A 1 347 ? -41.209 -16.962 15.345 1.00 90.94 347 SER A C 1
ATOM 2673 O O . SER A 1 347 ? -40.266 -16.867 14.555 1.00 90.94 347 SER A O 1
ATOM 2675 N N . VAL A 1 348 ? -42.214 -17.813 15.142 1.00 92.94 348 VAL A N 1
ATOM 2676 C CA . VAL A 1 348 ? -42.347 -18.660 13.950 1.00 92.94 348 VAL A CA 1
ATOM 2677 C C . VAL A 1 348 ? -43.610 -18.248 13.206 1.00 92.94 348 VAL A C 1
ATOM 2679 O O . VAL A 1 348 ? -44.679 -18.134 13.800 1.00 92.94 348 VAL A O 1
ATOM 2682 N N . ARG A 1 349 ? -43.491 -17.999 11.897 1.00 88.44 349 ARG A N 1
ATOM 2683 C CA . ARG A 1 349 ? -44.652 -17.775 11.029 1.00 88.44 349 ARG A CA 1
ATOM 2684 C C . ARG A 1 349 ? -45.180 -19.118 10.545 1.00 88.44 349 ARG A C 1
ATOM 2686 O O . ARG A 1 349 ? -44.458 -19.834 9.855 1.00 88.44 349 ARG A O 1
ATOM 2693 N N . PHE A 1 350 ? -46.423 -19.432 10.883 1.00 92.12 350 PHE A N 1
ATOM 2694 C CA . PHE A 1 350 ? -47.122 -20.626 10.421 1.00 92.12 350 PHE A CA 1
ATOM 2695 C C . PHE A 1 350 ? -48.500 -20.207 9.906 1.00 92.12 350 PHE A C 1
ATOM 2697 O O . PHE A 1 350 ? -49.221 -19.496 10.595 1.00 92.12 350 PHE A O 1
ATOM 2704 N N . ALA A 1 351 ? -48.836 -20.587 8.670 1.00 92.94 351 ALA A N 1
ATOM 2705 C CA . ALA A 1 351 ? -50.107 -20.235 8.020 1.00 92.94 351 ALA A CA 1
ATOM 2706 C C . ALA A 1 351 ? -50.437 -18.721 7.978 1.00 92.94 351 ALA A C 1
ATOM 2708 O O . ALA A 1 351 ? -51.594 -18.326 8.036 1.00 92.94 351 ALA A O 1
ATOM 2709 N N . GLY A 1 352 ? -49.422 -17.857 7.871 1.00 92.88 352 GLY A N 1
ATOM 2710 C CA . GLY A 1 352 ? -49.609 -16.398 7.831 1.00 92.88 352 GLY A CA 1
ATOM 2711 C C . GLY A 1 352 ? -49.755 -15.734 9.204 1.00 92.88 352 GLY A C 1
ATOM 2712 O O . GLY A 1 352 ? -49.621 -14.516 9.296 1.00 92.88 352 GLY A O 1
ATOM 2713 N N . GLU A 1 353 ? -49.912 -16.512 10.276 1.00 90.56 353 GLU A N 1
ATOM 2714 C CA . GLU A 1 353 ? -49.952 -16.019 11.650 1.00 90.56 353 GLU A CA 1
ATOM 2715 C C . GLU A 1 353 ? -48.574 -16.162 12.319 1.00 90.56 353 GLU A C 1
ATOM 2717 O O . GLU A 1 353 ? -47.799 -17.077 12.019 1.00 90.56 353 GLU A O 1
ATOM 2722 N N . THR A 1 354 ? -48.212 -15.214 13.188 1.00 92.31 354 THR A N 1
ATOM 2723 C CA . THR A 1 354 ? -46.892 -15.195 13.841 1.00 92.31 354 THR A CA 1
ATOM 2724 C C . THR A 1 354 ? -47.043 -15.670 15.281 1.00 92.31 354 THR A C 1
ATOM 2726 O O . THR A 1 354 ? -47.566 -14.941 16.117 1.00 92.31 354 THR A O 1
ATOM 2729 N N . LEU A 1 355 ? -46.587 -16.888 15.575 1.00 93.44 355 LEU A N 1
ATOM 2730 C CA . LEU A 1 355 ? -46.707 -17.514 16.893 1.00 93.44 355 LEU A CA 1
ATOM 2731 C C . LEU A 1 355 ? -45.404 -17.359 17.688 1.00 93.44 355 LEU A C 1
ATOM 2733 O O . LEU A 1 355 ? -44.313 -17.503 17.133 1.00 93.44 355 LEU A O 1
ATOM 2737 N N . LEU A 1 356 ? -45.514 -17.090 18.994 1.00 93.62 356 LEU A N 1
ATOM 2738 C CA . LEU A 1 356 ? -44.382 -17.025 19.924 1.00 93.62 356 LEU A CA 1
ATOM 2739 C C . LEU A 1 356 ? -44.249 -18.350 20.680 1.00 93.62 356 LEU A C 1
ATOM 2741 O O . LEU A 1 356 ? -45.051 -18.665 21.557 1.00 93.62 356 LEU A O 1
ATOM 2745 N N . LEU A 1 357 ? -43.220 -19.125 20.354 1.00 95.56 357 LEU A N 1
ATOM 2746 C CA . LEU A 1 357 ? -42.920 -20.401 20.999 1.00 95.56 357 LEU A CA 1
ATOM 2747 C C . LEU A 1 357 ? -41.867 -20.195 22.091 1.00 95.56 357 LEU A C 1
ATOM 2749 O O . LEU A 1 357 ? -40.789 -19.664 21.828 1.00 95.56 357 LEU A O 1
ATOM 2753 N N . GLN A 1 358 ? -42.148 -20.642 23.317 1.00 93.31 358 GLN A N 1
ATOM 2754 C CA . GLN A 1 358 ? -41.147 -20.713 24.384 1.00 93.31 358 GLN A CA 1
ATOM 2755 C C . GLN A 1 358 ? -40.449 -22.069 24.356 1.00 93.31 358 GLN A C 1
ATOM 2757 O O . GLN A 1 358 ? -41.046 -23.096 24.673 1.00 93.31 358 GLN A O 1
ATOM 2762 N N . ARG A 1 359 ? -39.159 -22.073 24.022 1.00 91.94 359 ARG A N 1
ATOM 2763 C CA . ARG A 1 359 ? -38.321 -23.271 24.033 1.00 91.94 359 ARG A CA 1
ATOM 2764 C C . ARG A 1 359 ? -37.331 -23.200 25.190 1.00 91.94 359 ARG A C 1
ATOM 2766 O O . ARG A 1 359 ? -36.595 -22.226 25.340 1.00 91.94 359 ARG A O 1
ATOM 2773 N N . ARG A 1 360 ? -37.289 -24.244 26.021 1.00 91.38 360 ARG A N 1
ATOM 2774 C CA . ARG A 1 360 ? -36.253 -24.404 27.053 1.00 91.38 360 ARG A CA 1
ATOM 2775 C C . ARG A 1 360 ? -35.012 -25.018 26.412 1.00 91.38 360 ARG A C 1
ATOM 2777 O O . ARG A 1 360 ? -35.091 -26.116 25.869 1.00 91.38 360 ARG A O 1
ATOM 2784 N N . LEU A 1 361 ? -33.891 -24.302 26.452 1.00 90.69 361 LEU A N 1
ATOM 2785 C CA . LEU A 1 361 ? -32.615 -24.782 25.916 1.00 90.69 361 LEU A CA 1
ATOM 2786 C C . LEU A 1 361 ? -31.857 -25.573 26.976 1.00 90.69 361 LEU A C 1
ATOM 2788 O O . LEU A 1 361 ? -31.751 -25.145 28.130 1.00 90.69 361 LEU A O 1
ATOM 2792 N N . GLN A 1 362 ? -31.300 -26.710 26.566 1.00 89.38 362 GLN A N 1
ATOM 2793 C CA . GLN A 1 362 ? -30.419 -27.487 27.424 1.00 89.38 362 GLN A CA 1
ATOM 2794 C C . GLN A 1 362 ? -29.052 -26.795 27.588 1.00 89.38 362 GLN A C 1
ATOM 2796 O O . GLN A 1 362 ? -28.589 -26.100 26.672 1.00 89.38 362 GLN A O 1
ATOM 2801 N N . PRO A 1 363 ? -28.379 -26.971 28.741 1.00 78.38 363 PRO A N 1
ATOM 2802 C CA . PRO A 1 363 ? -27.028 -26.460 28.957 1.00 78.38 363 PRO A CA 1
ATOM 2803 C C . PRO A 1 363 ? -26.065 -27.111 27.948 1.00 78.38 363 PRO A C 1
ATOM 2805 O O . PRO A 1 363 ? -25.775 -28.298 28.026 1.00 78.38 363 PRO A O 1
ATOM 2808 N N . GLY A 1 364 ? -25.621 -26.334 26.955 1.00 83.19 364 GLY A N 1
ATOM 2809 C CA . GLY A 1 364 ? -24.802 -26.786 25.818 1.00 83.19 364 GLY A CA 1
ATOM 2810 C C . GLY A 1 364 ? -25.365 -26.372 24.451 1.00 83.19 364 GLY A C 1
ATOM 2811 O O . GLY A 1 364 ? -24.611 -26.029 23.542 1.00 83.19 364 GLY A O 1
ATOM 2812 N N . GLU A 1 365 ? -26.691 -26.283 24.314 1.00 86.06 365 GLU A N 1
ATOM 2813 C CA . GLU A 1 365 ? -27.338 -25.851 23.063 1.00 86.06 365 GLU A CA 1
ATOM 2814 C C . GLU A 1 365 ? -27.342 -24.326 22.885 1.00 86.06 365 GLU A C 1
ATOM 2816 O O . GLU A 1 365 ? -27.440 -23.831 21.763 1.00 86.06 365 GLU A O 1
ATOM 2821 N N . GLN A 1 366 ? -27.169 -23.569 23.973 1.00 84.81 366 GLN A N 1
ATOM 2822 C CA . GLN A 1 366 ? -27.165 -22.101 23.965 1.00 84.81 366 GLN A CA 1
ATOM 2823 C C . GLN A 1 366 ? -26.148 -21.512 22.977 1.00 84.81 366 GLN A C 1
ATOM 2825 O O . GLN A 1 366 ? -26.476 -20.601 22.218 1.00 84.81 366 GLN A O 1
ATOM 2830 N N . GLN A 1 367 ? -24.922 -22.042 22.938 1.00 85.50 367 GLN A N 1
ATOM 2831 C CA . GLN A 1 367 ? -23.890 -21.532 22.029 1.00 85.50 367 GLN A CA 1
ATOM 2832 C C . GLN A 1 367 ? -24.236 -21.802 20.562 1.00 85.50 367 GLN A C 1
ATOM 2834 O O . GLN A 1 367 ? -24.071 -20.922 19.715 1.00 85.50 367 GLN A O 1
ATOM 2839 N N . ARG A 1 368 ? -24.771 -22.990 20.256 1.00 86.69 368 ARG A N 1
ATOM 2840 C CA . ARG A 1 368 ? -25.217 -23.342 18.899 1.00 86.69 368 ARG A CA 1
ATOM 2841 C C . ARG A 1 368 ? -26.399 -22.480 18.463 1.00 86.69 368 ARG A C 1
ATOM 2843 O O . ARG A 1 368 ? -26.436 -22.018 17.322 1.00 86.69 368 ARG A O 1
ATOM 2850 N N . TYR A 1 369 ? -27.326 -22.204 19.377 1.00 87.38 369 TYR A N 1
ATOM 2851 C CA . TYR A 1 369 ? -28.454 -21.318 19.125 1.00 87.38 369 TYR A CA 1
ATOM 2852 C C . TYR A 1 369 ? -27.999 -19.884 18.810 1.00 87.38 369 TYR A C 1
ATOM 2854 O O . TYR A 1 369 ? -28.408 -19.321 17.795 1.00 87.38 369 TYR A O 1
ATOM 2862 N N . LEU A 1 370 ? -27.067 -19.331 19.594 1.00 87.38 370 LEU A N 1
ATOM 2863 C CA . LEU A 1 370 ? -26.489 -18.005 19.340 1.00 87.38 370 LEU A CA 1
ATOM 2864 C C . LEU A 1 370 ? -25.753 -17.932 17.995 1.00 87.38 370 LEU A C 1
ATOM 2866 O O . LEU A 1 370 ? -25.899 -16.952 17.265 1.00 87.38 370 LEU A O 1
ATOM 2870 N N . GLN A 1 371 ? -24.994 -18.966 17.625 1.00 87.94 371 GLN A N 1
ATOM 2871 C CA . GLN A 1 371 ? -24.346 -19.019 16.309 1.00 87.94 371 GLN A CA 1
ATOM 2872 C C . GLN A 1 371 ? -25.367 -19.092 15.167 1.00 87.94 371 GLN A C 1
ATOM 2874 O O . GLN A 1 371 ? -25.185 -18.451 14.132 1.00 87.94 371 GLN A O 1
ATOM 2879 N N . THR A 1 372 ? -26.463 -19.825 15.361 1.00 88.50 372 THR A N 1
ATOM 2880 C CA . THR A 1 372 ? -27.538 -19.936 14.367 1.00 88.50 372 THR A CA 1
ATOM 2881 C C . THR A 1 372 ? -28.288 -18.612 14.207 1.00 88.50 372 THR A C 1
ATOM 2883 O O . THR A 1 372 ? -28.557 -18.200 13.080 1.00 88.50 372 THR A O 1
ATOM 2886 N N . GLN A 1 373 ? -28.555 -17.899 15.306 1.00 86.94 373 GLN A N 1
ATOM 2887 C CA . GLN A 1 373 ? -29.109 -16.539 15.298 1.00 86.94 373 GLN A CA 1
ATOM 2888 C C . GLN A 1 373 ? -28.190 -15.564 14.551 1.00 86.94 373 GLN A C 1
ATOM 2890 O O . GLN A 1 373 ? -28.652 -14.872 13.647 1.00 86.94 373 GLN A O 1
ATOM 2895 N N . LYS A 1 374 ? -26.877 -15.589 14.822 1.00 83.50 374 LYS A N 1
ATOM 2896 C CA . LYS A 1 374 ? -25.893 -14.767 14.094 1.00 83.50 374 LYS A CA 1
ATOM 2897 C C . LYS A 1 374 ? -25.884 -15.057 12.594 1.00 83.50 374 LYS A C 1
ATOM 2899 O O . LYS A 1 374 ? -25.850 -14.128 11.796 1.00 83.50 374 LYS A O 1
ATOM 2904 N N . ARG A 1 375 ? -25.956 -16.332 12.193 1.00 81.94 375 ARG A N 1
ATOM 2905 C CA . ARG A 1 375 ? -26.042 -16.717 10.773 1.00 81.94 375 ARG A CA 1
ATOM 2906 C C . ARG A 1 375 ? -27.343 -16.240 10.128 1.00 81.94 375 ARG A C 1
ATOM 2908 O O . ARG A 1 375 ? -27.301 -15.721 9.020 1.00 81.94 375 ARG A O 1
ATOM 2915 N N . LYS A 1 376 ? -28.482 -16.368 10.818 1.00 82.69 376 LYS A N 1
ATOM 2916 C CA . LYS A 1 376 ? -29.786 -15.888 10.326 1.00 82.69 376 LYS A CA 1
ATOM 2917 C C . LYS A 1 376 ? -29.831 -14.364 10.200 1.00 82.69 376 LYS A C 1
ATOM 2919 O O . LYS A 1 376 ? -30.355 -13.868 9.210 1.00 82.69 376 LYS A O 1
ATOM 2924 N N . GLN A 1 377 ? -29.263 -13.630 11.156 1.00 76.31 377 GLN A N 1
ATOM 2925 C CA . GLN A 1 377 ? -29.131 -12.173 11.073 1.00 76.31 377 GLN A CA 1
ATOM 2926 C C . GLN A 1 377 ? -28.206 -11.772 9.920 1.00 76.31 377 GLN A C 1
ATOM 2928 O O . GLN A 1 377 ? -28.601 -10.971 9.081 1.00 76.31 377 GLN A O 1
ATOM 2933 N N . ALA A 1 378 ? -27.037 -12.408 9.795 1.00 71.38 378 ALA A N 1
ATOM 2934 C CA . ALA A 1 378 ? -26.112 -12.156 8.691 1.00 71.38 378 ALA A CA 1
ATOM 2935 C C . ALA A 1 378 ? -26.718 -12.471 7.310 1.00 71.38 378 ALA A C 1
ATOM 2937 O O . ALA A 1 378 ? -26.419 -11.774 6.348 1.00 71.38 378 ALA A O 1
ATOM 2938 N N . ALA A 1 379 ? -27.573 -13.494 7.210 1.00 76.25 379 ALA A N 1
ATOM 2939 C CA . ALA A 1 379 ? -28.288 -13.829 5.980 1.00 76.25 379 ALA A CA 1
ATOM 2940 C C . ALA A 1 379 ? -29.434 -12.849 5.676 1.00 76.25 379 ALA A C 1
ATOM 2942 O O . ALA A 1 379 ? -29.635 -12.499 4.521 1.00 76.25 379 ALA A O 1
ATOM 2943 N N . ARG A 1 380 ? -30.162 -12.364 6.694 1.00 71.00 380 ARG A N 1
ATOM 2944 C CA . ARG A 1 380 ? -31.199 -11.328 6.516 1.00 71.00 380 ARG A CA 1
ATOM 2945 C C . ARG A 1 380 ? -30.625 -9.975 6.099 1.00 71.00 380 ARG A C 1
ATOM 2947 O O . ARG A 1 380 ? -31.296 -9.234 5.396 1.00 71.00 380 ARG A O 1
ATOM 2954 N N . LEU A 1 381 ? -29.400 -9.675 6.521 1.00 62.88 381 LEU A N 1
ATOM 2955 C CA . LEU A 1 381 ? -28.686 -8.433 6.209 1.00 62.88 381 LEU A CA 1
ATOM 2956 C C . LEU A 1 381 ? -27.794 -8.559 4.952 1.00 62.88 381 LEU A C 1
ATOM 2958 O O . LEU A 1 381 ? -27.104 -7.617 4.566 1.00 62.88 381 LEU A O 1
ATOM 2962 N N . GLY A 1 382 ? -27.779 -9.730 4.306 1.00 54.47 382 GLY A N 1
ATOM 2963 C CA . GLY A 1 382 ? -26.913 -10.039 3.171 1.00 54.47 382 GLY A CA 1
ATOM 2964 C C . GLY A 1 382 ? -27.588 -9.792 1.825 1.00 54.47 382 GLY A C 1
ATOM 2965 O O . GLY A 1 382 ? -28.253 -10.680 1.303 1.00 54.47 382 GLY A O 1
ATOM 2966 N N . GLY A 1 383 ? -27.358 -8.615 1.243 1.00 56.59 383 GLY A N 1
ATOM 2967 C CA . GLY A 1 383 ? -27.656 -8.345 -0.170 1.00 56.59 383 GLY A CA 1
ATOM 2968 C C . GLY A 1 383 ? -26.955 -7.092 -0.688 1.00 56.59 383 GLY A C 1
ATOM 2969 O O . GLY A 1 383 ? -26.236 -7.151 -1.674 1.00 56.59 383 GLY A O 1
ATOM 2970 N N . SER A 1 384 ? -27.071 -5.979 0.032 1.00 55.66 384 SER A N 1
ATOM 2971 C CA . SER A 1 384 ? -26.421 -4.707 -0.338 1.00 55.66 384 SER A CA 1
ATOM 2972 C C . SER A 1 384 ? -26.037 -3.841 0.861 1.00 55.66 384 SER A C 1
ATOM 2974 O O . SER A 1 384 ? -25.185 -2.969 0.753 1.00 55.66 384 SER A O 1
ATOM 2976 N N . LEU A 1 385 ? -26.607 -4.110 2.037 1.00 54.19 385 LEU A N 1
ATOM 2977 C CA . LEU A 1 385 ? -26.418 -3.271 3.220 1.00 54.19 385 LEU A CA 1
ATOM 2978 C C . LEU A 1 385 ? -25.363 -3.802 4.187 1.00 54.19 385 LEU A C 1
ATOM 2980 O O . LEU A 1 385 ? -25.100 -3.164 5.189 1.00 54.19 385 LEU A O 1
ATOM 2984 N N . ARG A 1 386 ? -24.702 -4.927 3.895 1.00 64.00 386 ARG A N 1
ATOM 2985 C CA . ARG A 1 386 ? -23.677 -5.497 4.785 1.00 64.00 386 ARG A CA 1
ATOM 2986 C C . ARG A 1 386 ? -22.453 -4.583 4.948 1.00 64.00 386 ARG A C 1
ATOM 2988 O O . ARG A 1 386 ? -21.833 -4.594 6.007 1.00 64.00 386 ARG A O 1
ATOM 2995 N N . ALA A 1 387 ? -22.134 -3.798 3.917 1.00 63.47 387 ALA A N 1
ATOM 2996 C CA . ALA A 1 387 ? -21.108 -2.758 3.972 1.00 63.47 387 ALA A CA 1
ATOM 2997 C C . ALA A 1 387 ? -21.581 -1.550 4.796 1.00 63.47 387 ALA A C 1
ATOM 2999 O O . ALA A 1 387 ? -20.842 -1.074 5.652 1.00 63.47 387 ALA A O 1
ATOM 3000 N N . LEU A 1 388 ? -22.838 -1.127 4.616 1.00 59.44 388 LEU A N 1
ATOM 3001 C CA . LEU A 1 388 ? -23.437 -0.036 5.388 1.00 59.44 388 LEU A CA 1
ATOM 3002 C C . LEU A 1 388 ? -23.575 -0.387 6.872 1.00 59.44 388 LEU A C 1
ATOM 3004 O O . LEU A 1 388 ? -23.304 0.443 7.724 1.00 59.44 388 LEU A O 1
ATOM 3008 N N . ASP A 1 389 ? -23.941 -1.627 7.187 1.00 60.31 389 ASP A N 1
ATOM 3009 C CA . ASP A 1 389 ? -24.092 -2.113 8.557 1.00 60.31 389 ASP A CA 1
ATOM 3010 C C . ASP A 1 389 ? -22.725 -2.286 9.234 1.00 60.31 389 ASP A C 1
ATOM 3012 O O . ASP A 1 389 ? -22.604 -2.079 10.434 1.00 60.31 389 ASP A O 1
ATOM 3016 N N . GLN A 1 390 ? -21.655 -2.598 8.488 1.00 63.38 390 GLN A N 1
ATOM 3017 C CA . GLN A 1 390 ? -20.278 -2.519 9.001 1.00 63.38 390 GLN A CA 1
ATOM 3018 C C . GLN A 1 390 ? -19.807 -1.080 9.231 1.00 63.38 390 GLN A C 1
ATOM 3020 O O . GLN A 1 390 ? -19.007 -0.874 10.141 1.00 63.38 390 GLN A O 1
ATOM 3025 N N . LEU A 1 391 ? -20.301 -0.125 8.439 1.00 60.97 391 LEU A N 1
ATOM 3026 C CA . LEU A 1 391 ? -20.041 1.304 8.612 1.00 60.97 391 LEU A CA 1
ATOM 3027 C C . LEU A 1 391 ? -20.816 1.881 9.811 1.00 60.97 391 LEU A C 1
ATOM 3029 O O . LEU A 1 391 ? -20.254 2.628 10.597 1.00 60.97 391 LEU A O 1
ATOM 3033 N N . LEU A 1 392 ? -22.080 1.486 9.990 1.00 63.38 392 LEU A N 1
ATOM 3034 C CA . LEU A 1 392 ? -22.989 1.994 11.027 1.00 63.38 392 LEU A CA 1
ATOM 3035 C C . LEU A 1 392 ? -22.825 1.288 12.379 1.00 63.38 392 LEU A C 1
ATOM 3037 O O . LEU A 1 392 ? -23.006 1.902 13.422 1.00 63.38 392 LEU A O 1
ATOM 3041 N N . SER A 1 393 ? -22.467 -0.001 12.400 1.00 58.19 393 SER A N 1
ATOM 3042 C CA . SER A 1 393 ? -22.197 -0.724 13.661 1.00 58.19 393 SER A CA 1
ATOM 3043 C C . SER A 1 393 ? -20.822 -0.415 14.256 1.00 58.19 393 SER A C 1
ATOM 3045 O O . SER A 1 393 ? -20.471 -0.926 15.326 1.00 58.19 393 SER A O 1
ATOM 3047 N N . LYS A 1 394 ? -20.031 0.413 13.573 1.00 53.62 394 LYS A N 1
ATOM 3048 C CA . LYS A 1 394 ? -18.722 0.852 14.017 1.00 53.62 394 LYS A CA 1
ATOM 3049 C C . LYS A 1 394 ? -18.655 2.377 13.980 1.00 53.62 394 LYS A C 1
ATOM 3051 O O . LYS A 1 394 ? -17.979 2.937 13.131 1.00 53.62 394 LYS A O 1
ATOM 3056 N N . ASP A 1 395 ? -19.109 3.004 15.061 1.00 53.12 395 ASP A N 1
ATOM 3057 C CA . ASP A 1 395 ? -18.466 4.217 15.602 1.00 53.12 395 ASP A CA 1
ATOM 3058 C C . ASP A 1 395 ? -17.030 3.902 16.097 1.00 53.12 395 ASP A C 1
ATOM 3060 O O . ASP A 1 395 ? -16.569 4.374 17.135 1.00 53.12 395 ASP A O 1
ATOM 3064 N N . LYS A 1 396 ? -16.319 3.000 15.408 1.00 59.34 396 LYS A N 1
ATOM 3065 C CA . LYS A 1 396 ? -14.890 2.796 15.575 1.00 59.34 396 LYS A CA 1
ATOM 3066 C C . LYS A 1 396 ? -14.255 3.682 14.535 1.00 59.34 396 LYS A C 1
ATOM 3068 O O . LYS A 1 396 ? -14.426 3.419 13.349 1.00 59.34 396 LYS A O 1
ATOM 3073 N N . GLU A 1 397 ? -13.534 4.687 15.009 1.00 62.94 397 GLU A N 1
ATOM 3074 C CA . GLU A 1 397 ? -12.561 5.447 14.235 1.00 62.94 397 GLU A CA 1
ATOM 3075 C C . GLU A 1 397 ? -11.831 4.477 13.295 1.00 62.94 397 GLU A C 1
ATOM 3077 O O . GLU A 1 397 ? -11.071 3.607 13.735 1.00 62.94 397 GLU A O 1
ATOM 3082 N N . LEU A 1 398 ? -12.181 4.539 12.006 1.00 55.34 398 LEU A N 1
ATOM 3083 C CA . LEU A 1 398 ? -11.549 3.727 10.979 1.00 55.34 398 LEU A CA 1
ATOM 3084 C C . LEU A 1 398 ? -10.087 4.145 10.958 1.00 55.34 398 LEU A C 1
ATOM 3086 O O . LEU A 1 398 ? -9.762 5.318 10.773 1.00 55.34 398 LEU A O 1
ATOM 3090 N N . ASN A 1 399 ? -9.210 3.178 11.199 1.00 75.00 399 ASN A N 1
ATOM 3091 C CA . ASN A 1 399 ? -7.778 3.410 11.170 1.00 75.00 399 ASN A CA 1
ATOM 3092 C C . ASN A 1 399 ? -7.391 3.945 9.779 1.00 75.00 399 ASN A C 1
ATOM 3094 O O . ASN A 1 399 ? -7.974 3.533 8.774 1.00 75.00 399 ASN A O 1
ATOM 3098 N N . THR A 1 400 ? -6.402 4.834 9.700 1.00 79.75 400 THR A N 1
ATOM 3099 C CA . THR A 1 400 ? -5.951 5.465 8.444 1.00 79.75 400 THR A CA 1
ATOM 3100 C C . THR A 1 400 ? -5.620 4.438 7.358 1.00 79.75 400 THR A C 1
ATOM 3102 O O . THR A 1 400 ? -5.919 4.657 6.190 1.00 79.75 400 THR A O 1
ATOM 3105 N N . MET A 1 401 ? -5.111 3.270 7.757 1.00 76.00 401 MET A N 1
ATOM 3106 C CA . MET A 1 401 ? -4.881 2.100 6.897 1.00 76.00 401 MET A CA 1
ATOM 3107 C C . MET A 1 401 ? -6.157 1.496 6.285 1.00 76.00 401 MET A C 1
ATOM 3109 O O . MET A 1 401 ? -6.151 1.037 5.147 1.00 76.00 401 MET A O 1
ATOM 3113 N N . GLU A 1 402 ? -7.259 1.448 7.034 1.00 77.94 402 GLU A N 1
ATOM 3114 C CA . GLU A 1 402 ? -8.529 0.923 6.517 1.00 77.94 402 GLU A CA 1
ATOM 3115 C C . GLU A 1 402 ? -9.183 1.930 5.566 1.00 77.94 402 GLU A C 1
ATOM 3117 O O . GLU A 1 402 ? -9.787 1.525 4.572 1.00 77.94 402 GLU A O 1
ATOM 3122 N N . LYS A 1 403 ? -9.000 3.232 5.830 1.00 89.31 403 LYS A N 1
ATOM 3123 C CA . LYS A 1 403 ? -9.453 4.309 4.945 1.00 89.31 403 LYS A CA 1
ATOM 3124 C C . LYS A 1 403 ? -8.656 4.340 3.638 1.00 89.31 403 LYS A C 1
ATOM 3126 O O . LYS A 1 403 ? -9.270 4.316 2.580 1.00 89.31 403 LYS A O 1
ATOM 3131 N N . SER A 1 404 ? -7.322 4.252 3.689 1.00 87.00 404 SER A N 1
ATOM 3132 C CA . SER A 1 404 ? -6.499 4.176 2.470 1.00 87.00 404 SER A CA 1
ATOM 3133 C C . SER A 1 404 ? -6.801 2.921 1.645 1.00 87.00 404 SER A C 1
ATOM 3135 O O . SER A 1 404 ? -6.792 2.957 0.418 1.00 87.00 404 SER A O 1
ATOM 3137 N N . GLY A 1 405 ? -7.148 1.811 2.302 1.00 89.25 405 GLY A N 1
ATOM 3138 C CA . GLY A 1 405 ? -7.605 0.601 1.623 1.00 89.25 405 GLY A CA 1
ATOM 3139 C C . GLY A 1 405 ? -8.961 0.749 0.919 1.00 89.25 405 GLY A C 1
ATOM 3140 O O . GLY A 1 405 ? -9.202 0.043 -0.062 1.00 89.25 405 GLY A O 1
ATOM 3141 N N . LEU A 1 406 ? -9.844 1.626 1.406 1.00 87.00 406 LEU A N 1
ATOM 3142 C CA . LEU A 1 406 ? -11.118 1.958 0.759 1.00 87.00 406 LEU A CA 1
ATOM 3143 C C . LEU A 1 406 ? -10.915 2.963 -0.379 1.00 87.00 406 LEU A C 1
ATOM 3145 O O . LEU A 1 406 ? -11.391 2.693 -1.481 1.00 87.00 406 LEU A O 1
ATOM 3149 N N . ASP A 1 407 ? -10.136 4.023 -0.154 1.00 90.00 407 ASP A N 1
ATOM 3150 C CA . ASP A 1 407 ? -9.802 5.020 -1.182 1.00 90.00 407 ASP A CA 1
ATOM 3151 C C . ASP A 1 407 ? -9.078 4.365 -2.364 1.00 90.00 407 ASP A C 1
ATOM 3153 O O . ASP A 1 407 ? -9.396 4.624 -3.519 1.00 90.00 407 ASP A O 1
ATOM 3157 N N . TRP A 1 408 ? -8.175 3.411 -2.108 1.00 89.38 408 TRP A N 1
ATOM 3158 C CA . TRP A 1 408 ? -7.502 2.675 -3.179 1.00 89.38 408 TRP A CA 1
ATOM 3159 C C . TRP A 1 408 ? -8.450 1.804 -4.010 1.00 89.38 408 TRP A C 1
ATOM 3161 O O . TRP A 1 408 ? -8.224 1.597 -5.202 1.00 89.38 408 TRP A O 1
ATOM 3171 N N . LYS A 1 409 ? -9.509 1.265 -3.396 1.00 86.69 409 LYS A N 1
ATOM 3172 C CA . LYS A 1 409 ? -10.528 0.499 -4.126 1.00 86.69 409 LYS A CA 1
ATOM 3173 C C . LYS A 1 409 ? -11.405 1.418 -4.962 1.00 86.69 409 LYS A C 1
ATOM 3175 O O . LYS A 1 409 ? -11.599 1.119 -6.132 1.00 86.69 409 LYS A O 1
ATOM 3180 N N . GLN A 1 410 ? -11.853 2.538 -4.397 1.00 88.69 410 GLN A N 1
ATOM 3181 C CA . GLN A 1 410 ? -12.590 3.552 -5.151 1.00 88.69 410 GLN A CA 1
ATOM 3182 C C . GLN A 1 410 ? -11.769 4.072 -6.326 1.00 88.69 410 GLN A C 1
ATOM 3184 O O . GLN A 1 410 ? -12.242 4.032 -7.453 1.00 88.69 410 GLN A O 1
ATOM 3189 N N . HIS A 1 411 ? -10.504 4.427 -6.103 1.00 89.00 411 HIS A N 1
ATOM 3190 C CA . HIS A 1 411 ? -9.624 4.884 -7.173 1.00 89.00 411 HIS A CA 1
ATOM 3191 C C . HIS A 1 411 ? -9.425 3.815 -8.257 1.00 89.00 411 HIS A C 1
ATOM 3193 O O . HIS A 1 411 ? -9.388 4.121 -9.443 1.00 89.00 411 HIS A O 1
ATOM 3199 N N . LYS A 1 412 ? -9.328 2.533 -7.887 1.00 90.88 412 LYS A N 1
ATOM 3200 C CA . LYS A 1 412 ? -9.256 1.433 -8.861 1.00 90.88 412 LYS A CA 1
ATOM 3201 C C . LYS A 1 412 ? -10.526 1.261 -9.688 1.00 90.88 412 LYS A C 1
ATOM 3203 O O . LYS A 1 412 ? -10.418 0.912 -10.865 1.00 90.88 412 LYS A O 1
ATOM 3208 N N . GLU A 1 413 ? -11.687 1.457 -9.073 1.00 85.88 413 GLU A N 1
ATOM 3209 C CA . GLU A 1 413 ? -12.987 1.414 -9.744 1.00 85.88 413 GLU A CA 1
ATOM 3210 C C . GLU A 1 413 ? -13.158 2.629 -10.672 1.00 85.88 413 GLU A C 1
ATOM 3212 O O . GLU A 1 413 ? -13.487 2.455 -11.844 1.00 85.88 413 GLU A O 1
ATOM 3217 N N . GLU A 1 414 ? -12.847 3.839 -10.198 1.00 88.50 414 GLU A N 1
ATOM 3218 C CA . GLU A 1 414 ? -12.955 5.095 -10.957 1.00 88.50 414 GLU A CA 1
ATOM 3219 C C . GLU A 1 414 ? -11.960 5.174 -12.117 1.00 88.50 414 GLU A C 1
ATOM 3221 O O . GLU A 1 414 ? -12.325 5.549 -13.231 1.00 88.50 414 GLU A O 1
ATOM 3226 N N . ALA A 1 415 ? -10.715 4.754 -11.896 1.00 86.81 415 ALA A N 1
ATOM 3227 C CA . ALA A 1 415 ? -9.696 4.707 -12.940 1.00 86.81 415 ALA A CA 1
ATOM 3228 C C . ALA A 1 415 ? -9.888 3.531 -13.918 1.00 86.81 415 ALA A C 1
ATOM 3230 O O . ALA A 1 415 ? -9.088 3.366 -14.841 1.00 86.81 415 ALA A O 1
ATOM 3231 N N . GLY A 1 416 ? -10.894 2.668 -13.710 1.00 84.50 416 GLY A N 1
ATOM 3232 C CA . GLY A 1 416 ? -11.125 1.479 -14.537 1.00 84.50 416 GLY A CA 1
ATOM 3233 C C . GLY A 1 416 ? -9.959 0.481 -14.521 1.00 84.50 416 GLY A C 1
ATOM 3234 O O . GLY A 1 416 ? -9.810 -0.324 -15.441 1.00 84.50 416 GLY A O 1
ATOM 3235 N N . LEU A 1 417 ? -9.108 0.541 -13.491 1.00 79.62 417 LEU A N 1
ATOM 3236 C CA . LEU A 1 417 ? -7.958 -0.349 -13.306 1.00 79.62 417 LEU A CA 1
ATOM 3237 C C . LEU A 1 417 ? -8.400 -1.748 -12.867 1.00 79.62 417 LEU A C 1
ATOM 3239 O O . LEU A 1 417 ? -7.705 -2.733 -13.137 1.00 79.62 417 LEU A O 1
ATOM 3243 N N . GLU A 1 418 ? -9.563 -1.862 -12.224 1.00 69.69 418 GLU A N 1
ATOM 3244 C CA . GLU A 1 418 ? -10.216 -3.153 -12.042 1.00 69.69 418 GLU A CA 1
ATOM 3245 C C . GLU A 1 418 ? -10.973 -3.552 -13.310 1.00 69.69 418 GLU A C 1
ATOM 3247 O O . GLU A 1 418 ? -12.157 -3.281 -13.494 1.00 69.69 418 GLU A O 1
ATOM 3252 N N . LEU A 1 419 ? -10.259 -4.266 -14.185 1.00 69.19 419 LEU A N 1
ATOM 3253 C CA . LEU A 1 419 ? -10.878 -5.096 -15.214 1.00 69.19 419 LEU A CA 1
ATOM 3254 C C . LEU A 1 419 ? -11.965 -5.951 -14.544 1.00 69.19 419 LEU A C 1
ATOM 3256 O O . LEU A 1 419 ? -11.647 -6.630 -13.556 1.00 69.19 419 LEU A O 1
ATOM 3260 N N . PRO A 1 420 ? -13.213 -5.946 -15.053 1.00 63.19 420 PRO A N 1
ATOM 3261 C CA . PRO A 1 420 ? -14.294 -6.714 -14.463 1.00 63.19 420 PRO A CA 1
ATOM 3262 C C . PRO A 1 420 ? -13.819 -8.153 -14.314 1.00 63.19 420 PRO A C 1
ATOM 3264 O O . PRO A 1 420 ? -13.472 -8.828 -15.287 1.00 63.19 420 PRO A O 1
ATOM 3267 N N . LYS A 1 421 ? -13.740 -8.620 -13.065 1.00 64.44 421 LYS A N 1
ATOM 3268 C CA . LYS A 1 421 ? -13.568 -10.040 -12.793 1.00 64.44 421 LYS A CA 1
ATOM 3269 C C . LYS A 1 421 ? -14.858 -10.701 -13.240 1.00 64.44 421 LYS A C 1
ATOM 3271 O O . LYS A 1 421 ? -15.765 -10.900 -12.441 1.00 64.44 421 LYS A O 1
ATOM 3276 N N . ASP A 1 422 ? -14.924 -11.059 -14.517 1.00 57.56 422 ASP A N 1
ATOM 3277 C CA . ASP A 1 422 ? -15.914 -11.996 -15.008 1.00 57.56 422 ASP A CA 1
ATOM 3278 C C . ASP A 1 422 ? -15.680 -13.298 -14.249 1.00 57.56 422 ASP A C 1
ATOM 3280 O O . ASP A 1 422 ? -14.828 -14.116 -14.605 1.00 57.56 422 ASP A O 1
ATOM 3284 N N . GLU A 1 423 ? -16.414 -13.494 -13.154 1.00 61.88 423 GLU A N 1
ATOM 3285 C CA . GLU A 1 423 ? -16.418 -14.743 -12.388 1.00 61.88 423 GLU A CA 1
ATOM 3286 C C . GLU A 1 423 ? -16.882 -15.919 -13.262 1.00 61.88 423 GLU A C 1
ATOM 3288 O O . GLU A 1 423 ? -16.600 -17.075 -12.960 1.00 61.88 423 GLU A O 1
ATOM 3293 N N . ARG A 1 424 ? -17.537 -15.607 -14.390 1.00 58.53 424 ARG A N 1
ATOM 3294 C CA . ARG A 1 424 ? -17.970 -16.543 -15.432 1.00 58.53 424 ARG A CA 1
ATOM 3295 C C . ARG A 1 424 ? -17.004 -16.670 -16.610 1.00 58.53 424 ARG A C 1
ATOM 3297 O O . ARG A 1 424 ? -17.194 -17.573 -17.419 1.00 58.53 424 ARG A O 1
ATOM 3304 N N . GLY A 1 425 ? -15.987 -15.811 -16.707 1.00 58.59 425 GLY A N 1
ATOM 3305 C CA . GLY A 1 425 ? -14.942 -15.919 -17.721 1.00 58.59 425 GLY A CA 1
ATOM 3306 C C . GLY A 1 425 ? -14.192 -17.221 -17.492 1.00 58.59 425 GLY A C 1
ATOM 3307 O O . GLY A 1 425 ? -13.495 -17.375 -16.482 1.00 58.59 425 GLY A O 1
ATOM 3308 N N . SER A 1 426 ? -14.413 -18.191 -18.378 1.00 65.19 426 SER A N 1
ATOM 3309 C CA . SER A 1 426 ? -13.914 -19.551 -18.212 1.00 65.19 426 SER A CA 1
ATOM 3310 C C . SER A 1 426 ? -12.397 -19.520 -17.996 1.00 65.19 426 SER A C 1
ATOM 3312 O O . SER A 1 426 ? -11.679 -18.740 -18.623 1.00 65.19 426 SER A O 1
ATOM 3314 N N . ALA A 1 427 ? -11.872 -20.362 -17.102 1.00 72.69 427 ALA A N 1
ATOM 3315 C CA . ALA A 1 427 ? -10.430 -20.427 -16.826 1.00 72.69 427 ALA A CA 1
ATOM 3316 C C . ALA A 1 427 ? -9.581 -20.578 -18.112 1.00 72.69 427 ALA A C 1
ATOM 3318 O O . ALA A 1 427 ? -8.433 -20.133 -18.168 1.00 72.69 427 ALA A O 1
ATOM 3319 N N . LEU A 1 428 ? -10.184 -21.134 -19.169 1.00 71.44 428 LEU A N 1
ATOM 3320 C CA . LEU A 1 428 ? -9.621 -21.254 -20.507 1.00 71.44 428 LEU A CA 1
ATOM 3321 C C . LEU A 1 428 ? -9.332 -19.894 -21.157 1.00 71.44 428 LEU A C 1
ATOM 3323 O O . LEU A 1 428 ? -8.227 -19.700 -21.659 1.00 71.44 428 LEU A O 1
ATOM 3327 N N . GLU A 1 429 ? -10.244 -18.927 -21.085 1.00 79.44 429 GLU A N 1
ATOM 3328 C CA . GLU A 1 429 ? -10.047 -17.585 -21.656 1.00 79.44 429 GLU A CA 1
ATOM 3329 C C . GLU A 1 429 ? -8.938 -16.819 -20.939 1.00 79.44 429 GLU A C 1
ATOM 3331 O O . GLU A 1 429 ? -8.110 -16.171 -21.584 1.00 79.44 429 GLU A O 1
ATOM 3336 N N . ARG A 1 430 ? -8.849 -16.970 -19.611 1.00 80.12 430 ARG A N 1
ATOM 3337 C CA . ARG A 1 430 ? -7.757 -16.388 -18.817 1.00 80.12 430 ARG A CA 1
ATOM 3338 C C . ARG A 1 430 ? -6.413 -16.998 -19.206 1.00 80.12 430 ARG A C 1
ATOM 3340 O O . ARG A 1 430 ? -5.450 -16.266 -19.421 1.00 80.12 430 ARG A O 1
ATOM 3347 N N . SER A 1 431 ? -6.350 -18.318 -19.382 1.00 84.31 431 SER A N 1
ATOM 3348 C CA . SER A 1 431 ? -5.120 -18.983 -19.828 1.00 84.31 431 SER A CA 1
ATOM 3349 C C . SER A 1 431 ? -4.724 -18.589 -21.262 1.00 84.31 431 SER A C 1
ATOM 3351 O O . SER A 1 431 ? -3.549 -18.347 -21.534 1.00 84.31 431 SER A O 1
ATOM 3353 N N . ALA A 1 432 ? -5.702 -18.417 -22.160 1.00 84.06 432 ALA A N 1
ATOM 3354 C CA . ALA A 1 432 ? -5.493 -17.968 -23.536 1.00 84.06 432 ALA A CA 1
ATOM 3355 C C . ALA A 1 432 ? -5.093 -16.485 -23.633 1.00 84.06 432 ALA A C 1
ATOM 3357 O O . ALA A 1 432 ? -4.422 -16.066 -24.579 1.00 84.06 432 ALA A O 1
ATOM 3358 N N . PHE A 1 433 ? -5.521 -15.655 -22.683 1.00 87.81 433 PHE A N 1
ATOM 3359 C CA . PHE A 1 433 ? -5.055 -14.277 -22.579 1.00 87.81 433 PHE A CA 1
ATOM 3360 C C . PHE A 1 433 ? -3.602 -14.228 -22.100 1.00 87.81 433 PHE A C 1
ATOM 3362 O O . PHE A 1 433 ? -2.770 -13.592 -22.746 1.00 87.81 433 PHE A O 1
ATOM 3369 N N . LEU A 1 434 ? -3.276 -14.956 -21.028 1.00 93.12 434 LEU A N 1
ATOM 3370 C CA . LEU A 1 434 ? -1.916 -15.016 -20.489 1.00 93.12 434 LEU A CA 1
ATOM 3371 C C . LEU A 1 434 ? -0.916 -15.576 -21.508 1.00 93.12 434 LEU A C 1
ATOM 3373 O O . LEU A 1 434 ? 0.181 -15.037 -21.641 1.00 93.12 434 LEU A O 1
ATOM 3377 N N . SER A 1 435 ? -1.297 -16.590 -22.291 1.00 92.69 435 SER A N 1
ATOM 3378 C CA . SER A 1 435 ? -0.434 -17.127 -23.350 1.00 92.69 435 SER A CA 1
ATOM 3379 C C . SER A 1 435 ? -0.168 -16.107 -24.463 1.00 92.69 435 SER A C 1
ATOM 3381 O O . SER A 1 435 ? 0.973 -15.952 -24.902 1.00 92.69 435 SER A O 1
ATOM 3383 N N . ARG A 1 436 ? -1.186 -15.339 -24.879 1.00 94.19 436 ARG A N 1
ATOM 3384 C CA . ARG A 1 436 ? -1.028 -14.251 -25.860 1.00 94.19 436 ARG A CA 1
ATOM 3385 C C . ARG A 1 436 ? -0.178 -13.103 -25.317 1.00 94.19 436 ARG A C 1
ATOM 3387 O O . ARG A 1 436 ? 0.660 -12.577 -26.050 1.00 94.19 436 ARG A O 1
ATOM 3394 N N . ALA A 1 437 ? -0.356 -12.731 -24.051 1.00 93.62 437 ALA A N 1
ATOM 3395 C CA . ALA A 1 437 ? 0.458 -11.711 -23.394 1.00 93.62 437 ALA A CA 1
ATOM 3396 C C . ALA A 1 437 ? 1.931 -12.145 -23.304 1.00 93.62 437 ALA A C 1
ATOM 3398 O O . ALA A 1 437 ? 2.820 -11.386 -23.691 1.00 93.62 437 ALA A O 1
ATOM 3399 N N . ALA A 1 438 ? 2.191 -13.395 -22.907 1.00 95.00 438 ALA A N 1
ATOM 3400 C CA . ALA A 1 438 ? 3.535 -13.964 -22.862 1.00 95.00 438 ALA A CA 1
ATOM 3401 C C . ALA A 1 438 ? 4.194 -14.006 -24.252 1.00 95.00 438 ALA A C 1
ATOM 3403 O O . ALA A 1 438 ? 5.355 -13.621 -24.398 1.00 95.00 438 ALA A O 1
ATOM 3404 N N . ALA A 1 439 ? 3.451 -14.392 -25.295 1.00 93.31 439 ALA A N 1
ATOM 3405 C CA . ALA A 1 439 ? 3.956 -14.383 -26.668 1.00 93.31 439 ALA A CA 1
ATOM 3406 C C . ALA A 1 439 ? 4.339 -12.966 -27.133 1.00 93.31 439 ALA A C 1
ATOM 3408 O O . ALA A 1 439 ? 5.403 -12.775 -27.727 1.00 93.31 439 ALA A O 1
ATOM 3409 N N . ARG A 1 440 ? 3.520 -11.951 -26.820 1.00 95.25 440 ARG A N 1
ATOM 3410 C CA . ARG A 1 440 ? 3.831 -10.542 -27.126 1.00 95.25 440 ARG A CA 1
ATOM 3411 C C . ARG A 1 440 ? 5.083 -10.064 -26.393 1.00 95.25 440 ARG A C 1
ATOM 3413 O O . ARG A 1 440 ? 5.945 -9.453 -27.024 1.00 95.25 440 ARG A O 1
ATOM 3420 N N . ALA A 1 441 ? 5.224 -10.396 -25.110 1.00 93.94 441 ALA A N 1
ATOM 3421 C CA . ALA A 1 441 ? 6.407 -10.054 -24.324 1.00 93.94 441 ALA A CA 1
ATOM 3422 C C . ALA A 1 441 ? 7.685 -10.686 -24.906 1.00 93.94 441 ALA A C 1
ATOM 3424 O O . ALA A 1 441 ? 8.691 -10.003 -25.095 1.00 93.94 441 ALA A O 1
ATOM 3425 N N . GLN A 1 442 ? 7.636 -11.965 -25.293 1.00 94.56 442 GLN A N 1
ATOM 3426 C CA . GLN A 1 442 ? 8.768 -12.640 -25.938 1.00 94.56 442 GLN A CA 1
ATOM 3427 C C . GLN A 1 442 ? 9.123 -12.025 -27.299 1.00 94.56 442 GLN A C 1
ATOM 3429 O O . GLN A 1 442 ? 10.303 -11.883 -27.630 1.00 94.56 442 GLN A O 1
ATOM 3434 N N . HIS A 1 443 ? 8.123 -11.638 -28.094 1.00 95.00 443 HIS A N 1
ATOM 3435 C CA . HIS A 1 443 ? 8.354 -10.941 -29.358 1.00 95.00 443 HIS A CA 1
ATOM 3436 C C . HIS A 1 443 ? 9.014 -9.573 -29.151 1.00 95.00 443 HIS A C 1
ATOM 3438 O O . HIS A 1 443 ? 9.966 -9.255 -29.868 1.00 95.00 443 HIS A O 1
ATOM 3444 N N . ALA A 1 444 ? 8.570 -8.802 -28.156 1.00 93.06 444 ALA A N 1
ATOM 3445 C CA . ALA A 1 444 ? 9.175 -7.521 -27.800 1.00 93.06 444 ALA A CA 1
ATOM 3446 C C . ALA A 1 444 ? 10.637 -7.690 -27.353 1.00 93.06 444 ALA A C 1
ATOM 3448 O O . ALA A 1 444 ? 11.520 -7.004 -27.871 1.00 93.06 444 ALA A O 1
ATOM 3449 N N . ALA A 1 445 ? 10.923 -8.671 -26.492 1.00 94.75 445 ALA A N 1
ATOM 3450 C CA . ALA A 1 445 ? 12.286 -8.980 -26.057 1.00 94.75 445 ALA A CA 1
ATOM 3451 C C . ALA A 1 445 ? 13.197 -9.364 -27.240 1.00 94.75 445 ALA A C 1
ATOM 3453 O O . ALA A 1 445 ? 14.308 -8.851 -27.386 1.00 94.75 445 ALA A O 1
ATOM 3454 N N . ARG A 1 446 ? 12.712 -10.208 -28.163 1.00 96.56 446 ARG A N 1
ATOM 3455 C CA . ARG A 1 446 ? 13.455 -10.562 -29.387 1.00 96.56 446 ARG A CA 1
ATOM 3456 C C . ARG A 1 446 ? 13.689 -9.357 -30.298 1.00 96.56 446 ARG A C 1
ATOM 3458 O O . ARG A 1 446 ? 14.754 -9.259 -30.908 1.00 96.56 446 ARG A O 1
ATOM 3465 N N . ALA A 1 447 ? 12.724 -8.446 -30.405 1.00 96.31 447 ALA A N 1
ATOM 3466 C CA . ALA A 1 447 ? 12.879 -7.218 -31.180 1.00 96.31 447 ALA A CA 1
ATOM 3467 C C . ALA A 1 447 ? 13.965 -6.311 -30.580 1.00 96.31 447 ALA A C 1
ATOM 3469 O O . ALA A 1 447 ? 14.825 -5.824 -31.317 1.00 96.31 447 ALA A O 1
ATOM 3470 N N . GLN A 1 448 ? 13.995 -6.163 -29.252 1.00 95.94 448 GLN A N 1
ATOM 3471 C CA . GLN A 1 448 ? 15.037 -5.411 -28.548 1.00 95.94 448 GLN A CA 1
ATOM 3472 C C . GLN A 1 448 ? 16.426 -6.030 -28.741 1.00 95.94 448 GLN A C 1
ATOM 3474 O O . GLN A 1 448 ? 17.375 -5.312 -29.057 1.00 95.94 448 GLN A O 1
ATOM 3479 N N . LEU A 1 449 ? 16.551 -7.359 -28.654 1.00 96.81 449 LEU A N 1
ATOM 3480 C CA . LEU A 1 449 ? 17.817 -8.055 -28.914 1.00 96.81 449 LEU A CA 1
ATOM 3481 C C . LEU A 1 449 ? 18.305 -7.853 -30.354 1.00 96.81 449 LEU A C 1
ATOM 3483 O O . LEU A 1 449 ? 19.484 -7.578 -30.576 1.00 96.81 449 LEU A O 1
ATOM 3487 N N . ARG A 1 450 ? 17.406 -7.922 -31.344 1.00 97.38 450 ARG A N 1
ATOM 3488 C CA . ARG A 1 450 ? 17.745 -7.631 -32.748 1.00 97.38 450 ARG A CA 1
ATOM 3489 C C . ARG A 1 450 ? 18.178 -6.179 -32.936 1.00 97.38 450 ARG A C 1
ATOM 3491 O O . ARG A 1 450 ? 19.146 -5.923 -33.650 1.00 97.38 450 ARG A O 1
ATOM 3498 N N . ALA A 1 451 ? 17.499 -5.234 -32.290 1.00 95.88 451 ALA A N 1
ATOM 3499 C CA . ALA A 1 451 ? 17.881 -3.827 -32.322 1.00 95.88 451 ALA A CA 1
ATOM 3500 C C . ALA A 1 451 ? 19.265 -3.602 -31.686 1.00 95.88 451 ALA A C 1
ATOM 3502 O O . ALA A 1 451 ? 20.090 -2.882 -32.248 1.00 95.88 451 ALA A O 1
ATOM 3503 N N . ALA A 1 452 ? 19.559 -4.261 -30.563 1.00 95.00 452 ALA A N 1
ATOM 3504 C CA . ALA A 1 452 ? 20.865 -4.207 -29.913 1.00 95.00 452 ALA A CA 1
ATOM 3505 C C . ALA A 1 452 ? 21.974 -4.828 -30.780 1.00 95.00 452 ALA A C 1
ATOM 3507 O O . ALA A 1 452 ? 23.047 -4.241 -30.908 1.00 95.00 452 ALA A O 1
ATOM 3508 N N . ALA A 1 453 ? 21.710 -5.965 -31.433 1.00 95.69 453 ALA A N 1
ATOM 3509 C CA . ALA A 1 453 ? 22.651 -6.598 -32.356 1.00 95.69 453 ALA A CA 1
ATOM 3510 C C . ALA A 1 453 ? 22.972 -5.696 -33.560 1.00 95.69 453 ALA A C 1
ATOM 3512 O O . ALA A 1 453 ? 24.140 -5.523 -33.898 1.00 95.69 453 ALA A O 1
ATOM 3513 N N . ARG A 1 454 ? 21.961 -5.039 -34.150 1.00 96.88 454 ARG A N 1
ATOM 3514 C CA . ARG A 1 454 ? 22.166 -4.046 -35.221 1.00 96.88 454 ARG A CA 1
ATOM 3515 C C . ARG A 1 454 ? 23.026 -2.870 -34.758 1.00 96.88 454 ARG A C 1
ATOM 3517 O O . ARG A 1 454 ? 23.937 -2.470 -35.471 1.00 96.88 454 ARG A O 1
ATOM 3524 N N . LYS A 1 455 ? 22.789 -2.357 -33.545 1.00 95.88 455 LYS A N 1
ATOM 3525 C CA . LYS A 1 455 ? 23.613 -1.287 -32.952 1.00 95.88 455 LYS A CA 1
ATOM 3526 C C . LYS A 1 455 ? 25.064 -1.716 -32.714 1.00 95.88 455 LYS A C 1
ATOM 3528 O O . LYS A 1 455 ? 25.944 -0.866 -32.773 1.00 95.88 455 LYS A O 1
ATOM 3533 N N . ARG A 1 456 ? 25.316 -2.999 -32.425 1.00 92.44 456 ARG A N 1
ATOM 3534 C CA . ARG A 1 456 ? 26.676 -3.544 -32.281 1.00 92.44 456 ARG A CA 1
ATOM 3535 C C . ARG A 1 456 ? 27.378 -3.719 -33.624 1.00 92.44 456 ARG A C 1
ATOM 3537 O O . ARG A 1 456 ? 28.551 -3.418 -33.690 1.00 92.44 456 ARG A O 1
ATOM 3544 N N . ALA A 1 457 ? 26.671 -4.162 -34.663 1.00 92.50 457 ALA A N 1
ATOM 3545 C CA . ALA A 1 457 ? 27.243 -4.335 -36.002 1.00 92.50 457 ALA A CA 1
ATOM 3546 C C . ALA A 1 457 ? 27.546 -3.007 -36.725 1.00 92.50 457 ALA A C 1
ATOM 3548 O O . ALA A 1 457 ? 28.310 -2.992 -37.680 1.00 92.50 457 ALA A O 1
ATOM 3549 N N . ALA A 1 458 ? 26.917 -1.909 -36.297 1.00 92.06 458 ALA A N 1
ATOM 3550 C CA . ALA A 1 458 ? 27.160 -0.567 -36.827 1.00 92.06 458 ALA A CA 1
ATOM 3551 C C . ALA A 1 458 ? 28.315 0.181 -36.128 1.00 92.06 458 ALA A C 1
ATOM 3553 O O . ALA A 1 458 ? 28.621 1.307 -36.515 1.00 92.06 458 ALA A O 1
ATOM 3554 N N . LYS A 1 459 ? 28.901 -0.403 -35.077 1.00 79.19 459 LYS A N 1
ATOM 3555 C CA . LYS A 1 459 ? 30.135 0.068 -34.438 1.00 79.19 459 LYS A CA 1
ATOM 3556 C C . LYS A 1 459 ? 31.295 -0.774 -34.934 1.00 79.19 459 LYS A C 1
ATOM 3558 O O . LYS A 1 459 ? 32.388 -0.187 -35.057 1.00 79.19 459 LYS A O 1
#

Radius of gyration: 39.91 Å; chains: 1; bounding box: 87×70×128 Å

Foldseek 3Di:
DDDDDDDDDDDDPVVVVVVVVVVLVVDDPVVVVVVVVVVVPPPPVNVVVVVVVVCCVVCVPVVVVVVVVVVCCVVVVHDPCPVVNVVVVVVVVVVVVVCCCPVLVVVLVVVVVVLVVVLVVPDDPDDDDPVSVVVSVVVVVVSVVVSVVVVVVVVPPPPDDDDDDDDDPDDDDDDDDDDDDDDDDPPPVVVVVVVVVVVVVVVVVVVVVVVVVVVVVVVVVVVPDDPPDVVVVVVPPDDPDDDDDDPDDDDPVVVVVVPPPPPPDDDDDDPVVVVVVVVVVVPDPDDDPPPDDCPVVNVVVVVVVVVPDPDPDDDPVVVVVVVVPPPPDDPDDPDPPDDDFDWDWDWDDDPNDTDTDTDTDDDPCVVVVVVVVVVVVCVVCPDPCPVVCVVVVDPPPQPPVNVVVVVVVVCCVVVVVPDPPPVVCPVVNVVVVVVVVVVVVVVVVVVVVVVVVVVVVVD

pLDDT: mean 70.38, std 17.62, range [35.28, 97.38]

InterPro domains:
  IPR011421 BCNT-C domain [PF07572] (388-446)
  IPR011421 BCNT-C domain [PS51279] (378-455)